Protein AF-0000000087407561 (afdb_homodimer)

pLDDT: mean 90.44, std 9.37, range [48.06, 98.69]

Sequence (404 aa):
MKLYRTGEVAKKLGVSKMTVLRWIKAGKLKAHRIGKEYRVPESEIKRILEGKIPNKVVIYARVSSRDQKEDLERQVEYLKNYSSSKGYQVAKILTDISSGLNENRKGLKQLFKLIESGEVTKVVITHRDRITRFGFKYLEQYFNSHGVEIEVIFDDEEKTPEKELVEDLLAIVTSFAGKLYGMRSHKKKRLVEAVKNALRDYMKLYRTGEVAKKLGVSKMTVLRWIKAGKLKAHRIGKEYRVPESEIKRILEGKIPNKVVIYARVSSRDQKEDLERQVEYLKNYSSSKGYQVAKILTDISSGLNENRKGLKQLFKLIESGEVTKVVITHRDRITRFGFKYLEQYFNSHGVEIEVIFDDEEKTPEKELVEDLLAIVTSFAGKLYGMRSHKKKRLVEAVKNALRDY

Radius of gyration: 28.18 Å; Cα contacts (8 Å, |Δi|>4): 623; chains: 2; bounding box: 68×79×50 Å

Structure (mmCIF, N/CA/C/O backbone):
data_AF-0000000087407561-model_v1
#
loop_
_entity.id
_entity.type
_entity.pdbx_description
1 polymer 'IS607 family transposase'
#
loop_
_atom_site.group_PDB
_atom_site.id
_atom_site.type_symbol
_atom_site.label_atom_id
_atom_site.label_alt_id
_atom_site.label_comp_id
_atom_site.label_asym_id
_atom_site.label_entity_id
_atom_site.label_seq_id
_atom_site.pdbx_PDB_ins_code
_atom_site.Cartn_x
_atom_site.Cartn_y
_atom_site.Cartn_z
_atom_site.occupancy
_atom_site.B_iso_or_equiv
_atom_site.auth_seq_id
_atom_site.auth_comp_id
_atom_site.auth_asym_id
_atom_site.auth_atom_id
_atom_site.pdbx_PDB_model_num
ATOM 1 N N . MET A 1 1 ? -10.07 -39.562 -5.273 1 62.94 1 MET A N 1
ATOM 2 C CA . MET A 1 1 ? -11.219 -38.688 -5.082 1 62.94 1 MET A CA 1
ATOM 3 C C . MET A 1 1 ? -12.516 -39.375 -5.469 1 62.94 1 MET A C 1
ATOM 5 O O . MET A 1 1 ? -12.586 -40.031 -6.516 1 62.94 1 MET A O 1
ATOM 9 N N . LYS A 1 2 ? -13.422 -39.688 -4.469 1 80.12 2 LYS A N 1
ATOM 10 C CA . LYS A 1 2 ? -14.633 -40.469 -4.723 1 80.12 2 LYS A CA 1
ATOM 11 C C . LYS A 1 2 ? -15.625 -39.688 -5.562 1 80.12 2 LYS A C 1
ATOM 13 O O . LYS A 1 2 ? -15.867 -38.5 -5.305 1 80.12 2 LYS A O 1
ATOM 18 N N . LEU A 1 3 ? -16.062 -40.312 -6.695 1 89.38 3 LEU A N 1
ATOM 19 C CA . LEU A 1 3 ? -17.062 -39.75 -7.59 1 89.38 3 LEU A CA 1
ATOM 20 C C . LEU A 1 3 ? -18.422 -40.375 -7.355 1 89.38 3 LEU A C 1
ATOM 22 O O . LEU A 1 3 ? -18.531 -41.594 -7.23 1 89.38 3 LEU A O 1
ATOM 26 N N . TYR A 1 4 ? -19.375 -39.625 -7.145 1 92.38 4 TYR A N 1
ATOM 27 C CA . TYR A 1 4 ? -20.719 -40.094 -6.855 1 92.38 4 TYR A CA 1
ATOM 28 C C . TYR A 1 4 ? -21.641 -39.875 -8.062 1 92.38 4 TYR A C 1
ATOM 30 O O . TYR A 1 4 ? -21.516 -38.875 -8.773 1 92.38 4 TYR A O 1
ATOM 38 N N . ARG A 1 5 ? -22.5 -40.844 -8.312 1 92.56 5 ARG A N 1
ATOM 39 C CA . ARG A 1 5 ? -23.531 -40.688 -9.344 1 92.56 5 ARG A CA 1
ATOM 40 C C . ARG A 1 5 ? -24.594 -39.688 -8.906 1 92.56 5 ARG A C 1
ATOM 42 O O . ARG A 1 5 ? -24.734 -39.406 -7.715 1 92.56 5 ARG A O 1
ATOM 49 N N . THR A 1 6 ? -25.297 -39.219 -9.906 1 92.56 6 THR A N 1
ATOM 50 C CA . THR A 1 6 ? -26.297 -38.156 -9.656 1 92.56 6 THR A CA 1
ATOM 51 C C . THR A 1 6 ? -27.281 -38.594 -8.586 1 92.56 6 THR A C 1
ATOM 53 O O . THR A 1 6 ? -27.672 -37.812 -7.73 1 92.56 6 THR A O 1
ATOM 56 N N . GLY A 1 7 ? -27.703 -39.812 -8.609 1 92.06 7 GLY A N 1
ATOM 57 C CA . GLY A 1 7 ? -28.641 -40.344 -7.621 1 92.06 7 GLY A CA 1
ATOM 58 C C . GLY A 1 7 ? -28.062 -40.344 -6.215 1 92.06 7 GLY A C 1
ATOM 59 O O . GLY A 1 7 ? -28.766 -40.031 -5.258 1 92.06 7 GLY A O 1
ATOM 60 N N . GLU A 1 8 ? -26.844 -40.75 -6.09 1 93.56 8 GLU A N 1
ATOM 61 C CA . GLU A 1 8 ? -26.172 -40.75 -4.793 1 93.56 8 GLU A CA 1
ATOM 62 C C . GLU A 1 8 ? -26.016 -39.344 -4.234 1 93.56 8 GLU A C 1
ATOM 64 O O . GLU A 1 8 ? -26.188 -39.125 -3.033 1 93.56 8 GLU A O 1
ATOM 69 N N . VAL A 1 9 ? -25.672 -38.469 -5.148 1 93.12 9 VAL A N 1
ATOM 70 C CA . VAL A 1 9 ? -25.516 -37.062 -4.77 1 93.12 9 VAL A CA 1
ATOM 71 C C . VAL A 1 9 ? -26.844 -36.531 -4.254 1 93.12 9 VAL A C 1
ATOM 73 O O . VAL A 1 9 ? -26.875 -35.844 -3.225 1 93.12 9 VAL A O 1
ATOM 76 N N . ALA A 1 10 ? -27.875 -36.875 -4.898 1 92 10 ALA A N 1
ATOM 77 C CA . ALA A 1 10 ? -29.219 -36.438 -4.496 1 92 10 ALA A CA 1
ATOM 78 C C . ALA A 1 10 ? -29.531 -36.906 -3.076 1 92 10 ALA A C 1
ATOM 80 O O . ALA A 1 10 ? -30.031 -36.125 -2.26 1 92 10 ALA A O 1
ATOM 81 N N . LYS A 1 11 ? -29.188 -38.031 -2.793 1 91.19 11 LYS A N 1
ATOM 82 C CA . LYS A 1 11 ? -29.438 -38.594 -1.47 1 91.19 11 LYS A CA 1
ATOM 83 C C . LYS A 1 11 ? -28.609 -37.906 -0.405 1 91.19 11 LYS A C 1
ATOM 85 O O . LYS A 1 11 ? -29.109 -37.562 0.669 1 91.19 11 LYS A O 1
ATOM 90 N N . LYS A 1 12 ? -27.406 -37.656 -0.743 1 89.69 12 LYS A N 1
ATOM 91 C CA . LYS A 1 12 ? -26.5 -37.062 0.225 1 89.69 12 LYS A CA 1
ATOM 92 C C . LYS A 1 12 ? -26.875 -35.625 0.518 1 89.69 12 LYS A C 1
ATOM 94 O O . LYS A 1 12 ? -26.734 -35.156 1.65 1 89.69 12 LYS A O 1
ATOM 99 N N . LEU A 1 13 ? -27.344 -34.906 -0.517 1 86.56 13 LEU A N 1
ATOM 100 C CA . LEU A 1 13 ? -27.641 -33.5 -0.39 1 86.56 13 LEU A CA 1
ATOM 101 C C . LEU A 1 13 ? -29.109 -33.281 0.005 1 86.56 13 LEU A C 1
ATOM 103 O O . LEU A 1 13 ? -29.5 -32.188 0.339 1 86.56 13 LEU A O 1
ATOM 107 N N . GLY A 1 14 ? -29.844 -34.312 0.06 1 87.38 14 GLY A N 1
ATOM 108 C CA . GLY A 1 14 ? -31.25 -34.219 0.425 1 87.38 14 GLY A CA 1
ATOM 109 C C . GLY A 1 14 ? -32.094 -33.469 -0.604 1 87.38 14 GLY A C 1
ATOM 110 O O . GLY A 1 14 ? -33 -32.719 -0.249 1 87.38 14 GLY A O 1
ATOM 111 N N . VAL A 1 15 ? -31.688 -33.594 -1.854 1 89.12 15 VAL A N 1
ATOM 112 C CA . VAL A 1 15 ? -32.438 -32.969 -2.934 1 89.12 15 VAL A CA 1
ATOM 113 C C . VAL A 1 15 ? -32.812 -34 -3.996 1 89.12 15 VAL A C 1
ATOM 115 O O . VAL A 1 15 ? -32.406 -35.188 -3.889 1 89.12 15 VAL A O 1
ATOM 118 N N . SER A 1 16 ? -33.625 -33.594 -4.992 1 90.06 16 SER A N 1
ATOM 119 C CA . SER A 1 16 ? -34 -34.5 -6.086 1 90.06 16 SER A CA 1
ATOM 120 C C . SER A 1 16 ? -32.875 -34.625 -7.109 1 90.06 16 SER A C 1
ATOM 122 O O . SER A 1 16 ? -32 -33.75 -7.191 1 90.06 16 SER A O 1
ATOM 124 N N . LYS A 1 17 ? -32.875 -35.75 -7.824 1 91.88 17 LYS A N 1
ATOM 125 C CA . LYS A 1 17 ? -31.938 -35.938 -8.938 1 91.88 17 LYS A CA 1
ATOM 126 C C . LYS A 1 17 ? -32.031 -34.781 -9.922 1 91.88 17 LYS A C 1
ATOM 128 O O . LYS A 1 17 ? -31.031 -34.312 -10.445 1 91.88 17 LYS A O 1
ATOM 133 N N . MET A 1 18 ? -33.281 -34.25 -10.109 1 91.81 18 MET A N 1
ATOM 134 C CA . MET A 1 18 ? -33.5 -33.125 -11.023 1 91.81 18 MET A CA 1
ATOM 135 C C . MET A 1 18 ? -32.812 -31.875 -10.508 1 91.81 18 MET A C 1
ATOM 137 O O . MET A 1 18 ? -32.25 -31.094 -11.289 1 91.81 18 MET A O 1
ATOM 141 N N . THR A 1 19 ? -32.812 -31.734 -9.219 1 89.25 19 THR A N 1
ATOM 142 C CA . THR A 1 19 ? -32.156 -30.578 -8.602 1 89.25 19 THR A CA 1
ATOM 143 C C . THR A 1 19 ? -30.641 -30.672 -8.797 1 89.25 19 THR A C 1
ATOM 145 O O . THR A 1 19 ? -30 -29.656 -9.109 1 89.25 19 THR A O 1
ATOM 148 N N . VAL A 1 20 ? -30.078 -31.844 -8.641 1 91.69 20 VAL A N 1
ATOM 149 C CA . VAL A 1 20 ? -28.641 -32.062 -8.836 1 91.69 20 VAL A CA 1
ATOM 150 C C . VAL A 1 20 ? -28.25 -31.734 -10.273 1 91.69 20 VAL A C 1
ATOM 152 O O . VAL A 1 20 ? -27.297 -31.016 -10.508 1 91.69 20 VAL A O 1
ATOM 155 N N . LEU A 1 21 ? -29.125 -32.156 -11.18 1 90.75 21 LEU A N 1
ATOM 156 C CA . LEU A 1 21 ? -28.859 -31.891 -12.594 1 90.75 21 LEU A CA 1
ATOM 157 C C . LEU A 1 21 ? -28.969 -30.406 -12.898 1 90.75 21 LEU A C 1
ATOM 159 O O . LEU A 1 21 ? -28.156 -29.859 -13.641 1 90.75 21 LEU A O 1
ATOM 163 N N . ARG A 1 22 ? -29.891 -29.781 -12.273 1 87.38 22 ARG A N 1
ATOM 164 C CA . ARG A 1 22 ? -30.047 -28.344 -12.43 1 87.38 22 ARG A CA 1
ATOM 165 C C . ARG A 1 22 ? -28.812 -27.609 -11.898 1 87.38 22 ARG A C 1
ATOM 167 O O . ARG A 1 22 ? -28.344 -26.656 -12.531 1 87.38 22 ARG A O 1
ATOM 174 N N . TRP A 1 23 ? -28.359 -28.016 -10.766 1 83.81 23 TRP A N 1
ATOM 175 C CA . TRP A 1 23 ? -27.203 -27.391 -10.133 1 83.81 23 TRP A CA 1
ATOM 176 C C . TRP A 1 23 ? -25.953 -27.578 -10.992 1 83.81 23 TRP A C 1
ATOM 178 O O . TRP A 1 23 ? -25.125 -26.672 -11.102 1 83.81 23 TRP A O 1
ATOM 188 N N . ILE A 1 24 ? -25.875 -28.781 -11.648 1 86.5 24 ILE A N 1
ATOM 189 C CA . ILE A 1 24 ? -24.75 -29.062 -12.516 1 86.5 24 ILE A CA 1
ATOM 190 C C . ILE A 1 24 ? -24.812 -28.203 -13.766 1 86.5 24 ILE A C 1
ATOM 192 O O . ILE A 1 24 ? -23.828 -27.562 -14.148 1 86.5 24 ILE A O 1
ATOM 196 N N . LYS A 1 25 ? -25.984 -28.031 -14.281 1 85.38 25 LYS A N 1
ATOM 197 C CA . LYS A 1 25 ? -26.188 -27.234 -15.492 1 85.38 25 LYS A CA 1
ATOM 198 C C . LYS A 1 25 ? -25.969 -25.75 -15.203 1 85.38 25 LYS A C 1
ATOM 200 O O . LYS A 1 25 ? -25.438 -25.016 -16.031 1 85.38 25 LYS A O 1
ATOM 205 N N . ALA A 1 26 ? -26.344 -25.391 -14.055 1 80.06 26 ALA A N 1
ATOM 206 C CA . ALA A 1 26 ? -26.234 -23.984 -13.656 1 80.06 26 ALA A CA 1
ATOM 207 C C . ALA A 1 26 ? -24.828 -23.656 -13.195 1 80.06 26 ALA A C 1
ATOM 209 O O . ALA A 1 26 ? -24.516 -22.484 -12.922 1 80.06 26 ALA A O 1
ATOM 210 N N . GLY A 1 27 ? -24 -24.656 -13 1 77.75 27 GLY A N 1
ATOM 211 C CA . GLY A 1 27 ? -22.625 -24.453 -12.57 1 77.75 27 GLY A CA 1
ATOM 212 C C . GLY A 1 27 ? -22.484 -24.391 -11.062 1 77.75 27 GLY A C 1
ATOM 213 O O . GLY A 1 27 ? -21.406 -24.125 -10.547 1 77.75 27 GLY A O 1
ATOM 214 N N . LYS A 1 28 ? -23.469 -24.656 -10.367 1 75.88 28 LYS A N 1
ATOM 215 C CA . LYS A 1 28 ? -23.484 -24.625 -8.906 1 75.88 28 LYS A CA 1
ATOM 216 C C . LYS A 1 28 ? -22.781 -25.859 -8.328 1 75.88 28 LYS A C 1
ATOM 218 O O . LYS A 1 28 ? -22.219 -25.812 -7.238 1 75.88 28 LYS A O 1
ATOM 223 N N . LEU A 1 29 ? -22.891 -26.906 -9.062 1 79.25 29 LEU A N 1
ATOM 224 C CA . LEU A 1 29 ? -22.281 -28.172 -8.68 1 79.25 29 LEU A CA 1
ATOM 225 C C . LEU A 1 29 ? -21.375 -28.703 -9.781 1 79.25 29 LEU A C 1
ATOM 227 O O . LEU A 1 29 ? -21.828 -28.984 -10.891 1 79.25 29 LEU A O 1
ATOM 231 N N . LYS A 1 30 ? -20.094 -28.688 -9.516 1 81.38 30 LYS A N 1
ATOM 232 C CA . LYS A 1 30 ? -19.141 -29.156 -10.516 1 81.38 30 LYS A CA 1
ATOM 233 C C . LYS A 1 30 ? -19.172 -30.688 -10.617 1 81.38 30 LYS A C 1
ATOM 235 O O . LYS A 1 30 ? -19.156 -31.375 -9.602 1 81.38 30 LYS A O 1
ATOM 240 N N . ALA A 1 31 ? -19.312 -31.188 -11.914 1 85.38 31 ALA A N 1
ATOM 241 C CA . ALA A 1 31 ? -19.375 -32.625 -12.148 1 85.38 31 ALA A CA 1
ATOM 242 C C . ALA A 1 31 ? -18.625 -33 -13.422 1 85.38 31 ALA A C 1
ATOM 244 O O . ALA A 1 31 ? -18.328 -32.156 -14.258 1 85.38 31 ALA A O 1
ATOM 245 N N . HIS A 1 32 ? -18.109 -34.125 -13.461 1 85.88 32 HIS A N 1
ATOM 246 C CA . HIS A 1 32 ? -17.484 -34.719 -14.648 1 85.88 32 HIS A CA 1
ATOM 247 C C . HIS A 1 32 ? -18.469 -35.594 -15.398 1 85.88 32 HIS A C 1
ATOM 249 O O . HIS A 1 32 ? -19.188 -36.406 -14.789 1 85.88 32 HIS A O 1
ATOM 255 N N . ARG A 1 33 ? -18.531 -35.375 -16.703 1 83.69 33 ARG A N 1
ATOM 256 C CA . ARG A 1 33 ? -19.406 -36.219 -17.5 1 83.69 33 ARG A CA 1
ATOM 257 C C . ARG A 1 33 ? -18.656 -37.469 -18 1 83.69 33 ARG A C 1
ATOM 259 O O . ARG A 1 33 ? -17.625 -37.344 -18.672 1 83.69 33 ARG A O 1
ATOM 266 N N . ILE A 1 34 ? -18.953 -38.594 -17.578 1 81.88 34 ILE A N 1
ATOM 267 C CA . ILE A 1 34 ? -18.422 -39.875 -18.047 1 81.88 34 ILE A CA 1
ATOM 268 C C . ILE A 1 34 ? -19.516 -40.625 -18.781 1 81.88 34 ILE A C 1
ATOM 270 O O . ILE A 1 34 ? -20.453 -41.156 -18.156 1 81.88 34 ILE A O 1
ATOM 274 N N . GLY A 1 35 ? -19.375 -40.688 -20.078 1 83.25 35 GLY A N 1
ATOM 275 C CA . GLY A 1 35 ? -20.453 -41.281 -20.859 1 83.25 35 GLY A CA 1
ATOM 276 C C . GLY A 1 35 ? -21.719 -40.469 -20.828 1 83.25 35 GLY A C 1
ATOM 277 O O . GLY A 1 35 ? -21.703 -39.281 -21.141 1 83.25 35 GLY A O 1
ATOM 278 N N . LYS A 1 36 ? -22.891 -41.062 -20.484 1 83.88 36 LYS A N 1
ATOM 279 C CA . LYS A 1 36 ? -24.172 -40.375 -20.406 1 83.88 36 LYS A CA 1
ATOM 280 C C . LYS A 1 36 ? -24.484 -39.938 -18.984 1 83.88 36 LYS A C 1
ATOM 282 O O . LYS A 1 36 ? -25.594 -39.469 -18.703 1 83.88 36 LYS A O 1
ATOM 287 N N . GLU A 1 37 ? -23.547 -40.094 -18.094 1 87.5 37 GLU A N 1
ATOM 288 C CA . GLU A 1 37 ? -23.844 -39.812 -16.688 1 87.5 37 GLU A CA 1
ATOM 289 C C . GLU A 1 37 ? -22.859 -38.781 -16.125 1 87.5 37 GLU A C 1
ATOM 291 O O . GLU A 1 37 ? -21.703 -38.75 -16.531 1 87.5 37 GLU A O 1
ATOM 296 N N . TYR A 1 38 ? -23.391 -37.938 -15.188 1 90.88 38 TYR A N 1
ATOM 297 C CA . TYR A 1 38 ? -22.547 -37 -14.438 1 90.88 38 TYR A CA 1
ATOM 298 C C . TYR A 1 38 ? -21.984 -37.688 -13.195 1 90.88 38 TYR A C 1
ATOM 300 O O . TYR A 1 38 ? -22.656 -38.469 -12.531 1 90.88 38 TYR A O 1
ATOM 308 N N . ARG A 1 39 ? -20.703 -37.469 -12.953 1 92.19 39 ARG A N 1
ATOM 309 C CA . ARG A 1 39 ? -20.031 -37.875 -11.734 1 92.19 39 ARG A CA 1
ATOM 310 C C . ARG A 1 39 ? -19.562 -36.688 -10.922 1 92.19 39 ARG A C 1
ATOM 312 O O . ARG A 1 39 ? -18.906 -35.781 -11.453 1 92.19 39 ARG A O 1
ATOM 319 N N . VAL A 1 40 ? -20 -36.594 -9.633 1 89.94 40 VAL A N 1
ATOM 320 C CA . VAL A 1 40 ? -19.703 -35.469 -8.758 1 89.94 40 VAL A CA 1
ATOM 321 C C . VAL A 1 40 ? -18.641 -35.875 -7.738 1 89.94 40 VAL A C 1
ATOM 323 O O . VAL A 1 40 ? -18.797 -36.875 -7.027 1 89.94 40 VAL A O 1
ATOM 326 N N . PRO A 1 41 ? -17.594 -35.188 -7.684 1 86.81 41 PRO A N 1
ATOM 327 C CA . PRO A 1 41 ? -16.578 -35.5 -6.672 1 86.81 41 PRO A CA 1
ATOM 328 C C . PRO A 1 41 ? -17.078 -35.25 -5.246 1 86.81 41 PRO A C 1
ATOM 330 O O . PRO A 1 41 ? -17.906 -34.344 -5.02 1 86.81 41 PRO A O 1
ATOM 333 N N . GLU A 1 42 ? -16.594 -36.062 -4.312 1 85.38 42 GLU A N 1
ATOM 334 C CA . GLU A 1 42 ? -16.953 -35.938 -2.904 1 85.38 42 GLU A CA 1
ATOM 335 C C . GLU A 1 42 ? -16.719 -34.5 -2.404 1 85.38 42 GLU A C 1
ATOM 337 O O . GLU A 1 42 ? -17.5 -34 -1.597 1 85.38 42 GLU A O 1
ATOM 342 N N . SER A 1 43 ? -15.75 -33.844 -2.863 1 79.81 43 SER A N 1
ATOM 343 C CA . SER A 1 43 ? -15.406 -32.5 -2.432 1 79.81 43 SER A CA 1
ATOM 344 C C . SER A 1 43 ? -16.516 -31.516 -2.775 1 79.81 43 SER A C 1
ATOM 346 O O . SER A 1 43 ? -16.812 -30.609 -1.996 1 79.81 43 SER A O 1
ATOM 348 N N . GLU A 1 44 ? -17.188 -31.719 -3.908 1 79.88 44 GLU A N 1
ATOM 349 C CA . GLU A 1 44 ? -18.281 -30.859 -4.328 1 79.88 44 GLU A CA 1
ATOM 350 C C . GLU A 1 44 ? -19.516 -31.062 -3.447 1 79.88 44 GLU A C 1
ATOM 352 O O . GLU A 1 44 ? -20.219 -30.109 -3.135 1 79.88 44 GLU A O 1
ATOM 357 N N . ILE A 1 45 ? -19.688 -32.281 -3.057 1 79.44 45 ILE A N 1
ATOM 358 C CA . ILE A 1 45 ? -20.812 -32.594 -2.182 1 79.44 45 ILE A CA 1
ATOM 359 C C . ILE A 1 45 ? -20.625 -31.922 -0.826 1 79.44 45 ILE A C 1
ATOM 361 O O . ILE A 1 45 ? -21.547 -31.297 -0.3 1 79.44 45 ILE A O 1
ATOM 365 N N . LYS A 1 46 ? -19.469 -32.094 -0.327 1 76.19 46 LYS A N 1
ATOM 366 C CA . LYS A 1 46 ? -19.156 -31.438 0.947 1 76.19 46 LYS A CA 1
ATOM 367 C C . LYS A 1 46 ? -19.328 -29.922 0.864 1 76.19 46 LYS A C 1
ATOM 369 O O . LYS A 1 46 ? -19.828 -29.312 1.804 1 76.19 46 LYS A O 1
ATOM 374 N N . ARG A 1 47 ? -18.906 -29.406 -0.256 1 75 47 ARG A N 1
ATOM 375 C CA . ARG A 1 47 ? -19.047 -27.969 -0.479 1 75 47 ARG A CA 1
ATOM 376 C C . ARG A 1 47 ? -20.5 -27.531 -0.356 1 75 47 ARG A C 1
ATOM 378 O O . ARG A 1 47 ? -20.812 -26.547 0.339 1 75 47 ARG A O 1
ATOM 385 N N . ILE A 1 48 ? -21.375 -28.156 -1.038 1 70.94 48 ILE A N 1
ATOM 386 C CA . ILE A 1 48 ? -22.797 -27.812 -1.034 1 70.94 48 ILE A CA 1
ATOM 387 C C . ILE A 1 48 ? -23.359 -28.016 0.368 1 70.94 48 ILE A C 1
ATOM 389 O O . ILE A 1 48 ? -24.125 -27.172 0.855 1 70.94 48 ILE A O 1
ATOM 393 N N . LEU A 1 49 ? -23.094 -29.125 0.966 1 70.38 49 LEU A N 1
ATOM 394 C CA . LEU A 1 49 ? -23.625 -29.469 2.285 1 70.38 49 LEU A CA 1
ATOM 395 C C . LEU A 1 49 ? -23.141 -28.453 3.33 1 70.38 49 LEU A C 1
ATOM 397 O O . LEU A 1 49 ? -23.891 -28.109 4.242 1 70.38 49 LEU A O 1
ATOM 401 N N . GLU A 1 50 ? -21.891 -28.234 3.109 1 63.03 50 GLU A N 1
ATOM 402 C CA . GLU A 1 50 ? -21.344 -27.312 4.105 1 63.03 50 GLU A CA 1
ATOM 403 C C . GLU A 1 50 ? -21.688 -25.875 3.764 1 63.03 50 GLU A C 1
ATOM 405 O O . GLU A 1 50 ? -21.422 -24.969 4.551 1 63.03 50 GLU A O 1
ATOM 410 N N . GLY A 1 51 ? -22.453 -25.797 2.588 1 59.47 51 GLY A N 1
ATOM 411 C CA . GLY A 1 51 ? -22.906 -24.484 2.121 1 59.47 51 GLY A CA 1
ATOM 412 C C . GLY A 1 51 ? -21.781 -23.594 1.647 1 59.47 51 GLY A C 1
ATOM 413 O O . GLY A 1 51 ? -21.859 -22.375 1.735 1 59.47 51 GLY A O 1
ATOM 414 N N . LYS A 1 52 ? -20.625 -24.391 1.304 1 57.78 52 LYS A N 1
ATOM 415 C CA . LYS A 1 52 ? -19.453 -23.562 1.063 1 57.78 52 LYS A CA 1
ATOM 416 C C . LYS A 1 52 ? -19.359 -23.141 -0.4 1 57.78 52 LYS A C 1
ATOM 418 O O . LYS A 1 52 ? -19.5 -23.969 -1.301 1 57.78 52 LYS A O 1
ATOM 423 N N . ILE A 1 53 ? -19.906 -22.156 -0.878 1 58.5 53 ILE A N 1
ATOM 424 C CA . ILE A 1 53 ? -19.719 -21.562 -2.199 1 58.5 53 ILE A CA 1
ATOM 425 C C . ILE A 1 53 ? -18.234 -21.516 -2.537 1 58.5 53 ILE A C 1
ATOM 427 O O . ILE A 1 53 ? -17.406 -21.125 -1.703 1 58.5 53 ILE A O 1
ATOM 431 N N . PRO A 1 54 ? -17.953 -22.281 -3.646 1 66.81 54 PRO A N 1
ATOM 432 C CA . PRO A 1 54 ? -16.531 -22.266 -4.004 1 66.81 54 PRO A CA 1
ATOM 433 C C . PRO A 1 54 ? -15.93 -20.859 -3.945 1 66.81 54 PRO A C 1
ATOM 435 O O . PRO A 1 54 ? -16.641 -19.875 -4.164 1 66.81 54 PRO A O 1
ATOM 438 N N . ASN A 1 55 ? -14.672 -20.922 -3.506 1 82.75 55 ASN A N 1
ATOM 439 C CA . ASN A 1 55 ? -13.969 -19.641 -3.551 1 82.75 55 ASN A CA 1
ATOM 440 C C . ASN A 1 55 ? -13.82 -19.125 -4.984 1 82.75 55 ASN A C 1
ATOM 442 O O . ASN A 1 55 ? -13.312 -19.844 -5.848 1 82.75 55 ASN A O 1
ATOM 446 N N . LYS A 1 56 ? -14.461 -18.125 -5.242 1 91.06 56 LYS A N 1
ATOM 447 C CA . LYS A 1 56 ? -14.172 -17.422 -6.488 1 91.06 56 LYS A CA 1
ATOM 448 C C . LYS A 1 56 ? -12.867 -16.641 -6.387 1 91.06 56 LYS A C 1
ATOM 450 O O . LYS A 1 56 ? -12.719 -15.789 -5.504 1 91.06 56 LYS A O 1
ATOM 455 N N . VAL A 1 57 ? -11.891 -16.969 -7.293 1 96.94 57 VAL A N 1
ATOM 456 C CA . VAL A 1 57 ? -10.57 -16.406 -7.094 1 96.94 57 VAL A CA 1
ATOM 457 C C . VAL A 1 57 ? -10.148 -15.625 -8.336 1 96.94 57 VAL A C 1
ATOM 459 O O . VAL A 1 57 ? -10.672 -15.859 -9.43 1 96.94 57 VAL A O 1
ATOM 462 N N . VAL A 1 58 ? -9.289 -14.68 -8.172 1 98.19 58 VAL A N 1
ATOM 463 C CA . VAL A 1 58 ? -8.594 -13.992 -9.258 1 98.19 58 VAL A CA 1
ATOM 464 C C . VAL A 1 58 ? -7.121 -14.398 -9.258 1 98.19 58 VAL A C 1
ATOM 466 O O . VAL A 1 58 ? -6.48 -14.453 -8.203 1 98.19 58 VAL A O 1
ATOM 469 N N . ILE A 1 59 ? -6.719 -14.75 -10.391 1 98.38 59 ILE A N 1
ATOM 470 C CA . ILE A 1 59 ? -5.305 -15.055 -10.586 1 98.38 59 ILE A CA 1
ATOM 471 C C . ILE A 1 59 ? -4.57 -13.812 -11.078 1 98.38 59 ILE A C 1
ATOM 473 O O . ILE A 1 59 ? -5.043 -13.117 -11.984 1 98.38 59 ILE A O 1
ATOM 477 N N . TYR A 1 60 ? -3.449 -13.539 -10.461 1 98.69 60 TYR A N 1
ATOM 478 C CA . TYR A 1 60 ? -2.629 -12.414 -10.891 1 98.69 60 TYR A CA 1
ATOM 479 C C . TYR A 1 60 ? -1.188 -12.844 -11.133 1 98.69 60 TYR A C 1
ATOM 481 O O . TYR A 1 60 ? -0.576 -13.484 -10.273 1 98.69 60 TYR A O 1
ATOM 489 N N . ALA A 1 61 ? -0.672 -12.531 -12.305 1 98.12 61 ALA A N 1
ATOM 490 C CA . ALA A 1 61 ? 0.698 -12.859 -12.695 1 98.12 61 ALA A CA 1
ATOM 491 C C . ALA A 1 61 ? 1.411 -11.641 -13.273 1 98.12 61 ALA A C 1
ATOM 493 O O . ALA A 1 61 ? 0.782 -10.789 -13.898 1 98.12 61 ALA A O 1
ATOM 494 N N . ARG A 1 62 ? 2.701 -11.602 -13 1 97.38 62 ARG A N 1
ATOM 495 C CA . ARG A 1 62 ? 3.475 -10.461 -13.461 1 97.38 62 ARG A CA 1
ATOM 496 C C . ARG A 1 62 ? 4.898 -10.867 -13.82 1 97.38 62 ARG A C 1
ATOM 498 O O . ARG A 1 62 ? 5.5 -11.695 -13.141 1 97.38 62 ARG A O 1
ATOM 505 N N . VAL A 1 63 ? 5.387 -10.273 -14.883 1 95.88 63 VAL A N 1
ATOM 506 C CA . VAL A 1 63 ? 6.816 -10.305 -15.18 1 95.88 63 VAL A CA 1
ATOM 507 C C . VAL A 1 63 ? 7.328 -8.883 -15.406 1 95.88 63 VAL A C 1
ATOM 509 O O . VAL A 1 63 ? 6.539 -7.957 -15.602 1 95.88 63 VAL A O 1
ATOM 512 N N . SER A 1 64 ? 8.562 -8.695 -15.375 1 94.31 64 SER A N 1
ATOM 513 C CA . SER A 1 64 ? 9.141 -7.348 -15.414 1 94.31 64 SER A CA 1
ATOM 514 C C . SER A 1 64 ? 9.336 -6.871 -16.844 1 94.31 64 SER A C 1
ATOM 516 O O . SER A 1 64 ? 9.383 -5.664 -17.109 1 94.31 64 SER A O 1
ATOM 518 N N . SER A 1 65 ? 9.5 -7.781 -17.781 1 92.56 65 SER A N 1
ATOM 519 C CA . SER A 1 65 ? 9.82 -7.363 -19.156 1 92.56 65 SER A CA 1
ATOM 520 C C . SER A 1 65 ? 9.094 -8.234 -20.172 1 92.56 65 SER A C 1
ATOM 522 O O . SER A 1 65 ? 8.672 -9.352 -19.859 1 92.56 65 SER A O 1
ATOM 524 N N . ARG A 1 66 ? 8.992 -7.75 -21.391 1 89.19 66 ARG A N 1
ATOM 525 C CA . ARG A 1 66 ? 8.297 -8.43 -22.484 1 89.19 66 ARG A CA 1
ATOM 526 C C . ARG A 1 66 ? 9.047 -9.68 -22.922 1 89.19 66 ARG A C 1
ATOM 528 O O . ARG A 1 66 ? 8.461 -10.602 -23.484 1 89.19 66 ARG A O 1
ATOM 535 N N . ASP A 1 67 ? 10.352 -9.688 -22.672 1 89.31 67 ASP A N 1
ATOM 536 C CA . ASP A 1 67 ? 11.164 -10.836 -23.078 1 89.31 67 ASP A CA 1
ATOM 537 C C . ASP A 1 67 ? 10.859 -12.055 -22.219 1 89.31 67 ASP A C 1
ATOM 539 O O . ASP A 1 67 ? 11.328 -13.164 -22.5 1 89.31 67 ASP A O 1
ATOM 543 N N . GLN A 1 68 ? 9.992 -11.852 -21.25 1 91.12 68 GLN A N 1
ATOM 544 C CA . GLN A 1 68 ? 9.664 -12.922 -20.312 1 91.12 68 GLN A CA 1
ATOM 545 C C . GLN A 1 68 ? 8.242 -13.43 -20.547 1 91.12 68 GLN A C 1
ATOM 547 O O . GLN A 1 68 ? 7.594 -13.898 -19.609 1 91.12 68 GLN A O 1
ATOM 552 N N . LYS A 1 69 ? 7.754 -13.328 -21.688 1 91.06 69 LYS A N 1
ATOM 553 C CA . LYS A 1 69 ? 6.383 -13.711 -22.016 1 91.06 69 LYS A CA 1
ATOM 554 C C . LYS A 1 69 ? 6.141 -15.188 -21.734 1 91.06 69 LYS A C 1
ATOM 556 O O . LYS A 1 69 ? 5.074 -15.562 -21.25 1 91.06 69 LYS A O 1
ATOM 561 N N . GLU A 1 70 ? 7.082 -15.977 -22.078 1 93.94 70 GLU A N 1
ATOM 562 C CA . GLU A 1 70 ? 6.945 -17.406 -21.812 1 93.94 70 GLU A CA 1
ATOM 563 C C . GLU A 1 70 ? 6.824 -17.688 -20.328 1 93.94 70 GLU A C 1
ATOM 565 O O . GLU A 1 70 ? 6.047 -18.547 -19.906 1 93.94 70 GLU A O 1
ATOM 570 N N . ASP A 1 71 ? 7.621 -17 -19.578 1 93.75 71 ASP A N 1
ATOM 571 C CA . ASP A 1 71 ? 7.559 -17.125 -18.141 1 93.75 71 ASP A CA 1
ATOM 572 C C . ASP A 1 71 ? 6.188 -16.719 -17.594 1 93.75 71 ASP A C 1
ATOM 574 O O . ASP A 1 71 ? 5.652 -17.344 -16.688 1 93.75 71 ASP A O 1
ATOM 578 N N . LEU A 1 72 ? 5.688 -15.672 -18.172 1 96.44 72 LEU A N 1
ATOM 579 C CA . LEU A 1 72 ? 4.363 -15.203 -17.781 1 96.44 72 LEU A CA 1
ATOM 580 C C . LEU A 1 72 ? 3.309 -16.266 -18.047 1 96.44 72 LEU A C 1
ATOM 582 O O . LEU A 1 72 ? 2.467 -16.547 -17.188 1 96.44 72 LEU A O 1
ATOM 586 N N . GLU A 1 73 ? 3.369 -16.891 -19.172 1 96.81 73 GLU A N 1
ATOM 587 C CA . GLU A 1 73 ? 2.428 -17.938 -19.531 1 96.81 73 GLU A CA 1
ATOM 588 C C . GLU A 1 73 ? 2.547 -19.141 -18.594 1 96.81 73 GLU A C 1
ATOM 590 O O . GLU A 1 73 ? 1.539 -19.703 -18.172 1 96.81 73 GLU A O 1
ATOM 595 N N . ARG A 1 74 ? 3.752 -19.469 -18.328 1 96.56 74 ARG A N 1
ATOM 596 C CA . ARG A 1 74 ? 3.982 -20.578 -17.406 1 96.56 74 ARG A CA 1
ATOM 597 C C . ARG A 1 74 ? 3.41 -20.266 -16.031 1 96.56 74 ARG A C 1
ATOM 599 O O . ARG A 1 74 ? 2.828 -21.141 -15.383 1 96.56 74 ARG A O 1
ATOM 606 N N . GLN A 1 75 ? 3.607 -19.078 -15.586 1 96.44 75 GLN A N 1
ATOM 607 C CA . GLN A 1 75 ? 3.068 -18.656 -14.305 1 96.44 75 GLN A CA 1
ATOM 608 C C . GLN A 1 75 ? 1.546 -18.766 -14.281 1 96.44 75 GLN A C 1
ATOM 610 O O . GLN A 1 75 ? 0.968 -19.281 -13.328 1 96.44 75 GLN A O 1
ATOM 615 N N . VAL A 1 76 ? 0.934 -18.312 -15.305 1 98.06 76 VAL A N 1
ATOM 616 C CA . VAL A 1 76 ? -0.521 -18.344 -15.406 1 98.06 76 VAL A CA 1
ATOM 617 C C . VAL A 1 76 ? -1.008 -19.797 -15.391 1 98.06 76 VAL A C 1
ATOM 619 O O . VAL A 1 76 ? -1.954 -20.125 -14.672 1 98.06 76 VAL A O 1
ATOM 622 N N . GLU A 1 77 ? -0.35 -20.609 -16.141 1 98 77 GLU A N 1
ATOM 623 C CA . GLU A 1 77 ? -0.741 -22.016 -16.203 1 98 77 GLU A CA 1
ATOM 624 C C . GLU A 1 77 ? -0.602 -22.688 -14.836 1 98 77 GLU A C 1
ATOM 626 O O . GLU A 1 77 ? -1.481 -23.438 -14.422 1 98 77 GLU A O 1
ATOM 631 N N . TYR A 1 78 ? 0.473 -22.391 -14.227 1 97.31 78 TYR A N 1
ATOM 632 C CA . TYR A 1 78 ? 0.69 -22.938 -12.891 1 97.31 78 TYR A CA 1
ATOM 633 C C . TYR A 1 78 ? -0.415 -22.5 -11.938 1 97.31 78 TYR A C 1
ATOM 635 O O . TYR A 1 78 ? -0.952 -23.312 -11.18 1 97.31 78 TYR A O 1
ATOM 643 N N . LEU A 1 79 ? -0.754 -21.281 -11.977 1 98.06 79 LEU A N 1
ATOM 644 C CA . LEU A 1 79 ? -1.767 -20.719 -11.086 1 98.06 79 LEU A CA 1
ATOM 645 C C . LEU A 1 79 ? -3.139 -21.328 -11.383 1 98.06 79 LEU A C 1
ATOM 647 O O . LEU A 1 79 ? -3.91 -21.594 -10.461 1 98.06 79 LEU A O 1
ATOM 651 N N . LYS A 1 80 ? -3.422 -21.516 -12.594 1 97.25 80 LYS A N 1
ATOM 652 C CA . LYS A 1 80 ? -4.672 -22.156 -12.992 1 97.25 80 LYS A CA 1
ATOM 653 C C . LYS A 1 80 ? -4.766 -23.578 -12.422 1 97.25 80 LYS A C 1
ATOM 655 O O . LYS A 1 80 ? -5.781 -23.953 -11.836 1 97.25 80 LYS A O 1
ATOM 660 N N . ASN A 1 81 ? -3.725 -24.312 -12.695 1 97.56 81 ASN A N 1
ATOM 661 C CA . ASN A 1 81 ? -3.689 -25.688 -12.219 1 97.56 81 ASN A CA 1
ATOM 662 C C . ASN A 1 81 ? -3.799 -25.766 -10.703 1 97.56 81 ASN A C 1
ATOM 664 O O . ASN A 1 81 ? -4.52 -26.594 -10.164 1 97.56 81 ASN A O 1
ATOM 668 N N . TYR A 1 82 ? -3.051 -24.891 -10.039 1 97.06 82 TYR A N 1
ATOM 669 C CA . TYR A 1 82 ? -3.109 -24.812 -8.586 1 97.06 82 TYR A CA 1
ATOM 670 C C . TYR A 1 82 ? -4.531 -24.531 -8.109 1 97.06 82 TYR A C 1
ATOM 672 O O . TYR A 1 82 ? -5.043 -25.219 -7.223 1 97.06 82 TYR A O 1
ATOM 680 N N . SER A 1 83 ? -5.16 -23.5 -8.703 1 95.31 83 SER A N 1
ATOM 681 C CA . SER A 1 83 ? -6.516 -23.109 -8.32 1 95.31 83 SER A CA 1
ATOM 682 C C . SER A 1 83 ? -7.5 -24.25 -8.547 1 95.31 83 SER A C 1
ATOM 684 O O . SER A 1 83 ? -8.359 -24.516 -7.703 1 95.31 83 SER A O 1
ATOM 686 N N . SER A 1 84 ? -7.344 -24.938 -9.617 1 92.12 84 SER A N 1
ATOM 687 C CA . SER A 1 84 ? -8.188 -26.094 -9.938 1 92.12 84 SER A CA 1
ATOM 688 C C . SER A 1 84 ? -8.023 -27.203 -8.906 1 92.12 84 SER A C 1
ATOM 690 O O . SER A 1 84 ? -9.008 -27.781 -8.445 1 92.12 84 SER A O 1
ATOM 692 N N . SER A 1 85 ? -6.789 -27.453 -8.602 1 93.56 85 SER A N 1
ATOM 693 C CA . SER A 1 85 ? -6.492 -28.516 -7.645 1 93.56 85 SER A CA 1
ATOM 694 C C . SER A 1 85 ? -7.086 -28.219 -6.273 1 93.56 85 SER A C 1
ATOM 696 O O . SER A 1 85 ? -7.387 -29.125 -5.508 1 93.56 85 SER A O 1
ATOM 698 N N . LYS A 1 86 ? -7.285 -26.938 -5.965 1 92.06 86 LYS A N 1
ATOM 699 C CA . LYS A 1 86 ? -7.836 -26.516 -4.68 1 92.06 86 LYS A CA 1
ATOM 700 C C . LYS A 1 86 ? -9.359 -26.391 -4.754 1 92.06 86 LYS A C 1
ATOM 702 O O . LYS A 1 86 ? -10.008 -26.062 -3.758 1 92.06 86 LYS A O 1
ATOM 707 N N . GLY A 1 87 ? -9.859 -26.562 -5.98 1 88.38 87 GLY A N 1
ATOM 708 C CA . GLY A 1 87 ? -11.297 -26.469 -6.164 1 88.38 87 GLY A CA 1
ATOM 709 C C . GLY A 1 87 ? -11.781 -25.031 -6.273 1 88.38 87 GLY A C 1
ATOM 710 O O . GLY A 1 87 ? -12.961 -24.75 -6.043 1 88.38 87 GLY A O 1
ATOM 711 N N . TYR A 1 88 ? -10.875 -24.109 -6.543 1 91.94 88 TYR A N 1
ATOM 712 C CA . TYR A 1 88 ? -11.258 -22.703 -6.715 1 91.94 88 TYR A CA 1
ATOM 713 C C . TYR A 1 88 ? -11.883 -22.484 -8.086 1 91.94 88 TYR A C 1
ATOM 715 O O . TYR A 1 88 ? -11.531 -23.156 -9.055 1 91.94 88 TYR A O 1
ATOM 723 N N . GLN A 1 89 ? -12.812 -21.594 -8.148 1 91.31 89 GLN A N 1
ATOM 724 C CA . GLN A 1 89 ? -13.32 -21.094 -9.422 1 91.31 89 GLN A CA 1
ATOM 725 C C . GLN A 1 89 ? -12.578 -19.828 -9.844 1 91.31 89 GLN A C 1
ATOM 727 O O . GLN A 1 89 ? -12.672 -18.797 -9.18 1 91.31 89 GLN A O 1
ATOM 732 N N . VAL A 1 90 ? -11.961 -19.938 -10.938 1 95.5 90 VAL A N 1
ATOM 733 C CA . VAL A 1 90 ? -11.195 -18.781 -11.414 1 95.5 90 VAL A CA 1
ATOM 734 C C . VAL A 1 90 ? -12.133 -17.797 -12.102 1 95.5 90 VAL A C 1
ATOM 736 O O . VAL A 1 90 ? -12.672 -18.078 -13.172 1 95.5 90 VAL A O 1
ATOM 739 N N . ALA A 1 91 ? -12.242 -16.656 -11.492 1 92.88 91 ALA A N 1
ATOM 740 C CA . ALA A 1 91 ? -13.148 -15.625 -12.023 1 92.88 91 ALA A CA 1
ATOM 741 C C . ALA A 1 91 ? -12.461 -14.797 -13.102 1 92.88 91 ALA A C 1
ATOM 743 O O . ALA A 1 91 ? -13.094 -14.391 -14.078 1 92.88 91 ALA A O 1
ATOM 744 N N . LYS A 1 92 ? -11.242 -14.484 -12.93 1 97.38 92 LYS A N 1
ATOM 745 C CA . LYS A 1 92 ? -10.5 -13.617 -13.844 1 97.38 92 LYS A CA 1
ATOM 746 C C . LYS A 1 92 ? -9 -13.891 -13.758 1 97.38 92 LYS A C 1
ATOM 748 O O . LYS A 1 92 ? -8.484 -14.219 -12.688 1 97.38 92 LYS A O 1
ATOM 753 N N . ILE A 1 93 ? -8.367 -13.836 -14.898 1 98.5 93 ILE A N 1
ATOM 754 C CA . ILE A 1 93 ? -6.914 -13.906 -14.992 1 98.5 93 ILE A CA 1
ATOM 755 C C . ILE A 1 93 ? -6.352 -12.531 -15.352 1 98.5 93 ILE A C 1
ATOM 757 O O . ILE A 1 93 ? -6.688 -11.977 -16.406 1 98.5 93 ILE A O 1
ATOM 761 N N . LEU A 1 94 ? -5.582 -12.016 -14.477 1 98.69 94 LEU A N 1
ATOM 762 C CA . LEU A 1 94 ? -4.98 -10.703 -14.703 1 98.69 94 LEU A CA 1
ATOM 763 C C . LEU A 1 94 ? -3.461 -10.812 -14.797 1 98.69 94 LEU A C 1
ATOM 765 O O . LEU A 1 94 ? -2.84 -11.547 -14.023 1 98.69 94 LEU A O 1
ATOM 769 N N . THR A 1 95 ? -2.877 -10.156 -15.766 1 98.5 95 THR A N 1
ATOM 770 C CA . THR A 1 95 ? -1.432 -10.188 -15.961 1 98.5 95 THR A CA 1
ATOM 771 C C . THR A 1 95 ? -0.884 -8.773 -16.172 1 98.5 95 THR A C 1
ATOM 773 O O . THR A 1 95 ? -1.618 -7.871 -16.578 1 98.5 95 THR A O 1
ATOM 776 N N . ASP A 1 96 ? 0.338 -8.57 -15.836 1 98.25 96 ASP A N 1
ATOM 777 C CA . ASP A 1 96 ? 1.06 -7.332 -16.109 1 98.25 96 ASP A CA 1
ATOM 778 C C . ASP A 1 96 ? 2.502 -7.617 -16.531 1 98.25 96 ASP A C 1
ATOM 780 O O . ASP A 1 96 ? 3.119 -8.562 -16.031 1 98.25 96 ASP A O 1
ATOM 784 N N . ILE A 1 97 ? 2.984 -6.883 -17.453 1 97.5 97 ILE A N 1
ATOM 785 C CA . ILE A 1 97 ? 4.406 -6.793 -17.766 1 97.5 97 ILE A CA 1
ATOM 786 C C . ILE A 1 97 ? 4.953 -5.445 -17.297 1 97.5 97 ILE A C 1
ATOM 788 O O . ILE A 1 97 ? 4.812 -4.434 -17.984 1 97.5 97 ILE A O 1
ATOM 792 N N . SER A 1 98 ? 5.492 -5.449 -16.156 1 97 98 SER A N 1
ATOM 793 C CA . SER A 1 98 ? 5.934 -4.215 -15.516 1 97 98 SER A CA 1
ATOM 794 C C . SER A 1 98 ? 6.738 -4.504 -14.25 1 97 98 SER A C 1
ATOM 796 O O . SER A 1 98 ? 6.594 -5.57 -13.648 1 97 98 SER A O 1
ATOM 798 N N . SER A 1 99 ? 7.516 -3.543 -13.844 1 96.06 99 SER A N 1
ATOM 799 C CA . SER A 1 99 ? 8.242 -3.643 -12.578 1 96.06 99 SER A CA 1
ATOM 800 C C . SER A 1 99 ? 7.281 -3.729 -11.398 1 96.06 99 SER A C 1
ATOM 802 O O . SER A 1 99 ? 6.195 -3.143 -11.43 1 96.06 99 SER A O 1
ATOM 804 N N . GLY A 1 100 ? 7.688 -4.434 -10.375 1 94.38 100 GLY A N 1
ATOM 805 C CA . GLY A 1 100 ? 6.93 -4.48 -9.133 1 94.38 100 GLY A CA 1
ATOM 806 C C . GLY A 1 100 ? 6.895 -3.148 -8.406 1 94.38 100 GLY A C 1
ATOM 807 O O . GLY A 1 100 ? 6.125 -2.973 -7.457 1 94.38 100 GLY A O 1
ATOM 808 N N . LEU A 1 101 ? 7.727 -2.242 -8.844 1 96.56 101 LEU A N 1
ATOM 809 C CA . LEU A 1 101 ? 7.773 -0.904 -8.266 1 96.56 101 LEU A CA 1
ATOM 810 C C . LEU A 1 101 ? 6.672 -0.023 -8.852 1 96.56 101 LEU A C 1
ATOM 812 O O . LEU A 1 101 ? 6.328 1.012 -8.273 1 96.56 101 LEU A O 1
ATOM 816 N N . ASN A 1 102 ? 6.211 -0.445 -10 1 97 102 ASN A N 1
ATOM 817 C CA . ASN A 1 102 ? 5.199 0.35 -10.688 1 97 102 ASN A CA 1
ATOM 818 C C . ASN A 1 102 ? 3.818 0.153 -10.07 1 97 102 ASN A C 1
ATOM 820 O O . ASN A 1 102 ? 3.246 -0.936 -10.148 1 97 102 ASN A O 1
ATOM 824 N N . GLU A 1 103 ? 3.205 1.182 -9.594 1 96.38 103 GLU A N 1
ATOM 825 C CA . GLU A 1 103 ? 1.921 1.1 -8.906 1 96.38 103 GLU A CA 1
ATOM 826 C C . GLU A 1 103 ? 0.763 1.359 -9.867 1 96.38 103 GLU A C 1
ATOM 828 O O . GLU A 1 103 ? -0.404 1.254 -9.477 1 96.38 103 GLU A O 1
ATOM 833 N N . ASN A 1 104 ? 1.14 1.726 -11.055 1 96.12 104 ASN A N 1
ATOM 834 C CA . ASN A 1 104 ? 0.132 2.051 -12.055 1 96.12 104 ASN A CA 1
ATOM 835 C C . ASN A 1 104 ? 0.064 0.986 -13.148 1 96.12 104 ASN A C 1
ATOM 837 O O . ASN A 1 104 ? 0.198 1.297 -14.336 1 96.12 104 ASN A O 1
ATOM 841 N N . ARG A 1 105 ? -0.163 -0.141 -12.82 1 97.56 105 ARG A N 1
ATOM 842 C CA . ARG A 1 105 ? -0.283 -1.254 -13.758 1 97.56 105 ARG A CA 1
ATOM 843 C C . ARG A 1 105 ? -1.744 -1.52 -14.109 1 97.56 105 ARG A C 1
ATOM 845 O O . ARG A 1 105 ? -2.615 -1.478 -13.234 1 97.56 105 ARG A O 1
ATOM 852 N N . LYS A 1 106 ? -1.963 -1.796 -15.32 1 97.69 106 LYS A N 1
ATOM 853 C CA . LYS A 1 106 ? -3.322 -1.997 -15.812 1 97.69 106 LYS A CA 1
ATOM 854 C C . LYS A 1 106 ? -3.982 -3.193 -15.133 1 97.69 106 LYS A C 1
ATOM 856 O O . LYS A 1 106 ? -5.102 -3.088 -14.625 1 97.69 106 LYS A O 1
ATOM 861 N N . GLY A 1 107 ? -3.32 -4.336 -15.156 1 98.38 107 GLY A N 1
ATOM 862 C CA . GLY A 1 107 ? -3.854 -5.527 -14.508 1 98.38 107 GLY A CA 1
ATOM 863 C C . GLY A 1 107 ? -4.109 -5.34 -13.023 1 98.38 107 GLY A C 1
ATOM 864 O O . GLY A 1 107 ? -5.109 -5.824 -12.5 1 98.38 107 GLY A O 1
ATOM 865 N N . LEU A 1 108 ? -3.252 -4.664 -12.391 1 98.25 108 LEU A N 1
ATOM 866 C CA . LEU A 1 108 ? -3.387 -4.395 -10.961 1 98.25 108 LEU A CA 1
ATOM 867 C C . LEU A 1 108 ? -4.613 -3.531 -10.688 1 98.25 108 LEU A C 1
ATOM 869 O O . LEU A 1 108 ? -5.352 -3.781 -9.727 1 98.25 108 LEU A O 1
ATOM 873 N N . LYS A 1 109 ? -4.816 -2.525 -11.516 1 97.69 109 LYS A N 1
ATOM 874 C CA . LYS A 1 109 ? -5.992 -1.673 -11.375 1 97.69 109 LYS A CA 1
ATOM 875 C C . LYS A 1 109 ? -7.277 -2.484 -11.508 1 97.69 109 LYS A C 1
ATOM 877 O O . LYS A 1 109 ? -8.227 -2.281 -10.742 1 97.69 109 LYS A O 1
ATOM 882 N N . GLN A 1 110 ? -7.293 -3.34 -12.453 1 97.88 110 GLN A N 1
ATOM 883 C CA . GLN A 1 110 ? -8.445 -4.219 -12.617 1 97.88 110 GLN A CA 1
ATOM 884 C C . GLN A 1 110 ? -8.641 -5.109 -11.398 1 97.88 110 GLN A C 1
ATOM 886 O O . GLN A 1 110 ? -9.773 -5.387 -10.992 1 97.88 110 GLN A O 1
ATOM 891 N N . LEU A 1 111 ? -7.555 -5.535 -10.867 1 98.25 111 LEU A N 1
ATOM 892 C CA . LEU A 1 111 ? -7.605 -6.352 -9.664 1 98.25 111 LEU A CA 1
ATOM 893 C C . LEU A 1 111 ? -8.289 -5.598 -8.523 1 98.25 111 LEU A C 1
ATOM 895 O O . LEU A 1 111 ? -9.164 -6.148 -7.852 1 98.25 111 LEU A O 1
ATOM 899 N N . PHE A 1 112 ? -7.902 -4.336 -8.359 1 97.81 112 PHE A N 1
ATOM 900 C CA . PHE A 1 112 ? -8.492 -3.521 -7.305 1 97.81 112 PHE A CA 1
ATOM 901 C C . PHE A 1 112 ? -10 -3.395 -7.5 1 97.81 112 PHE A C 1
ATOM 903 O O . PHE A 1 112 ? -10.766 -3.486 -6.539 1 97.81 112 PHE A O 1
ATOM 910 N N . LYS A 1 113 ? -10.414 -3.215 -8.695 1 95.44 113 LYS A N 1
ATOM 911 C CA . LYS A 1 113 ? -11.836 -3.111 -8.984 1 95.44 113 LYS A CA 1
ATOM 912 C C . LYS A 1 113 ? -12.578 -4.391 -8.602 1 95.44 113 LYS A C 1
ATOM 914 O O . LYS A 1 113 ? -13.664 -4.34 -8.039 1 95.44 113 LYS A O 1
ATOM 919 N N . LEU A 1 114 ? -11.969 -5.48 -8.898 1 94.38 114 LEU A N 1
ATOM 920 C CA . LEU A 1 114 ? -12.578 -6.77 -8.586 1 94.38 114 LEU A CA 1
ATOM 921 C C . LEU A 1 114 ? -12.68 -6.973 -7.082 1 94.38 114 LEU A C 1
ATOM 923 O O . LEU A 1 114 ? -13.688 -7.477 -6.586 1 94.38 114 LEU A O 1
ATOM 927 N N . ILE A 1 115 ? -11.656 -6.566 -6.379 1 94.94 115 ILE A N 1
ATOM 928 C CA . ILE A 1 115 ? -11.617 -6.684 -4.926 1 94.94 115 ILE A CA 1
ATOM 929 C C . ILE A 1 115 ? -12.773 -5.883 -4.316 1 94.94 115 ILE A C 1
ATOM 931 O O . ILE A 1 115 ? -13.453 -6.359 -3.408 1 94.94 115 ILE A O 1
ATOM 935 N N . GLU A 1 116 ? -12.961 -4.75 -4.887 1 91.5 116 GLU A N 1
ATOM 936 C CA . GLU A 1 116 ? -13.961 -3.84 -4.34 1 91.5 116 GLU A CA 1
ATOM 937 C C . GLU A 1 116 ? -15.375 -4.273 -4.727 1 91.5 116 GLU A C 1
ATOM 939 O O . GLU A 1 116 ? -16.344 -3.877 -4.082 1 91.5 116 GLU A O 1
ATOM 944 N N . SER A 1 117 ? -15.531 -5.09 -5.742 1 89.31 117 SER A N 1
ATOM 945 C CA . SER A 1 117 ? -16.828 -5.52 -6.23 1 89.31 117 SER A CA 1
ATOM 946 C C . SER A 1 117 ? -17.484 -6.516 -5.277 1 89.31 117 SER A C 1
ATOM 948 O O . SER A 1 117 ? -18.703 -6.715 -5.305 1 89.31 117 SER A O 1
ATOM 950 N N . GLY A 1 118 ? -16.656 -7.203 -4.488 1 86.94 118 GLY A N 1
ATOM 951 C CA . GLY A 1 118 ? -17.172 -8.211 -3.574 1 86.94 118 GLY A CA 1
ATOM 952 C C . GLY A 1 118 ? -17.406 -9.555 -4.234 1 86.94 118 GLY A C 1
ATOM 953 O O . GLY A 1 118 ? -17.938 -10.477 -3.609 1 86.94 118 GLY A O 1
ATOM 954 N N . GLU A 1 119 ? -16.953 -9.742 -5.449 1 84.94 119 GLU A N 1
ATOM 955 C CA . GLU A 1 119 ? -17.25 -10.938 -6.227 1 84.94 119 GLU A CA 1
ATOM 956 C C . GLU A 1 119 ? -16.219 -12.039 -5.977 1 84.94 119 GLU A C 1
ATOM 958 O O . GLU A 1 119 ? -16.469 -13.211 -6.27 1 84.94 119 GLU A O 1
ATOM 963 N N . VAL A 1 120 ? -15.117 -11.641 -5.48 1 93.81 120 VAL A N 1
ATOM 964 C CA . VAL A 1 120 ? -14.047 -12.617 -5.32 1 93.81 120 VAL A CA 1
ATOM 965 C C . VAL A 1 120 ? -13.672 -12.734 -3.844 1 93.81 120 VAL A C 1
ATOM 967 O O . VAL A 1 120 ? -13.828 -11.773 -3.082 1 93.81 120 VAL A O 1
ATOM 970 N N . THR A 1 121 ? -13.117 -13.891 -3.539 1 94.12 121 THR A N 1
ATOM 971 C CA . THR A 1 121 ? -12.781 -14.117 -2.139 1 94.12 121 THR A CA 1
ATOM 972 C C . THR A 1 121 ? -11.266 -14.242 -1.957 1 94.12 121 THR A C 1
ATOM 974 O O . THR A 1 121 ? -10.766 -14.141 -0.837 1 94.12 121 THR A O 1
ATOM 977 N N . LYS A 1 122 ? -10.539 -14.469 -3.102 1 97.25 122 LYS A N 1
ATOM 978 C CA . LYS A 1 122 ? -9.094 -14.648 -2.994 1 97.25 122 LYS A CA 1
ATOM 979 C C . LYS A 1 122 ? -8.383 -14.141 -4.242 1 97.25 122 LYS A C 1
ATOM 981 O O . LYS A 1 122 ? -8.953 -14.133 -5.336 1 97.25 122 LYS A O 1
ATOM 986 N N . VAL A 1 123 ? -7.25 -13.711 -4.031 1 98.38 123 VAL A N 1
ATOM 987 C CA . VAL A 1 123 ? -6.281 -13.469 -5.094 1 98.38 123 VAL A CA 1
ATOM 988 C C . VAL A 1 123 ? -5.125 -14.461 -4.98 1 98.38 123 VAL A C 1
ATOM 990 O O . VAL A 1 123 ? -4.492 -14.562 -3.93 1 98.38 123 VAL A O 1
ATOM 993 N N . VAL A 1 124 ? -4.871 -15.172 -6.02 1 98.19 124 VAL A N 1
ATOM 994 C CA . VAL A 1 124 ? -3.822 -16.188 -5.988 1 98.19 124 VAL A CA 1
ATOM 995 C C . VAL A 1 124 ? -2.617 -15.711 -6.797 1 98.19 124 VAL A C 1
ATOM 997 O O . VAL A 1 124 ? -2.754 -15.344 -7.969 1 98.19 124 VAL A O 1
ATOM 1000 N N . ILE A 1 125 ? -1.496 -15.703 -6.16 1 97.69 125 ILE A N 1
ATOM 1001 C CA . ILE A 1 125 ? -0.24 -15.32 -6.801 1 97.69 125 ILE A CA 1
ATOM 1002 C C . ILE A 1 125 ? 0.841 -16.344 -6.461 1 97.69 125 ILE A C 1
ATOM 1004 O O . ILE A 1 125 ? 0.704 -17.109 -5.5 1 97.69 125 ILE A O 1
ATOM 1008 N N . THR A 1 126 ? 1.903 -16.391 -7.27 1 95.75 126 THR A N 1
ATOM 1009 C CA . THR A 1 126 ? 2.973 -17.359 -7.008 1 95.75 126 THR A CA 1
ATOM 1010 C C . THR A 1 126 ? 3.848 -16.891 -5.848 1 95.75 126 THR A C 1
ATOM 1012 O O . THR A 1 126 ? 4.082 -17.641 -4.898 1 95.75 126 THR A O 1
ATOM 1015 N N . HIS A 1 127 ? 4.367 -15.641 -5.922 1 94.69 127 HIS A N 1
ATOM 1016 C CA . HIS A 1 127 ? 5.223 -15.023 -4.91 1 94.69 127 HIS A CA 1
ATOM 1017 C C . HIS A 1 127 ? 4.73 -13.625 -4.547 1 94.69 127 HIS A C 1
ATOM 1019 O O . HIS A 1 127 ? 4.098 -12.953 -5.367 1 94.69 127 HIS A O 1
ATOM 1025 N N . ARG A 1 128 ? 5.047 -13.156 -3.395 1 94.06 128 ARG A N 1
ATOM 1026 C CA . ARG A 1 128 ? 4.609 -11.859 -2.896 1 94.06 128 ARG A CA 1
ATOM 1027 C C . ARG A 1 128 ? 5.043 -10.742 -3.836 1 94.06 128 ARG A C 1
ATOM 1029 O O . ARG A 1 128 ? 4.301 -9.781 -4.051 1 94.06 128 ARG A O 1
ATOM 1036 N N . ASP A 1 129 ? 6.223 -10.875 -4.395 1 93.12 129 ASP A N 1
ATOM 1037 C CA . ASP A 1 129 ? 6.781 -9.797 -5.215 1 93.12 129 ASP A CA 1
ATOM 1038 C C . ASP A 1 129 ? 6.059 -9.703 -6.555 1 93.12 129 ASP A C 1
ATOM 1040 O O . ASP A 1 129 ? 6.293 -8.773 -7.328 1 93.12 129 ASP A O 1
ATOM 1044 N N . ARG A 1 130 ? 5.191 -10.703 -6.82 1 94.81 130 ARG A N 1
ATOM 1045 C CA . ARG A 1 130 ? 4.43 -10.617 -8.062 1 94.81 130 ARG A CA 1
ATOM 1046 C C . ARG A 1 130 ? 3.389 -9.5 -7.992 1 94.81 130 ARG A C 1
ATOM 1048 O O . ARG A 1 130 ? 3.023 -8.922 -9.016 1 94.81 130 ARG A O 1
ATOM 1055 N N . ILE A 1 131 ? 2.967 -9.234 -6.832 1 96.44 131 ILE A N 1
ATOM 1056 C CA . ILE A 1 131 ? 1.95 -8.195 -6.715 1 96.44 131 ILE A CA 1
ATOM 1057 C C . ILE A 1 131 ? 2.617 -6.844 -6.457 1 96.44 131 ILE A C 1
ATOM 1059 O O . ILE A 1 131 ? 2.186 -5.816 -6.992 1 96.44 131 ILE A O 1
ATOM 1063 N N . THR A 1 132 ? 3.668 -6.816 -5.613 1 96.38 132 THR A N 1
ATOM 1064 C CA . THR A 1 132 ? 4.34 -5.547 -5.352 1 96.38 132 THR A CA 1
ATOM 1065 C C . THR A 1 132 ? 5.719 -5.781 -4.742 1 96.38 132 THR A C 1
ATOM 1067 O O . THR A 1 132 ? 5.926 -6.762 -4.02 1 96.38 132 THR A O 1
ATOM 1070 N N . ARG A 1 133 ? 6.598 -4.902 -5.035 1 94.88 133 ARG A N 1
ATOM 1071 C CA . ARG A 1 133 ? 7.922 -4.934 -4.43 1 94.88 133 ARG A CA 1
ATOM 1072 C C . ARG A 1 133 ? 7.883 -4.406 -2.998 1 94.88 133 ARG A C 1
ATOM 1074 O O . ARG A 1 133 ? 8.562 -4.938 -2.117 1 94.88 133 ARG A O 1
ATOM 1081 N N . PHE A 1 134 ? 7.133 -3.367 -2.762 1 95.75 134 PHE A N 1
ATOM 1082 C CA . PHE A 1 134 ? 6.953 -2.746 -1.456 1 95.75 134 PHE A CA 1
ATOM 1083 C C . PHE A 1 134 ? 5.473 -2.564 -1.143 1 95.75 134 PHE A C 1
ATOM 1085 O O . PHE A 1 134 ? 4.664 -2.34 -2.045 1 95.75 134 PHE A O 1
ATOM 1092 N N . GLY A 1 135 ? 5.172 -2.615 0.153 1 96 135 GLY A N 1
ATOM 1093 C CA . GLY A 1 135 ? 3.812 -2.303 0.568 1 96 135 GLY A CA 1
ATOM 1094 C C . GLY A 1 135 ? 2.875 -3.492 0.49 1 96 135 GLY A C 1
ATOM 1095 O O . GLY A 1 135 ? 1.667 -3.326 0.309 1 96 135 GLY A O 1
ATOM 1096 N N . PHE A 1 136 ? 3.424 -4.672 0.546 1 96.5 136 PHE A N 1
ATOM 1097 C CA . PHE A 1 136 ? 2.588 -5.867 0.502 1 96.5 136 PHE A CA 1
ATOM 1098 C C . PHE A 1 136 ? 1.578 -5.863 1.644 1 96.5 136 PHE A C 1
ATOM 1100 O O . PHE A 1 136 ? 0.413 -6.215 1.451 1 96.5 136 PHE A O 1
ATOM 1107 N N . LYS A 1 137 ? 1.968 -5.473 2.768 1 96.56 137 LYS A N 1
ATOM 1108 C CA . LYS A 1 137 ? 1.084 -5.461 3.93 1 96.56 137 LYS A CA 1
ATOM 1109 C C . LYS A 1 137 ? -0.066 -4.477 3.736 1 96.56 137 LYS A C 1
ATOM 1111 O O . LYS A 1 137 ? -1.178 -4.711 4.215 1 96.56 137 LYS A O 1
ATOM 1116 N N . TYR A 1 138 ? 0.219 -3.371 3.01 1 97.5 138 TYR A N 1
ATOM 1117 C CA . TYR A 1 138 ? -0.85 -2.434 2.686 1 97.5 138 TYR A CA 1
ATOM 1118 C C . TYR A 1 138 ? -1.928 -3.107 1.843 1 97.5 138 TYR A C 1
ATOM 1120 O O . TYR A 1 138 ? -3.121 -2.969 2.123 1 97.5 138 TYR A O 1
ATOM 1128 N N . LEU A 1 139 ? -1.451 -3.832 0.859 1 97.94 139 LEU A N 1
ATOM 1129 C CA . LEU A 1 139 ? -2.383 -4.516 -0.031 1 97.94 139 LEU A CA 1
ATOM 1130 C C . LEU A 1 139 ? -3.145 -5.605 0.714 1 97.94 139 LEU A C 1
ATOM 1132 O O . LEU A 1 139 ? -4.344 -5.785 0.502 1 97.94 139 LEU A O 1
ATOM 1136 N N . GLU A 1 140 ? -2.412 -6.316 1.55 1 97.56 140 GLU A N 1
ATOM 1137 C CA . GLU A 1 140 ? -3.062 -7.34 2.363 1 97.56 140 GLU A CA 1
ATOM 1138 C C . GLU A 1 140 ? -4.195 -6.746 3.195 1 97.56 140 GLU A C 1
ATOM 1140 O O . GLU A 1 140 ? -5.301 -7.289 3.227 1 97.56 140 GLU A O 1
ATOM 1145 N N . GLN A 1 141 ? -3.916 -5.668 3.844 1 97 141 GLN A N 1
ATOM 1146 C CA . GLN A 1 141 ? -4.922 -5.004 4.668 1 97 141 GLN A CA 1
ATOM 1147 C C . GLN A 1 141 ? -6.086 -4.5 3.816 1 97 141 GLN A C 1
ATOM 1149 O O . GLN A 1 141 ? -7.25 -4.672 4.184 1 97 141 GLN A O 1
ATOM 1154 N N . TYR A 1 142 ? -5.762 -3.891 2.74 1 98 142 TYR A N 1
ATOM 1155 C CA . TYR A 1 142 ? -6.738 -3.379 1.785 1 98 142 TYR A CA 1
ATOM 1156 C C . TYR A 1 142 ? -7.672 -4.488 1.315 1 98 142 TYR A C 1
ATOM 1158 O O . TYR A 1 142 ? -8.891 -4.375 1.443 1 98 142 TYR A O 1
ATOM 1166 N N . PHE A 1 143 ? -7.059 -5.598 0.869 1 98 143 PHE A N 1
ATOM 1167 C CA . PHE A 1 143 ? -7.836 -6.723 0.367 1 98 143 PHE A CA 1
ATOM 1168 C C . PHE A 1 143 ? -8.688 -7.332 1.478 1 98 143 PHE A C 1
ATOM 1170 O O . PHE A 1 143 ? -9.875 -7.598 1.285 1 98 143 PHE A O 1
ATOM 1177 N N . ASN A 1 144 ? -8.125 -7.48 2.646 1 96.06 144 ASN A N 1
ATOM 1178 C CA . ASN A 1 144 ? -8.828 -8.055 3.787 1 96.06 144 ASN A CA 1
ATOM 1179 C C . ASN A 1 144 ? -10.039 -7.211 4.18 1 96.06 144 ASN A C 1
ATOM 1181 O O . ASN A 1 144 ? -11.07 -7.746 4.586 1 96.06 144 ASN A O 1
ATOM 1185 N N . SER A 1 145 ? -9.875 -5.961 4.059 1 93.81 145 SER A N 1
ATOM 1186 C CA . SER A 1 145 ? -10.969 -5.066 4.43 1 93.81 145 SER A CA 1
ATOM 1187 C C . SER A 1 145 ? -12.172 -5.258 3.516 1 93.81 145 SER A C 1
ATOM 1189 O O . SER A 1 145 ? -13.289 -4.859 3.861 1 93.81 145 SER A O 1
ATOM 1191 N N . HIS A 1 146 ? -12.016 -5.848 2.389 1 92.88 146 HIS A N 1
ATOM 1192 C CA . HIS A 1 146 ? -13.102 -6.16 1.464 1 92.88 146 HIS A CA 1
ATOM 1193 C C . HIS A 1 146 ? -13.422 -7.652 1.48 1 92.88 146 HIS A C 1
ATOM 1195 O O . HIS A 1 146 ? -14.133 -8.148 0.602 1 92.88 146 HIS A O 1
ATOM 1201 N N . GLY A 1 147 ? -12.766 -8.375 2.436 1 92.69 147 GLY A N 1
ATOM 1202 C CA . GLY A 1 147 ? -13.047 -9.789 2.605 1 92.69 147 GLY A CA 1
ATOM 1203 C C . GLY A 1 147 ? -12.289 -10.672 1.636 1 92.69 147 GLY A C 1
ATOM 1204 O O . GLY A 1 147 ? -12.703 -11.805 1.361 1 92.69 147 GLY A O 1
ATOM 1205 N N . VAL A 1 148 ? -11.258 -10.18 1.035 1 96.06 148 VAL A N 1
ATOM 1206 C CA . VAL A 1 148 ? -10.492 -10.93 0.044 1 96.06 148 VAL A CA 1
ATOM 1207 C C . VAL A 1 148 ? -9.125 -11.297 0.62 1 96.06 148 VAL A C 1
ATOM 1209 O O . VAL A 1 148 ? -8.438 -10.453 1.191 1 96.06 148 VAL A O 1
ATOM 1212 N N . GLU A 1 149 ? -8.742 -12.5 0.49 1 97.75 149 GLU A N 1
ATOM 1213 C CA . GLU A 1 149 ? -7.457 -12.984 0.978 1 97.75 149 GLU A CA 1
ATOM 1214 C C . GLU A 1 149 ? -6.445 -13.102 -0.159 1 97.75 149 GLU A C 1
ATOM 1216 O O . GLU A 1 149 ? -6.793 -13.508 -1.269 1 97.75 149 GLU A O 1
ATOM 1221 N N . ILE A 1 150 ? -5.234 -12.719 0.114 1 97.94 150 ILE A N 1
ATOM 1222 C CA . ILE A 1 150 ? -4.16 -12.984 -0.836 1 97.94 150 ILE A CA 1
ATOM 1223 C C . ILE A 1 150 ? -3.52 -14.336 -0.52 1 97.94 150 ILE A C 1
ATOM 1225 O O . ILE A 1 150 ? -2.977 -14.531 0.57 1 97.94 150 ILE A O 1
ATOM 1229 N N . GLU A 1 151 ? -3.613 -15.203 -1.394 1 97.25 151 GLU A N 1
ATOM 1230 C CA . GLU A 1 151 ? -2.975 -16.516 -1.253 1 97.25 151 GLU A CA 1
ATOM 1231 C C . GLU A 1 151 ? -1.687 -16.578 -2.068 1 97.25 151 GLU A C 1
ATOM 1233 O O . GLU A 1 151 ? -1.723 -16.547 -3.299 1 97.25 151 GLU A O 1
ATOM 1238 N N . VAL A 1 152 ? -0.625 -16.703 -1.388 1 96.88 152 VAL A N 1
ATOM 1239 C CA . VAL A 1 152 ? 0.7 -16.828 -1.986 1 96.88 152 VAL A CA 1
ATOM 1240 C C . VAL A 1 152 ? 1.13 -18.281 -2 1 96.88 152 VAL A C 1
ATOM 1242 O O . VAL A 1 152 ? 1.253 -18.922 -0.946 1 96.88 152 VAL A O 1
ATOM 1245 N N . ILE A 1 153 ? 1.412 -18.766 -3.121 1 95.5 153 ILE A N 1
ATOM 1246 C CA . ILE A 1 153 ? 1.688 -20.188 -3.26 1 95.5 153 ILE A CA 1
ATOM 1247 C C . ILE A 1 153 ? 3.061 -20.516 -2.672 1 95.5 153 ILE A C 1
ATOM 1249 O O . ILE A 1 153 ? 3.207 -21.453 -1.899 1 95.5 153 ILE A O 1
ATOM 1253 N N . PHE A 1 154 ? 4.09 -19.719 -3.1 1 92.06 154 PHE A N 1
ATOM 1254 C CA . PHE A 1 154 ? 5.445 -19.938 -2.613 1 92.06 154 PHE A CA 1
ATOM 1255 C C . PHE A 1 154 ? 5.84 -18.875 -1.593 1 92.06 154 PHE A C 1
ATOM 1257 O O . PHE A 1 154 ? 5.875 -17.688 -1.91 1 92.06 154 PHE A O 1
ATOM 1264 N N . ASP A 1 155 ? 6.027 -19.188 -0.411 1 79.81 155 ASP A N 1
ATOM 1265 C CA . ASP A 1 155 ? 6.324 -18.234 0.651 1 79.81 155 ASP A CA 1
ATOM 1266 C C . ASP A 1 155 ? 7.797 -17.828 0.624 1 79.81 155 ASP A C 1
ATOM 1268 O O . ASP A 1 155 ? 8.203 -16.906 1.344 1 79.81 155 ASP A O 1
ATOM 1272 N N . ASP A 1 156 ? 8.594 -18.547 -0.229 1 65.62 156 ASP A N 1
ATOM 1273 C CA . ASP A 1 156 ? 10.023 -18.25 -0.2 1 65.62 156 ASP A CA 1
ATOM 1274 C C . ASP A 1 156 ? 10.352 -17.031 -1.063 1 65.62 156 ASP A C 1
ATOM 1276 O O . ASP A 1 156 ? 9.695 -16.781 -2.072 1 65.62 156 ASP A O 1
ATOM 1280 N N . GLU A 1 157 ? 10.812 -15.883 -0.472 1 58.72 157 GLU A N 1
ATOM 1281 C CA . GLU A 1 157 ? 11.227 -14.648 -1.146 1 58.72 157 GLU A CA 1
ATOM 1282 C C . GLU A 1 157 ? 12.211 -14.945 -2.271 1 58.72 157 GLU A C 1
ATOM 1284 O O . GLU A 1 157 ? 12.422 -14.109 -3.152 1 58.72 157 GLU A O 1
ATOM 1289 N N . GLU A 1 158 ? 12.844 -16.094 -2.414 1 59.94 158 GLU A N 1
ATOM 1290 C CA . GLU A 1 158 ? 14.109 -16.312 -3.107 1 59.94 158 GLU A CA 1
ATOM 1291 C C . GLU A 1 158 ? 13.898 -16.453 -4.613 1 59.94 158 GLU A C 1
ATOM 1293 O O . GLU A 1 158 ? 14.859 -16.453 -5.379 1 59.94 158 GLU A O 1
ATOM 1298 N N . LYS A 1 159 ? 12.648 -16.125 -5.133 1 71.88 159 LYS A N 1
ATOM 1299 C CA . LYS A 1 159 ? 12.656 -16.578 -6.52 1 71.88 159 LYS A CA 1
ATOM 1300 C C . LYS A 1 159 ? 12.469 -15.398 -7.477 1 71.88 159 LYS A C 1
ATOM 1302 O O . LYS A 1 159 ? 12.266 -15.602 -8.68 1 71.88 159 LYS A O 1
ATOM 1307 N N . THR A 1 160 ? 12.836 -14.102 -7.027 1 81.75 160 THR A N 1
ATOM 1308 C CA . THR A 1 160 ? 12.797 -13.016 -8 1 81.75 160 THR A CA 1
ATOM 1309 C C . THR A 1 160 ? 14.008 -13.07 -8.922 1 81.75 160 THR A C 1
ATOM 1311 O O . THR A 1 160 ? 15.148 -13.18 -8.453 1 81.75 160 THR A O 1
ATOM 1314 N N . PRO A 1 161 ? 13.742 -13.031 -10.211 1 87 161 PRO A N 1
ATOM 1315 C CA . PRO A 1 161 ? 14.883 -13.031 -11.125 1 87 161 PRO A CA 1
ATOM 1316 C C . PRO A 1 161 ? 15.898 -11.93 -10.797 1 87 161 PRO A C 1
ATOM 1318 O O . PRO A 1 161 ? 15.508 -10.805 -10.469 1 87 161 PRO A O 1
ATOM 1321 N N . GLU A 1 162 ? 17.141 -12.289 -10.898 1 90.69 162 GLU A N 1
ATOM 1322 C CA . GLU A 1 162 ? 18.219 -11.375 -10.578 1 90.69 162 GLU A CA 1
ATOM 1323 C C . GLU A 1 162 ? 18.125 -10.094 -11.398 1 90.69 162 GLU A C 1
ATOM 1325 O O . GLU A 1 162 ? 18.312 -8.992 -10.867 1 90.69 162 GLU A O 1
ATOM 1330 N N . LYS A 1 163 ? 17.859 -10.273 -12.625 1 91.69 163 LYS A N 1
ATOM 1331 C CA . LYS A 1 163 ? 17.75 -9.125 -13.516 1 91.69 163 LYS A CA 1
ATOM 1332 C C . LYS A 1 163 ? 16.719 -8.133 -13.023 1 91.69 163 LYS A C 1
ATOM 1334 O O . LYS A 1 163 ? 16.938 -6.918 -13.055 1 91.69 163 LYS A O 1
ATOM 1339 N N . GLU A 1 164 ? 15.641 -8.617 -12.602 1 93.12 164 GLU A N 1
ATOM 1340 C CA . GLU A 1 164 ? 14.57 -7.773 -12.086 1 93.12 164 GLU A CA 1
ATOM 1341 C C . GLU A 1 164 ? 15.008 -7.039 -10.82 1 93.12 164 GLU A C 1
ATOM 1343 O O . GLU A 1 164 ? 14.742 -5.844 -10.672 1 93.12 164 GLU A O 1
ATOM 1348 N N . LEU A 1 165 ? 15.664 -7.719 -9.938 1 94.25 165 LEU A N 1
ATOM 1349 C CA . LEU A 1 165 ? 16.141 -7.121 -8.695 1 94.25 165 LEU A CA 1
ATOM 1350 C C . LEU A 1 165 ? 17.141 -6.008 -8.977 1 94.25 165 LEU A C 1
ATOM 1352 O O . LEU A 1 165 ? 17.094 -4.945 -8.352 1 94.25 165 LEU A O 1
ATOM 1356 N N . VAL A 1 166 ? 17.984 -6.285 -9.914 1 95 166 VAL A N 1
ATOM 1357 C CA . VAL A 1 166 ? 19 -5.309 -10.281 1 95 166 VAL A CA 1
ATOM 1358 C C . VAL A 1 166 ? 18.328 -4.055 -10.844 1 95 166 VAL A C 1
ATOM 1360 O O . VAL A 1 166 ? 18.656 -2.936 -10.445 1 95 166 VAL A O 1
ATOM 1363 N N . GLU A 1 167 ? 17.438 -4.285 -11.727 1 95.69 167 GLU A N 1
ATOM 1364 C CA . GLU A 1 167 ? 16.75 -3.158 -12.344 1 95.69 167 GLU A CA 1
ATOM 1365 C C . GLU A 1 167 ? 15.969 -2.357 -11.297 1 95.69 167 GLU A C 1
ATOM 1367 O O . GLU A 1 167 ? 16 -1.125 -11.305 1 95.69 167 GLU A O 1
ATOM 1372 N N . ASP A 1 168 ? 15.312 -3.012 -10.414 1 96.31 168 ASP A N 1
ATOM 1373 C CA . ASP A 1 168 ? 14.562 -2.346 -9.359 1 96.31 168 ASP A CA 1
ATOM 1374 C C . ASP A 1 168 ? 15.492 -1.552 -8.438 1 96.31 168 ASP A C 1
ATOM 1376 O O . ASP A 1 168 ? 15.203 -0.405 -8.094 1 96.31 168 ASP A O 1
ATOM 1380 N N . LEU A 1 169 ? 16.562 -2.168 -8.078 1 97.12 169 LEU A N 1
ATOM 1381 C CA . LEU A 1 169 ? 17.516 -1.496 -7.195 1 97.12 169 LEU A CA 1
ATOM 1382 C C . LEU A 1 169 ? 18.062 -0.233 -7.852 1 97.12 169 LEU A C 1
ATOM 1384 O O . LEU A 1 169 ? 18.125 0.824 -7.219 1 97.12 169 LEU A O 1
ATOM 1388 N N . LEU A 1 170 ? 18.438 -0.344 -9.078 1 97.12 170 LEU A N 1
ATOM 1389 C CA . LEU A 1 170 ? 18.969 0.809 -9.789 1 97.12 170 LEU A CA 1
ATOM 1390 C C . LEU A 1 170 ? 17.938 1.927 -9.875 1 97.12 170 LEU A C 1
ATOM 1392 O O . LEU A 1 170 ? 18.281 3.104 -9.719 1 97.12 170 LEU A O 1
ATOM 1396 N N . ALA A 1 171 ? 16.75 1.586 -10.109 1 97.25 171 ALA A N 1
ATOM 1397 C CA . ALA A 1 171 ? 15.672 2.572 -10.172 1 97.25 171 ALA A CA 1
ATOM 1398 C C . ALA A 1 171 ? 15.5 3.279 -8.828 1 97.25 171 ALA A C 1
ATOM 1400 O O . ALA A 1 171 ? 15.336 4.5 -8.781 1 97.25 171 ALA A O 1
ATOM 1401 N N . ILE A 1 172 ? 15.547 2.564 -7.785 1 97.62 172 ILE A N 1
ATOM 1402 C CA . ILE A 1 172 ? 15.383 3.107 -6.441 1 97.62 172 ILE A CA 1
ATOM 1403 C C . ILE A 1 172 ? 16.531 4.047 -6.113 1 97.62 172 ILE A C 1
ATOM 1405 O O . ILE A 1 172 ? 16.328 5.176 -5.668 1 97.62 172 ILE A O 1
ATOM 1409 N N . VAL A 1 173 ? 17.734 3.576 -6.375 1 97.56 173 VAL A N 1
ATOM 1410 C CA . VAL A 1 173 ? 18.922 4.375 -6.094 1 97.56 173 VAL A CA 1
ATOM 1411 C C . VAL A 1 173 ? 18.875 5.676 -6.891 1 97.56 173 VAL A C 1
ATOM 1413 O O . VAL A 1 173 ? 19.156 6.75 -6.359 1 97.56 173 VAL A O 1
ATOM 1416 N N . THR A 1 174 ? 18.5 5.547 -8.117 1 96.75 174 THR A N 1
ATOM 1417 C CA . THR A 1 174 ? 18.406 6.727 -8.969 1 96.75 174 THR A CA 1
ATOM 1418 C C . THR A 1 174 ? 17.406 7.727 -8.398 1 96.75 174 THR A C 1
ATOM 1420 O O . THR A 1 174 ? 17.688 8.922 -8.32 1 96.75 174 THR A O 1
ATOM 1423 N N . SER A 1 175 ? 16.312 7.242 -7.988 1 95.12 175 SER A N 1
ATOM 1424 C CA . SER A 1 175 ? 15.266 8.094 -7.422 1 95.12 175 SER A CA 1
ATOM 1425 C C . SER A 1 175 ? 15.734 8.75 -6.125 1 95.12 175 SER A C 1
ATOM 1427 O O . SER A 1 175 ? 15.578 9.961 -5.949 1 95.12 175 SER A O 1
ATOM 1429 N N . PHE A 1 176 ? 16.312 8.008 -5.219 1 95.62 176 PHE A N 1
ATOM 1430 C CA . PHE A 1 176 ? 16.781 8.531 -3.943 1 95.62 176 PHE A CA 1
ATOM 1431 C C . PHE A 1 176 ? 17.906 9.539 -4.152 1 95.62 176 PHE A C 1
ATOM 1433 O O . PHE A 1 176 ? 17.938 10.586 -3.498 1 95.62 176 PHE A O 1
ATOM 1440 N N . ALA A 1 177 ? 18.781 9.18 -5.082 1 94.88 177 ALA A N 1
ATOM 1441 C CA . ALA A 1 177 ? 19.875 10.109 -5.387 1 94.88 177 ALA A CA 1
ATOM 1442 C C . ALA A 1 177 ? 19.328 11.438 -5.906 1 94.88 177 ALA A C 1
ATOM 1444 O O . ALA A 1 177 ? 19.828 12.508 -5.555 1 94.88 177 ALA A O 1
ATOM 1445 N N . GLY A 1 178 ? 18.328 11.359 -6.699 1 93.94 178 GLY A N 1
ATOM 1446 C CA . GLY A 1 178 ? 17.672 12.562 -7.18 1 93.94 178 GLY A CA 1
ATOM 1447 C C . GLY A 1 178 ? 17.078 13.406 -6.066 1 93.94 178 GLY A C 1
ATOM 1448 O O . GLY A 1 178 ? 17.188 14.633 -6.086 1 93.94 178 GLY A O 1
ATOM 1449 N N . LYS A 1 179 ? 16.547 12.781 -5.145 1 91.12 179 LYS A N 1
ATOM 1450 C CA . LYS A 1 179 ? 15.945 13.477 -4.008 1 91.12 179 LYS A CA 1
ATOM 1451 C C . LYS A 1 179 ? 17.016 14.086 -3.109 1 91.12 179 LYS A C 1
ATOM 1453 O O . LYS A 1 179 ? 16.828 15.172 -2.553 1 91.12 179 LYS A O 1
ATOM 1458 N N . LEU A 1 180 ? 18.078 13.359 -3.02 1 91.69 180 LEU A N 1
ATOM 1459 C CA . LEU A 1 180 ? 19.156 13.781 -2.131 1 91.69 180 LEU A CA 1
ATOM 1460 C C . LEU A 1 180 ? 19.938 14.938 -2.738 1 91.69 180 LEU A C 1
ATOM 1462 O O . LEU A 1 180 ? 20.266 15.906 -2.045 1 91.69 180 LEU A O 1
ATOM 1466 N N . TYR A 1 181 ? 20.188 14.867 -4.027 1 92.06 181 TYR A N 1
ATOM 1467 C CA . TYR A 1 181 ? 21.188 15.758 -4.605 1 92.06 181 TYR A CA 1
ATOM 1468 C C . TYR A 1 181 ? 20.594 16.562 -5.758 1 92.06 181 TYR A C 1
ATOM 1470 O O . TYR A 1 181 ? 21.219 17.5 -6.246 1 92.06 181 TYR A O 1
ATOM 1478 N N . GLY A 1 182 ? 19.422 16.188 -6.191 1 89.62 182 GLY A N 1
ATOM 1479 C CA . GLY A 1 182 ? 18.875 16.781 -7.402 1 89.62 182 GLY A CA 1
ATOM 1480 C C . GLY A 1 182 ? 19.078 15.906 -8.625 1 89.62 182 GLY A C 1
ATOM 1481 O O . GLY A 1 182 ? 20.094 15.219 -8.75 1 89.62 182 GLY A O 1
ATOM 1482 N N . MET A 1 183 ? 18.266 15.977 -9.562 1 84.5 183 MET A N 1
ATOM 1483 C CA . MET A 1 183 ? 18.219 15.07 -10.711 1 84.5 183 MET A CA 1
ATOM 1484 C C . MET A 1 183 ? 19.375 15.336 -11.664 1 84.5 183 MET A C 1
ATOM 1486 O O . MET A 1 183 ? 19.797 14.438 -12.391 1 84.5 183 MET A O 1
ATOM 1490 N N . ARG A 1 184 ? 19.984 16.516 -11.5 1 86.38 184 ARG A N 1
ATOM 1491 C CA . ARG A 1 184 ? 21.047 16.844 -12.445 1 86.38 184 ARG A CA 1
ATOM 1492 C C . ARG A 1 184 ? 22.391 16.969 -11.742 1 86.38 184 ARG A C 1
ATOM 1494 O O . ARG A 1 184 ? 23.375 17.406 -12.352 1 86.38 184 ARG A O 1
ATOM 1501 N N . SER A 1 185 ? 22.484 16.469 -10.68 1 89.06 185 SER A N 1
ATOM 1502 C CA . SER A 1 185 ? 23.719 16.656 -9.906 1 89.06 185 SER A CA 1
ATOM 1503 C C . SER A 1 185 ? 24.766 15.609 -10.289 1 89.06 185 SER A C 1
ATOM 1505 O O . SER A 1 185 ? 24.422 14.477 -10.625 1 89.06 185 SER A O 1
ATOM 1507 N N . HIS A 1 186 ? 25.938 15.977 -10.219 1 91.38 186 HIS A N 1
ATOM 1508 C CA . HIS A 1 186 ? 27.047 15.062 -10.43 1 91.38 186 HIS A CA 1
ATOM 1509 C C . HIS A 1 186 ? 27.094 13.992 -9.336 1 91.38 186 HIS A C 1
ATOM 1511 O O . HIS A 1 186 ? 27.469 12.852 -9.594 1 91.38 186 HIS A O 1
ATOM 1517 N N . LYS A 1 187 ? 26.703 14.375 -8.211 1 91.81 187 LYS A N 1
ATOM 1518 C CA . LYS A 1 187 ? 26.688 13.445 -7.09 1 91.81 187 LYS A CA 1
ATOM 1519 C C . LYS A 1 187 ? 25.688 12.305 -7.328 1 91.81 187 LYS A C 1
ATOM 1521 O O . LYS A 1 187 ? 25.969 11.156 -6.988 1 91.81 187 LYS A O 1
ATOM 1526 N N . LYS A 1 188 ? 24.562 12.641 -7.852 1 93.62 188 LYS A N 1
ATOM 1527 C CA . LYS A 1 188 ? 23.594 11.609 -8.219 1 93.62 188 LYS A CA 1
ATOM 1528 C C . LYS A 1 188 ? 24.203 10.586 -9.164 1 93.62 188 LYS A C 1
ATOM 1530 O O . LYS A 1 188 ? 24.109 9.383 -8.938 1 93.62 188 LYS A O 1
ATOM 1535 N N . LYS A 1 189 ? 24.828 11.078 -10.18 1 94.25 189 LYS A N 1
ATOM 1536 C CA . LYS A 1 189 ? 25.438 10.211 -11.188 1 94.25 189 LYS A CA 1
ATOM 1537 C C . LYS A 1 189 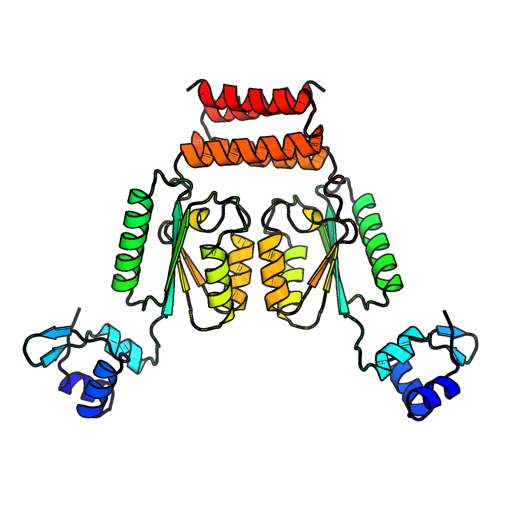? 26.5 9.312 -10.555 1 94.25 189 LYS A C 1
ATOM 1539 O O . LYS A 1 189 ? 26.594 8.125 -10.883 1 94.25 189 LYS A O 1
ATOM 1544 N N . ARG A 1 190 ? 27.203 9.875 -9.711 1 93.19 190 ARG A N 1
ATOM 1545 C CA . ARG A 1 190 ? 28.281 9.133 -9.047 1 93.19 190 ARG A CA 1
ATOM 1546 C C . ARG A 1 190 ? 27.703 7.992 -8.211 1 93.19 190 ARG A C 1
ATOM 1548 O O . ARG A 1 190 ? 28.234 6.875 -8.234 1 93.19 190 ARG A O 1
ATOM 1555 N N . LEU A 1 191 ? 26.766 8.305 -7.488 1 94.38 191 LEU A N 1
ATOM 1556 C CA . LEU A 1 191 ? 26.141 7.285 -6.648 1 94.38 191 LEU A CA 1
ATOM 1557 C C . LEU A 1 191 ? 25.562 6.156 -7.496 1 94.38 191 LEU A C 1
ATOM 1559 O O . LEU A 1 191 ? 25.781 4.98 -7.203 1 94.38 191 LEU A O 1
ATOM 1563 N N . VAL A 1 192 ? 24.875 6.477 -8.523 1 96.12 192 VAL A N 1
ATOM 1564 C CA . VAL A 1 192 ? 24.266 5.484 -9.406 1 96.12 192 VAL A CA 1
ATOM 1565 C C . VAL A 1 192 ? 25.359 4.637 -10.055 1 96.12 192 VAL A C 1
ATOM 1567 O O . VAL A 1 192 ? 25.25 3.408 -10.117 1 96.12 192 VAL A O 1
ATOM 1570 N N . GLU A 1 193 ? 26.375 5.281 -10.406 1 94.62 193 GLU A N 1
ATOM 1571 C CA . GLU A 1 193 ? 27.484 4.578 -11.023 1 94.62 193 GLU A CA 1
ATOM 1572 C C . GLU A 1 193 ? 28.188 3.658 -10.023 1 94.62 193 GLU A C 1
ATOM 1574 O O . GLU A 1 193 ? 28.609 2.557 -10.375 1 94.62 193 GLU A O 1
ATOM 1579 N N . ALA A 1 194 ? 28.312 4.129 -8.883 1 93.25 194 ALA A N 1
ATOM 1580 C CA . ALA A 1 194 ? 28.922 3.307 -7.848 1 93.25 194 ALA A CA 1
ATOM 1581 C C . ALA A 1 194 ? 28.141 2.004 -7.656 1 93.25 194 ALA A C 1
ATOM 1583 O O . ALA A 1 194 ? 28.75 0.933 -7.527 1 93.25 194 ALA A O 1
ATOM 1584 N N . VAL A 1 195 ? 26.891 2.117 -7.688 1 95.5 195 VAL A N 1
ATOM 1585 C CA . VAL A 1 195 ? 26.047 0.936 -7.508 1 95.5 195 VAL A CA 1
ATOM 1586 C C . VAL A 1 195 ? 26.141 0.042 -8.742 1 95.5 195 VAL A C 1
ATOM 1588 O O . VAL A 1 195 ? 26.281 -1.177 -8.625 1 95.5 195 VAL A O 1
ATOM 1591 N N . LYS A 1 196 ? 26.094 0.593 -9.883 1 95 196 LYS A N 1
ATOM 1592 C CA . LYS A 1 196 ? 26.219 -0.167 -11.117 1 95 196 LYS A CA 1
ATOM 1593 C C . LYS A 1 196 ? 27.516 -0.953 -11.164 1 95 196 LYS A C 1
ATOM 1595 O O . LYS A 1 196 ? 27.531 -2.129 -11.531 1 95 196 LYS A O 1
ATOM 1600 N N . ASN A 1 197 ? 28.531 -0.268 -10.773 1 92.81 197 ASN A N 1
ATOM 1601 C CA . ASN A 1 197 ? 29.844 -0.905 -10.789 1 92.81 197 ASN A CA 1
ATOM 1602 C C . ASN A 1 197 ? 29.906 -2.053 -9.781 1 92.81 197 ASN A C 1
ATOM 1604 O O . ASN A 1 197 ? 30.5 -3.096 -10.07 1 92.81 197 ASN A O 1
ATOM 1608 N N . ALA A 1 198 ? 29.344 -1.794 -8.711 1 91.19 198 ALA A N 1
ATOM 1609 C CA . ALA A 1 198 ? 29.359 -2.826 -7.676 1 91.19 198 ALA A CA 1
ATOM 1610 C C . ALA A 1 198 ? 28.547 -4.047 -8.117 1 91.19 198 ALA A C 1
ATOM 1612 O O . ALA A 1 198 ? 28.875 -5.18 -7.742 1 91.19 198 ALA A O 1
ATOM 1613 N N . LEU A 1 199 ? 27.547 -3.809 -8.922 1 91.5 199 LEU A N 1
ATOM 1614 C CA . LEU A 1 199 ? 26.688 -4.891 -9.383 1 91.5 199 LEU A CA 1
ATOM 1615 C C . LEU A 1 199 ? 27.344 -5.652 -10.531 1 91.5 199 LEU A C 1
ATOM 1617 O O . LEU A 1 199 ? 27.031 -6.828 -10.75 1 91.5 199 LEU A O 1
ATOM 1621 N N . ARG A 1 200 ? 28.109 -5 -11.438 1 83.62 200 ARG A N 1
ATOM 1622 C CA . ARG A 1 200 ? 28.781 -5.617 -12.578 1 83.62 200 ARG A CA 1
ATOM 1623 C C . ARG A 1 200 ? 29.906 -6.539 -12.117 1 83.62 200 ARG A C 1
ATOM 1625 O O . ARG A 1 200 ? 30.203 -7.531 -12.781 1 83.62 200 ARG A O 1
ATOM 1632 N N . ASP A 1 201 ? 30.766 -5.938 -11.297 1 64.25 201 ASP A N 1
ATOM 1633 C CA . ASP A 1 201 ? 31.969 -6.707 -10.945 1 64.25 201 ASP A CA 1
ATOM 1634 C C . ASP A 1 201 ? 31.594 -8.148 -10.609 1 64.25 201 ASP A C 1
ATOM 1636 O O . ASP A 1 201 ? 32.438 -8.898 -10.086 1 64.25 201 ASP A O 1
ATOM 1640 N N . TYR A 1 202 ? 30.328 -8.727 -11.102 1 48.19 202 TYR A N 1
ATOM 1641 C CA . TYR A 1 202 ? 30.359 -10.18 -11.172 1 48.19 202 TYR A CA 1
ATOM 1642 C C . TYR A 1 202 ? 30.734 -10.656 -12.57 1 48.19 202 TYR A C 1
ATOM 1644 O O . TYR A 1 202 ? 30.375 -10.023 -13.562 1 48.19 202 TYR A O 1
ATOM 1652 N N . MET B 1 1 ? -14.602 36.969 8.023 1 62.34 1 MET B N 1
ATOM 1653 C CA . MET B 1 1 ? -15.562 35.875 8.242 1 62.34 1 MET B CA 1
ATOM 1654 C C . MET B 1 1 ? -16.766 36.375 9.039 1 62.34 1 MET B C 1
ATOM 1656 O O . MET B 1 1 ? -16.594 37.062 10.055 1 62.34 1 MET B O 1
ATOM 1660 N N . LYS B 1 2 ? -17.984 36.469 8.406 1 79.94 2 LYS B N 1
ATOM 1661 C CA . LYS B 1 2 ? -19.156 37.062 9.055 1 79.94 2 LYS B CA 1
ATOM 1662 C C . LYS B 1 2 ? -19.672 36.156 10.164 1 79.94 2 LYS B C 1
ATOM 1664 O O . LYS B 1 2 ? -19.781 34.938 9.984 1 79.94 2 LYS B O 1
ATOM 1669 N N . LEU B 1 3 ? -19.828 36.75 11.383 1 89.25 3 LEU B N 1
ATOM 1670 C CA . LEU B 1 3 ? -20.375 36.062 12.547 1 89.25 3 LEU B CA 1
ATOM 1671 C C . LEU B 1 3 ? -21.828 36.438 12.781 1 89.25 3 LEU B C 1
ATOM 1673 O O . LEU B 1 3 ? -22.172 37.625 12.711 1 89.25 3 LEU B O 1
ATOM 1677 N N . TYR B 1 4 ? -22.641 35.562 12.883 1 92.31 4 TYR B N 1
ATOM 1678 C CA . TYR B 1 4 ? -24.078 35.781 13.062 1 92.31 4 TYR B CA 1
ATOM 1679 C C . TYR B 1 4 ? -24.5 35.469 14.492 1 92.31 4 TYR B C 1
ATOM 1681 O O . TYR B 1 4 ? -23.969 34.562 15.117 1 92.31 4 TYR B O 1
ATOM 1689 N N . ARG B 1 5 ? -25.391 36.281 15.023 1 92.31 5 ARG B N 1
ATOM 1690 C CA . ARG B 1 5 ? -25.984 36 16.328 1 92.31 5 ARG B CA 1
ATOM 1691 C C . ARG B 1 5 ? -26.938 34.812 16.266 1 92.31 5 ARG B C 1
ATOM 1693 O O . ARG B 1 5 ? -27.406 34.469 15.18 1 92.31 5 ARG B O 1
ATOM 1700 N N . THR B 1 6 ? -27.188 34.281 17.438 1 92.5 6 THR B N 1
ATOM 1701 C CA . THR B 1 6 ? -28.016 33.062 17.516 1 92.5 6 THR B CA 1
ATOM 1702 C C . THR B 1 6 ? -29.359 33.281 16.828 1 92.5 6 THR B C 1
ATOM 1704 O O . THR B 1 6 ? -29.859 32.406 16.156 1 92.5 6 THR B O 1
ATOM 1707 N N . GLY B 1 7 ? -29.953 34.406 17 1 91.94 7 GLY B N 1
ATOM 1708 C CA . GLY B 1 7 ? -31.234 34.719 16.375 1 91.94 7 GLY B CA 1
ATOM 1709 C C . GLY B 1 7 ? -31.172 34.781 14.867 1 91.94 7 GLY B C 1
ATOM 1710 O O . GLY B 1 7 ? -32.062 34.281 14.188 1 91.94 7 GLY B O 1
ATOM 1711 N N . GLU B 1 8 ? -30.141 35.344 14.336 1 93.5 8 GLU B N 1
ATOM 1712 C CA . GLU B 1 8 ? -29.938 35.406 12.898 1 93.5 8 GLU B CA 1
ATOM 1713 C C . GLU B 1 8 ? -29.734 34 12.305 1 93.5 8 GLU B C 1
ATOM 1715 O O . GLU B 1 8 ? -30.25 33.688 11.227 1 93.5 8 GLU B O 1
ATOM 1720 N N . VAL B 1 9 ? -28.953 33.25 13.055 1 92.94 9 VAL B N 1
ATOM 1721 C CA . VAL B 1 9 ? -28.688 31.891 12.633 1 92.94 9 VAL B CA 1
ATOM 1722 C C . VAL B 1 9 ? -29.984 31.109 12.578 1 92.94 9 VAL B C 1
ATOM 1724 O O . VAL B 1 9 ? -30.25 30.375 11.617 1 92.94 9 VAL B O 1
ATOM 1727 N N . ALA B 1 10 ? -30.812 31.281 13.523 1 91.81 10 ALA B N 1
ATOM 1728 C CA . ALA B 1 10 ? -32.125 30.609 13.586 1 91.81 10 ALA B CA 1
ATOM 1729 C C . ALA B 1 10 ? -32.938 30.938 12.352 1 91.81 10 ALA B C 1
ATOM 1731 O O . ALA B 1 10 ? -33.531 30.047 11.742 1 91.81 10 ALA B O 1
ATOM 1732 N N . LYS B 1 11 ? -32.938 32.125 11.992 1 90.88 11 LYS B N 1
ATOM 1733 C CA . LYS B 1 11 ? -33.688 32.562 10.828 1 90.88 11 LYS B CA 1
ATOM 1734 C C . LYS B 1 11 ? -33.125 31.953 9.547 1 90.88 11 LYS B C 1
ATOM 1736 O O . LYS B 1 11 ? -33.906 31.5 8.695 1 90.88 11 LYS B O 1
ATOM 1741 N N . LYS B 1 12 ? -31.875 31.938 9.469 1 89.38 12 LYS B N 1
ATOM 1742 C CA . LYS B 1 12 ? -31.234 31.453 8.25 1 89.38 12 LYS B CA 1
ATOM 1743 C C . LYS B 1 12 ? -31.422 29.953 8.094 1 89.38 12 LYS B C 1
ATOM 1745 O O . LYS B 1 12 ? -31.578 29.453 6.977 1 89.38 12 LYS B O 1
ATOM 1750 N N . LEU B 1 13 ? -31.406 29.234 9.211 1 86.44 13 LEU B N 1
ATOM 1751 C CA . LEU B 1 13 ? -31.484 27.781 9.188 1 86.44 13 LEU B CA 1
ATOM 1752 C C . LEU B 1 13 ? -32.938 27.312 9.289 1 86.44 13 LEU B C 1
ATOM 1754 O O . LEU B 1 13 ? -33.219 26.125 9.094 1 86.44 13 LEU B O 1
ATOM 1758 N N . GLY B 1 14 ? -33.812 28.188 9.492 1 87.06 14 GLY B N 1
ATOM 1759 C CA . GLY B 1 14 ? -35.219 27.844 9.609 1 87.06 14 GLY B CA 1
ATOM 1760 C C . GLY B 1 14 ? -35.531 27.031 10.852 1 87.06 14 GLY B C 1
ATOM 1761 O O . GLY B 1 14 ? -36.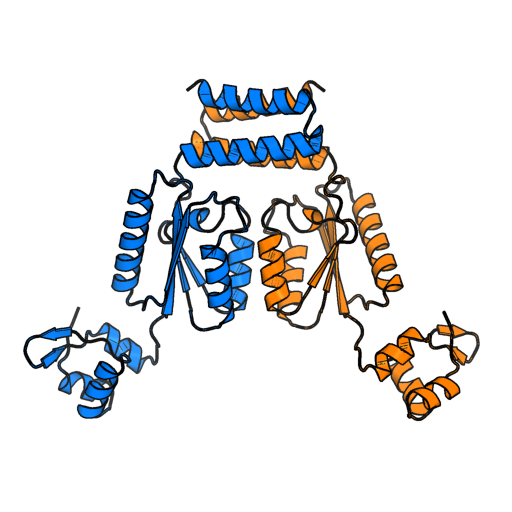344 26.109 10.805 1 87.06 14 GLY B O 1
ATOM 1762 N N . VAL B 1 15 ? -34.781 27.281 11.891 1 88.88 15 VAL B N 1
ATOM 1763 C CA . VAL B 1 15 ? -35.031 26.578 13.156 1 88.88 15 VAL B CA 1
ATOM 1764 C C . VAL B 1 15 ? -35.188 27.609 14.281 1 88.88 15 VAL B C 1
ATOM 1766 O O . VAL B 1 15 ? -35.062 28.812 14.055 1 88.88 15 VAL B O 1
ATOM 1769 N N . SER B 1 16 ? -35.562 27.109 15.484 1 89.31 16 SER B N 1
ATOM 1770 C CA . SER B 1 16 ? -35.688 27.984 16.641 1 89.31 16 SER B CA 1
ATOM 1771 C C . SER B 1 16 ? -34.344 28.359 17.234 1 89.31 16 SER B C 1
ATOM 1773 O O . SER B 1 16 ? -33.344 27.641 17.031 1 89.31 16 SER B O 1
ATOM 1775 N N . LYS B 1 17 ? -34.312 29.516 17.938 1 91.5 17 LYS B N 1
ATOM 1776 C CA . LYS B 1 17 ? -33.094 29.891 18.672 1 91.5 17 LYS B CA 1
ATOM 1777 C C . LYS B 1 17 ? -32.688 28.781 19.625 1 91.5 17 LYS B C 1
ATOM 1779 O O . LYS B 1 17 ? -31.484 28.516 19.797 1 91.5 17 LYS B O 1
ATOM 1784 N N . MET B 1 18 ? -33.656 28.078 20.203 1 91.25 18 MET B N 1
ATOM 1785 C CA . MET B 1 18 ? -33.375 26.984 21.125 1 91.25 18 MET B CA 1
ATOM 1786 C C . MET B 1 18 ? -32.688 25.828 20.406 1 91.25 18 MET B C 1
ATOM 1788 O O . MET B 1 18 ? -31.781 25.203 20.953 1 91.25 18 MET B O 1
ATOM 1792 N N . THR B 1 19 ? -33.094 25.609 19.203 1 88.75 19 THR B N 1
ATOM 1793 C CA . THR B 1 19 ? -32.5 24.562 18.391 1 88.75 19 THR B CA 1
ATOM 1794 C C . THR B 1 19 ? -31.031 24.906 18.078 1 88.75 19 THR B C 1
ATOM 1796 O O . THR B 1 19 ? -30.156 24.047 18.156 1 88.75 19 THR B O 1
ATOM 1799 N N . VAL B 1 20 ? -30.75 26.172 17.75 1 91.38 20 VAL B N 1
ATOM 1800 C CA . VAL B 1 20 ? -29.406 26.641 17.453 1 91.38 20 VAL B CA 1
ATOM 1801 C C . VAL B 1 20 ? -28.516 26.453 18.688 1 91.38 20 VAL B C 1
ATOM 1803 O O . VAL B 1 20 ? -27.406 25.906 18.578 1 91.38 20 VAL B O 1
ATOM 1806 N N . LEU B 1 21 ? -29.094 26.766 19.844 1 90.31 21 LEU B N 1
ATOM 1807 C CA . LEU B 1 21 ? -28.344 26.625 21.078 1 90.31 21 LEU B CA 1
ATOM 1808 C C . LEU B 1 21 ? -28.078 25.156 21.406 1 90.31 21 LEU B C 1
ATOM 1810 O O . LEU B 1 21 ? -26.984 24.797 21.828 1 90.31 21 LEU B O 1
ATOM 1814 N N . ARG B 1 22 ? -29.047 24.344 21.109 1 87.19 22 ARG B N 1
ATOM 1815 C CA . ARG B 1 22 ? -28.875 22.906 21.297 1 87.19 22 ARG B CA 1
ATOM 1816 C C . ARG B 1 22 ? -27.781 22.359 20.391 1 87.19 22 ARG B C 1
ATOM 1818 O O . ARG B 1 22 ? -26.969 21.547 20.812 1 87.19 22 ARG B O 1
ATOM 1825 N N . TRP B 1 23 ? -27.797 22.797 19.156 1 83.5 23 TRP B N 1
ATOM 1826 C CA . TRP B 1 23 ? -26.812 22.344 18.188 1 83.5 23 TRP B CA 1
ATOM 1827 C C . TRP B 1 23 ? -25.406 22.781 18.578 1 83.5 23 TRP B C 1
ATOM 1829 O O . TRP B 1 23 ? -24.438 22.031 18.406 1 83.5 23 TRP B O 1
ATOM 1839 N N . ILE B 1 24 ? -25.328 24 19.172 1 86.38 24 ILE B N 1
ATOM 1840 C CA . ILE B 1 24 ? -24.047 24.516 19.625 1 86.38 24 ILE B CA 1
ATOM 1841 C C . ILE B 1 24 ? -23.562 23.719 20.828 1 86.38 24 ILE B C 1
ATOM 1843 O O . ILE B 1 24 ? -22.406 23.266 20.859 1 86.38 24 ILE B O 1
ATOM 1847 N N . LYS B 1 25 ? -24.453 23.375 21.703 1 85.38 25 LYS B N 1
ATOM 1848 C CA . LYS B 1 25 ? -24.094 22.625 22.906 1 85.38 25 LYS B CA 1
ATOM 1849 C C . LYS B 1 25 ? -23.75 21.172 22.562 1 85.38 25 LYS B C 1
ATOM 1851 O O . LYS B 1 25 ? -22.844 20.594 23.156 1 85.38 25 LYS B O 1
ATOM 1856 N N . ALA B 1 26 ? -24.391 20.719 21.594 1 79.81 26 ALA B N 1
ATOM 1857 C CA . ALA B 1 26 ? -24.188 19.328 21.172 1 79.81 26 ALA B CA 1
ATOM 1858 C C . ALA B 1 26 ? -22.953 19.203 20.281 1 79.81 26 ALA B C 1
ATOM 1860 O O . ALA B 1 26 ? -22.547 18.109 19.906 1 79.81 26 ALA B O 1
ATOM 1861 N N . GLY B 1 27 ? -22.453 20.344 19.844 1 77.88 27 GLY B N 1
ATOM 1862 C CA . GLY B 1 27 ? -21.281 20.344 18.984 1 77.88 27 GLY B CA 1
ATOM 1863 C C . GLY B 1 27 ? -21.625 20.234 17.5 1 77.88 27 GLY B C 1
ATOM 1864 O O . GLY B 1 27 ? -20.734 20.125 16.656 1 77.88 27 GLY B O 1
ATOM 1865 N N . LYS B 1 28 ? -22.812 20.297 17.172 1 75.69 28 LYS B N 1
ATOM 1866 C CA . LYS B 1 28 ? -23.281 20.188 15.789 1 75.69 28 LYS B CA 1
ATOM 1867 C C . LYS B 1 28 ? -23.047 21.484 15.023 1 75.69 28 LYS B C 1
ATOM 1869 O O . LYS B 1 28 ? -22.859 21.469 13.805 1 75.69 28 LYS B O 1
ATOM 1874 N N . LEU B 1 29 ? -23.078 22.547 15.766 1 79 29 LEU B N 1
ATOM 1875 C CA . LEU B 1 29 ? -22.859 23.875 15.211 1 79 29 LEU B CA 1
ATOM 1876 C C . LEU B 1 29 ? -21.75 24.594 15.953 1 79 29 LEU B C 1
ATOM 1878 O O . LEU B 1 29 ? -21.859 24.859 17.156 1 79 29 LEU B O 1
ATOM 1882 N N . LYS B 1 30 ? -20.641 24.797 15.289 1 81.25 30 LYS B N 1
ATOM 1883 C CA . LYS B 1 30 ? -19.516 25.469 15.914 1 81.25 30 LYS B CA 1
ATOM 1884 C C . LYS B 1 30 ? -19.781 26.969 16.031 1 81.25 30 LYS B C 1
ATOM 1886 O O . LYS B 1 30 ? -20.234 27.609 15.07 1 81.25 30 LYS B O 1
ATOM 1891 N N . ALA B 1 31 ? -19.547 27.5 17.312 1 85 31 ALA B N 1
ATOM 1892 C CA . ALA B 1 31 ? -19.781 28.922 17.562 1 85 31 ALA B CA 1
ATOM 1893 C C . ALA B 1 31 ? -18.734 29.484 18.516 1 85 31 ALA B C 1
ATOM 1895 O O . ALA B 1 31 ? -18.047 28.75 19.203 1 85 31 ALA B O 1
ATOM 1896 N N . HIS B 1 32 ? -18.438 30.672 18.375 1 85.44 32 HIS B N 1
ATOM 1897 C CA . HIS B 1 32 ? -17.578 31.406 19.297 1 85.44 32 HIS B CA 1
ATOM 1898 C C . HIS B 1 32 ? -18.406 32.156 20.344 1 85.44 32 HIS B C 1
ATOM 1900 O O . HIS B 1 32 ? -19.391 32.812 20 1 85.44 32 HIS B O 1
ATOM 1906 N N . ARG B 1 33 ? -17.969 31.984 21.594 1 83.19 33 ARG B N 1
ATOM 1907 C CA . ARG B 1 33 ? -18.672 32.719 22.641 1 83.19 33 ARG B CA 1
ATOM 1908 C C . ARG B 1 33 ? -18.047 34.094 22.875 1 83.19 33 ARG B C 1
ATOM 1910 O O . ARG B 1 33 ? -16.859 34.188 23.172 1 83.19 33 ARG B O 1
ATOM 1917 N N . ILE B 1 34 ? -18.641 35.125 22.562 1 81.75 34 ILE B N 1
ATOM 1918 C CA . ILE B 1 34 ? -18.234 36.469 22.844 1 81.75 34 ILE B CA 1
ATOM 1919 C C . ILE B 1 34 ? -19.141 37.094 23.906 1 81.75 34 ILE B C 1
ATOM 1921 O O . ILE B 1 34 ? -20.297 37.406 23.625 1 81.75 34 ILE B O 1
ATOM 1925 N N . GLY B 1 35 ? -18.609 37.25 25.109 1 83.12 35 GLY B N 1
ATOM 1926 C CA . GLY B 1 35 ? -19.469 37.688 26.188 1 83.12 35 GLY B CA 1
ATOM 1927 C C . GLY B 1 35 ? -20.516 36.656 26.578 1 83.12 35 GLY B C 1
ATOM 1928 O O . GLY B 1 35 ? -20.188 35.5 26.859 1 83.12 35 GLY B O 1
ATOM 1929 N N . LYS B 1 36 ? -21.812 37.031 26.641 1 83.56 36 LYS B N 1
ATOM 1930 C CA . LYS B 1 36 ? -22.906 36.125 26.984 1 83.56 36 LYS B CA 1
ATOM 1931 C C . LYS B 1 36 ? -23.594 35.594 25.734 1 83.56 36 LYS B C 1
ATOM 1933 O O . LYS B 1 36 ? -24.641 34.938 25.828 1 83.56 36 LYS B O 1
ATOM 1938 N N . GLU B 1 37 ? -23.047 35.844 24.609 1 87.44 37 GLU B N 1
ATOM 1939 C CA . GLU B 1 37 ? -23.719 35.469 23.375 1 87.44 37 GLU B CA 1
ATOM 1940 C C . GLU B 1 37 ? -22.812 34.562 22.5 1 87.44 37 GLU B C 1
ATOM 1942 O O . GLU B 1 37 ? -21.594 34.75 22.5 1 87.44 37 GLU B O 1
ATOM 1947 N N . TYR B 1 38 ? -23.469 33.594 21.781 1 90.81 38 TYR B N 1
ATOM 1948 C CA . TYR B 1 38 ? -22.766 32.781 20.781 1 90.81 38 TYR B CA 1
ATOM 1949 C C . TYR B 1 38 ? -22.75 33.5 19.438 1 90.81 38 TYR B C 1
ATOM 1951 O O . TYR B 1 38 ? -23.734 34.125 19.031 1 90.81 38 TYR B O 1
ATOM 1959 N N . ARG B 1 39 ? -21.609 33.5 18.781 1 92.12 39 ARG B N 1
ATOM 1960 C CA . ARG B 1 39 ? -21.453 33.969 17.406 1 92.12 39 ARG B CA 1
ATOM 1961 C C . ARG B 1 39 ? -21.078 32.844 16.484 1 92.12 39 ARG B C 1
ATOM 1963 O O . ARG B 1 39 ? -20.125 32.094 16.75 1 92.12 39 ARG B O 1
ATOM 1970 N N . VAL B 1 40 ? -21.891 32.594 15.414 1 89.88 40 VAL B N 1
ATOM 1971 C CA . VAL B 1 40 ? -21.703 31.484 14.477 1 89.88 40 VAL B CA 1
ATOM 1972 C C . VAL B 1 40 ? -21.125 32 13.164 1 89.88 40 VAL B C 1
ATOM 1974 O O . VAL B 1 40 ? -21.672 32.938 12.555 1 89.88 40 VAL B O 1
ATOM 1977 N N . PRO B 1 41 ? -20.047 31.5 12.781 1 86.94 41 PRO B N 1
ATOM 1978 C CA . PRO B 1 41 ? -19.484 31.922 11.5 1 86.94 41 PRO B CA 1
ATOM 1979 C C . PRO B 1 41 ? -20.375 31.531 10.312 1 86.94 41 PRO B C 1
ATOM 1981 O O . PRO B 1 41 ? -21.062 30.5 10.367 1 86.94 41 PRO B O 1
ATOM 1984 N N . GLU B 1 42 ? -20.375 32.375 9.273 1 85.31 42 GLU B N 1
ATOM 1985 C CA . GLU B 1 42 ? -21.141 32.125 8.055 1 85.31 42 GLU B CA 1
ATOM 1986 C C . GLU B 1 42 ? -20.844 30.719 7.496 1 85.31 42 GLU B C 1
ATOM 1988 O O . GLU B 1 42 ? -21.734 30.047 6.984 1 85.31 42 GLU B O 1
ATOM 1993 N N . SER B 1 43 ? -19.672 30.266 7.602 1 79.88 43 SER B N 1
ATOM 1994 C CA . SER B 1 43 ? -19.266 28.969 7.07 1 79.88 43 SER B CA 1
ATOM 1995 C C . SER B 1 43 ? -20.016 27.828 7.754 1 79.88 43 SER B C 1
ATOM 1997 O O . SER B 1 43 ? -20.391 26.859 7.105 1 79.88 43 SER B O 1
ATOM 1999 N N . GLU B 1 44 ? -20.297 27.969 9.047 1 79.75 44 GLU B N 1
ATOM 2000 C CA . GLU B 1 44 ? -21.031 26.953 9.805 1 79.75 44 GLU B CA 1
ATOM 2001 C C . GLU B 1 44 ? -22.484 26.906 9.375 1 79.75 44 GLU B C 1
ATOM 2003 O O . GLU B 1 44 ? -23.078 25.828 9.305 1 79.75 44 GLU B O 1
ATOM 2008 N N . ILE B 1 45 ? -23 28.062 9.078 1 79.25 45 ILE B N 1
ATOM 2009 C CA . ILE B 1 45 ? -24.391 28.141 8.625 1 79.25 45 ILE B CA 1
ATOM 2010 C C . ILE B 1 45 ? -24.531 27.438 7.277 1 79.25 45 ILE B C 1
ATOM 2012 O O . ILE B 1 45 ? -25.453 26.641 7.078 1 79.25 45 ILE B O 1
ATOM 2016 N N . LYS B 1 46 ? -23.656 27.766 6.434 1 76.12 46 LYS B N 1
ATOM 2017 C CA . LYS B 1 46 ? -23.672 27.125 5.121 1 76.12 46 LYS B CA 1
ATOM 2018 C C . LYS B 1 46 ? -23.547 25.609 5.246 1 76.12 46 LYS B C 1
ATOM 2020 O O . LYS B 1 46 ? -24.203 24.859 4.516 1 76.12 46 LYS B O 1
ATOM 2025 N N . ARG B 1 47 ? -22.672 25.219 6.145 1 74.94 47 ARG B N 1
ATOM 2026 C CA . ARG B 1 47 ? -22.469 23.797 6.391 1 74.94 47 ARG B CA 1
ATOM 2027 C C . ARG B 1 47 ? -23.781 23.109 6.754 1 74.94 47 ARG B C 1
ATOM 2029 O O . ARG B 1 47 ? -24.125 22.078 6.191 1 74.94 47 ARG B O 1
ATOM 2036 N N . ILE B 1 48 ? -24.484 23.609 7.695 1 70.81 48 ILE B N 1
ATOM 2037 C CA . ILE B 1 48 ? -25.75 23.031 8.156 1 70.81 48 ILE B CA 1
ATOM 2038 C C . ILE B 1 48 ? -26.766 23.062 7.02 1 70.81 48 ILE B C 1
ATOM 2040 O O . ILE B 1 48 ? -27.5 22.094 6.809 1 70.81 48 ILE B O 1
ATOM 2044 N N . LEU B 1 49 ? -26.906 24.203 6.363 1 69.94 49 LEU B N 1
ATOM 2045 C CA . LEU B 1 49 ? -27.875 24.375 5.293 1 69.94 49 LEU B CA 1
ATOM 2046 C C . LEU B 1 49 ? -27.594 23.422 4.141 1 69.94 49 LEU B C 1
ATOM 2048 O O . LEU B 1 49 ? -28.531 22.906 3.518 1 69.94 49 LEU B O 1
ATOM 2052 N N . GLU B 1 50 ? -26.312 23.422 3.945 1 62.69 50 GLU B N 1
ATOM 2053 C CA . GLU B 1 50 ? -25.969 22.562 2.814 1 62.69 50 GLU B CA 1
ATOM 2054 C C . GLU B 1 50 ? -25.922 21.094 3.232 1 62.69 50 GLU B C 1
ATOM 2056 O O . GLU B 1 50 ? -25.75 20.203 2.391 1 62.69 50 GLU B O 1
ATOM 2061 N N . GLY B 1 51 ? -26.234 20.938 4.582 1 59.22 51 GLY B N 1
ATOM 2062 C CA . GLY B 1 51 ? -26.266 19.594 5.156 1 59.22 51 GLY B CA 1
ATOM 2063 C C . GLY B 1 51 ? -24.906 18.938 5.227 1 59.22 51 GLY B C 1
ATOM 2064 O O . GLY B 1 51 ? -24.797 17.719 5.152 1 59.22 51 GLY B O 1
ATOM 2065 N N . LYS B 1 52 ? -23.875 19.953 5.203 1 57.44 52 LYS B N 1
ATOM 2066 C CA . LYS B 1 52 ? -22.547 19.359 5.043 1 57.44 52 LYS B CA 1
ATOM 2067 C C . LYS B 1 52 ? -21.938 19 6.398 1 57.44 52 LYS B C 1
ATOM 2069 O O . LYS B 1 52 ? -21.938 19.812 7.316 1 57.44 52 LYS B O 1
ATOM 2074 N N . ILE B 1 53 ? -22.109 17.938 6.992 1 58.56 53 ILE B N 1
ATOM 2075 C CA . ILE B 1 53 ? -21.422 17.422 8.172 1 58.56 53 ILE B CA 1
ATOM 2076 C C . ILE B 1 53 ? -19.922 17.625 8.031 1 58.56 53 ILE B C 1
ATOM 2078 O O . ILE B 1 53 ? -19.344 17.359 6.977 1 58.56 53 ILE B O 1
ATOM 2082 N N . PRO B 1 54 ? -19.438 18.469 9.031 1 67.06 54 PRO B N 1
ATOM 2083 C CA . PRO B 1 54 ? -18 18.688 8.93 1 67.06 54 PRO B CA 1
ATOM 2084 C C . PRO B 1 54 ? -17.219 17.406 8.656 1 67.06 54 PRO B C 1
ATOM 2086 O O . PRO B 1 54 ? -17.656 16.328 9.047 1 67.06 54 PRO B O 1
ATOM 2089 N N . ASN B 1 55 ? -16.156 17.688 7.855 1 82.69 55 ASN B N 1
ATOM 2090 C CA . ASN B 1 55 ? -15.281 16.531 7.652 1 82.69 55 ASN B CA 1
ATOM 2091 C C . ASN B 1 55 ? -14.617 16.109 8.953 1 82.69 55 ASN B C 1
ATOM 2093 O O . ASN B 1 55 ? -13.984 16.922 9.633 1 82.69 55 ASN B O 1
ATOM 2097 N N . LYS B 1 56 ? -14.977 15.016 9.367 1 91 56 LYS B N 1
ATOM 2098 C CA . LYS B 1 56 ? -14.211 14.406 10.453 1 91 56 LYS B CA 1
ATOM 2099 C C . LYS B 1 56 ? -12.891 13.844 9.938 1 91 56 LYS B C 1
ATOM 2101 O O . LYS B 1 56 ? -12.875 13.016 9.023 1 91 56 LYS B O 1
ATOM 2106 N N . VAL B 1 57 ? -11.742 14.359 10.508 1 96.94 57 VAL B N 1
ATOM 2107 C CA . VAL B 1 57 ? -10.469 14 9.891 1 96.94 57 VAL B CA 1
ATOM 2108 C C . VAL B 1 57 ? -9.562 13.344 10.93 1 96.94 57 VAL B C 1
ATOM 2110 O O . VAL B 1 57 ? -9.758 13.516 12.141 1 96.94 57 VAL B O 1
ATOM 2113 N N . VAL B 1 58 ? -8.656 12.547 10.492 1 98.19 58 VAL B N 1
ATOM 2114 C CA . VAL B 1 58 ? -7.551 12.016 11.281 1 98.19 58 VAL B CA 1
ATOM 2115 C C . VAL B 1 58 ? -6.238 12.664 10.844 1 98.19 58 VAL B C 1
ATOM 2117 O O . VAL B 1 58 ? -5.977 12.797 9.648 1 98.19 58 VAL B O 1
ATOM 2120 N N . ILE B 1 59 ? -5.57 13.102 11.805 1 98.38 59 ILE B N 1
ATOM 2121 C CA . ILE B 1 59 ? -4.238 13.648 11.562 1 98.38 59 ILE B CA 1
ATOM 2122 C C . ILE B 1 59 ? -3.193 12.555 11.773 1 98.38 59 ILE B C 1
ATOM 2124 O O . ILE B 1 59 ? -3.246 11.812 12.758 1 98.38 59 ILE B O 1
ATOM 2128 N N . TYR B 1 60 ? -2.285 12.445 10.836 1 98.69 60 TYR B N 1
ATOM 2129 C CA . TYR B 1 60 ? -1.199 11.477 10.961 1 98.69 60 TYR B CA 1
ATOM 2130 C C . TYR B 1 60 ? 0.153 12.148 10.758 1 98.69 60 TYR B C 1
ATOM 2132 O O . TYR B 1 60 ? 0.357 12.867 9.773 1 98.69 60 TYR B O 1
ATOM 2140 N N . ALA B 1 61 ? 1.057 11.953 11.711 1 98.12 61 ALA B N 1
ATOM 2141 C CA . ALA B 1 61 ? 2.406 12.508 11.664 1 98.12 61 ALA B CA 1
ATOM 2142 C C . ALA B 1 61 ? 3.451 11.445 11.961 1 98.12 61 ALA B C 1
ATOM 2144 O O . ALA B 1 61 ? 3.193 10.508 12.734 1 98.12 61 ALA B O 1
ATOM 2145 N N . ARG B 1 62 ? 4.586 11.609 11.312 1 97.44 62 ARG B N 1
ATOM 2146 C CA . ARG B 1 62 ? 5.641 10.617 11.484 1 97.44 62 ARG B CA 1
ATOM 2147 C C . ARG B 1 62 ? 7.02 11.258 11.398 1 97.44 62 ARG B C 1
ATOM 2149 O O . ARG B 1 62 ? 7.238 12.156 10.586 1 97.44 62 ARG B O 1
ATOM 2156 N N . VAL B 1 63 ? 7.902 10.781 12.242 1 95.94 63 VAL B N 1
ATOM 2157 C CA . VAL B 1 63 ? 9.328 11.062 12.086 1 95.94 63 VAL B CA 1
ATOM 2158 C C . VAL B 1 63 ? 10.109 9.75 12.109 1 95.94 63 VAL B C 1
ATOM 2160 O O . VAL B 1 63 ? 9.586 8.711 12.516 1 95.94 63 VAL B O 1
ATOM 2163 N N . SER B 1 64 ? 11.289 9.766 11.695 1 94.38 64 SER B N 1
ATOM 2164 C CA . SER B 1 64 ? 12.062 8.539 11.523 1 94.38 64 SER B CA 1
ATOM 2165 C C . SER B 1 64 ? 12.766 8.141 12.812 1 94.38 64 SER B C 1
ATOM 2167 O O . SER B 1 64 ? 13.094 6.965 13.016 1 94.38 64 SER B O 1
ATOM 2169 N N . SER B 1 65 ? 13.055 9.086 13.68 1 92.69 65 SER B N 1
ATOM 2170 C CA . SER B 1 65 ? 13.836 8.773 14.867 1 92.69 65 SER B CA 1
ATOM 2171 C C . SER B 1 65 ? 13.336 9.539 16.094 1 92.69 65 SER B C 1
ATOM 2173 O O . SER B 1 65 ? 12.664 10.562 15.945 1 92.69 65 SER B O 1
ATOM 2175 N N . ARG B 1 66 ? 13.688 9.07 17.266 1 89.38 66 ARG B N 1
ATOM 2176 C CA . ARG B 1 66 ? 13.25 9.656 18.531 1 89.38 66 ARG B CA 1
ATOM 2177 C C . ARG B 1 66 ? 13.891 11.023 18.75 1 89.38 66 ARG B C 1
ATOM 2179 O O . ARG B 1 66 ? 13.359 11.852 19.484 1 89.38 66 ARG B O 1
ATOM 2186 N N . ASP B 1 67 ? 15.039 11.234 18.109 1 89.69 67 ASP B N 1
ATOM 2187 C CA . ASP B 1 67 ? 15.727 12.508 18.266 1 89.69 67 ASP B CA 1
ATOM 2188 C C . ASP B 1 67 ? 14.977 13.633 17.562 1 89.69 67 ASP B C 1
ATOM 2190 O O . ASP B 1 67 ? 15.32 14.812 17.719 1 89.69 67 ASP B O 1
ATOM 2194 N N . GLN B 1 68 ? 13.906 13.266 16.922 1 91.31 68 GLN B N 1
ATOM 2195 C CA . GLN B 1 68 ? 13.133 14.242 16.156 1 91.31 68 GLN B CA 1
ATOM 2196 C C . GLN B 1 68 ? 11.789 14.516 16.828 1 91.31 68 GLN B C 1
ATOM 2198 O O . GLN B 1 68 ? 10.812 14.844 16.141 1 91.31 68 GLN B O 1
ATOM 2203 N N . LYS B 1 69 ? 11.695 14.375 18.078 1 91.31 69 LYS B N 1
ATOM 2204 C CA . LYS B 1 69 ? 10.453 14.539 18.812 1 91.31 69 LYS B CA 1
ATOM 2205 C C . LYS B 1 69 ? 9.891 15.945 18.656 1 91.31 69 LYS B C 1
ATOM 2207 O O . LYS B 1 69 ? 8.68 16.125 18.531 1 91.31 69 LYS B O 1
ATOM 2212 N N . GLU B 1 70 ? 10.758 16.891 18.703 1 94.06 70 GLU B N 1
ATOM 2213 C CA . GLU B 1 70 ? 10.312 18.266 18.531 1 94.06 70 GLU B CA 1
ATOM 2214 C C . GLU B 1 70 ? 9.695 18.484 17.156 1 94.06 70 GLU B C 1
ATOM 2216 O O . GLU B 1 70 ? 8.695 19.203 17.031 1 94.06 70 GLU B O 1
ATOM 2221 N N . ASP B 1 71 ? 10.32 17.906 16.188 1 93.88 71 ASP B N 1
ATOM 2222 C CA . ASP B 1 71 ? 9.797 17.984 14.828 1 93.88 71 ASP B CA 1
ATOM 2223 C C . ASP B 1 71 ? 8.414 17.344 14.734 1 93.88 71 ASP B C 1
ATOM 2225 O O . ASP B 1 71 ? 7.531 17.844 14.039 1 93.88 71 ASP B O 1
ATOM 2229 N N . LEU B 1 72 ? 8.297 16.25 15.414 1 96.56 72 LEU B N 1
ATOM 2230 C CA . LEU B 1 72 ? 7.008 15.555 15.438 1 96.56 72 LEU B CA 1
ATOM 2231 C C . LEU B 1 72 ? 5.926 16.438 16.031 1 96.56 72 LEU B C 1
ATOM 2233 O O . LEU B 1 72 ? 4.824 16.547 15.484 1 96.56 72 LEU B O 1
ATOM 2237 N N . GLU B 1 73 ? 6.23 17.094 17.109 1 96.88 73 GLU B N 1
ATOM 2238 C CA . GLU B 1 73 ? 5.289 17.984 17.781 1 96.88 73 GLU B CA 1
ATOM 2239 C C . GLU B 1 73 ? 4.914 19.156 16.875 1 96.88 73 GLU B C 1
ATOM 2241 O O . GLU B 1 73 ? 3.744 19.547 16.797 1 96.88 73 GLU B O 1
ATOM 2246 N N . ARG B 1 74 ? 5.906 19.672 16.25 1 96.69 74 ARG B N 1
ATOM 2247 C CA . ARG B 1 74 ? 5.652 20.781 15.336 1 96.69 74 ARG B CA 1
ATOM 2248 C C . ARG B 1 74 ? 4.742 20.344 14.188 1 96.69 74 ARG B C 1
ATOM 2250 O O . ARG B 1 74 ? 3.854 21.094 13.781 1 96.69 74 ARG B O 1
ATOM 2257 N N . GLN B 1 75 ? 4.992 19.188 13.68 1 96.56 75 GLN B N 1
ATOM 2258 C CA . GLN B 1 75 ? 4.164 18.641 12.609 1 96.56 75 GLN B CA 1
ATOM 2259 C C . GLN B 1 75 ? 2.713 18.5 13.062 1 96.56 75 GLN B C 1
ATOM 2261 O O . GLN B 1 75 ? 1.79 18.891 12.352 1 96.56 75 GLN B O 1
ATOM 2266 N N . VAL B 1 76 ? 2.521 18 14.219 1 98.06 76 VAL B N 1
ATOM 2267 C CA . VAL B 1 76 ? 1.187 17.797 14.766 1 98.06 76 VAL B CA 1
ATOM 2268 C C . VAL B 1 76 ? 0.483 19.141 14.938 1 98.06 76 VAL B C 1
ATOM 2270 O O . VAL B 1 76 ? -0.68 19.297 14.555 1 98.06 76 VAL B O 1
ATOM 2273 N N . GLU B 1 77 ? 1.188 20.078 15.469 1 98 77 GLU B N 1
ATOM 2274 C CA . GLU B 1 77 ? 0.606 21.406 15.68 1 98 77 GLU B CA 1
ATOM 2275 C C . GLU B 1 77 ? 0.208 22.047 14.359 1 98 77 GLU B C 1
ATOM 2277 O O . GLU 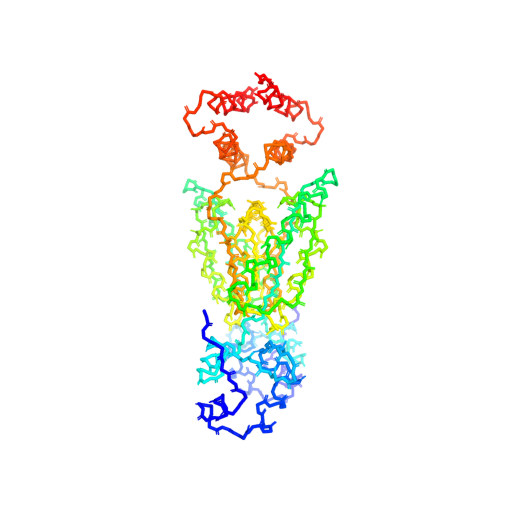B 1 77 ? -0.869 22.641 14.25 1 98 77 GLU B O 1
ATOM 2282 N N . TYR B 1 78 ? 1.078 21.922 13.438 1 97.38 78 TYR B N 1
ATOM 2283 C CA . TYR B 1 78 ? 0.782 22.453 12.117 1 97.38 78 TYR B CA 1
ATOM 2284 C C . TYR B 1 78 ? -0.476 21.812 11.531 1 97.38 78 TYR B C 1
ATOM 2286 O O . TYR B 1 78 ? -1.344 22.516 11 1 97.38 78 TYR B O 1
ATOM 2294 N N . LEU B 1 79 ? -0.573 20.562 11.648 1 98.06 79 LEU B N 1
ATOM 2295 C CA . LEU B 1 79 ? -1.702 19.812 11.102 1 98.06 79 LEU B CA 1
ATOM 2296 C C . LEU B 1 79 ? -2.996 20.188 11.812 1 98.06 79 LEU B C 1
ATOM 2298 O O . LEU B 1 79 ? -4.047 20.312 11.188 1 98.06 79 LEU B O 1
ATOM 2302 N N . LYS B 1 80 ? -2.93 20.375 13.07 1 97.25 80 LYS B N 1
ATOM 2303 C CA . LYS B 1 80 ? -4.086 20.812 13.844 1 97.25 80 LYS B CA 1
ATOM 2304 C C . LYS B 1 80 ? -4.582 22.172 13.375 1 97.25 80 LYS B C 1
ATOM 2306 O O . LYS B 1 80 ? -5.777 22.359 13.133 1 97.25 80 LYS B O 1
ATOM 2311 N N . ASN B 1 81 ? -3.637 23.062 13.32 1 97.56 81 ASN B N 1
ATOM 2312 C CA . ASN B 1 81 ? -3.979 24.422 12.898 1 97.56 81 ASN B CA 1
ATOM 2313 C C . ASN B 1 81 ? -4.562 24.438 11.484 1 97.56 81 ASN B C 1
ATOM 2315 O O . ASN B 1 81 ? -5.543 25.125 11.219 1 97.56 81 ASN B O 1
ATOM 2319 N N . TYR B 1 82 ? -3.918 23.688 10.609 1 97 82 TYR B N 1
ATOM 2320 C CA . TYR B 1 82 ? -4.406 23.562 9.234 1 97 82 TYR B CA 1
ATOM 2321 C C . TYR B 1 82 ? -5.84 23.047 9.219 1 97 82 TYR B C 1
ATOM 2323 O O . TYR B 1 82 ? -6.703 23.609 8.547 1 97 82 TYR B O 1
ATOM 2331 N N . SER B 1 83 ? -6.082 21.938 9.945 1 95.31 83 SER B N 1
ATOM 2332 C CA . SER B 1 83 ? -7.402 21.328 9.992 1 95.31 83 SER B CA 1
ATOM 2333 C C . SER B 1 83 ? -8.445 22.297 10.539 1 95.31 83 SER B C 1
ATOM 2335 O O . SER B 1 83 ? -9.555 22.391 10.008 1 95.31 83 SER B O 1
ATOM 2337 N N . SER B 1 84 ? -8.078 23.016 11.531 1 92.06 84 SER B N 1
ATOM 2338 C CA . SER B 1 84 ? -8.961 24.016 12.125 1 92.06 84 SER B CA 1
ATOM 2339 C C . SER B 1 84 ? -9.305 25.109 11.125 1 92.06 84 SER B C 1
ATOM 2341 O O . SER B 1 84 ? -10.469 25.516 11.008 1 92.06 84 SER B O 1
ATOM 2343 N N . SER B 1 85 ? -8.289 25.562 10.461 1 93.56 85 SER B N 1
ATOM 2344 C CA . SER B 1 85 ? -8.477 26.641 9.492 1 93.56 85 SER B CA 1
ATOM 2345 C C . SER B 1 85 ? -9.406 26.203 8.359 1 93.56 85 SER B C 1
ATOM 2347 O O . SER B 1 85 ? -10.078 27.031 7.746 1 93.56 85 SER B O 1
ATOM 2349 N N . LYS B 1 86 ? -9.477 24.906 8.086 1 92 86 LYS B N 1
ATOM 2350 C CA . LYS B 1 86 ? -10.312 24.359 7.023 1 92 86 LYS B CA 1
ATOM 2351 C C . LYS B 1 86 ? -11.695 23.984 7.551 1 92 86 LYS B C 1
ATOM 2353 O O . LYS B 1 86 ? -12.555 23.531 6.793 1 92 86 LYS B O 1
ATOM 2358 N N . GLY B 1 87 ? -11.812 24.125 8.867 1 88.5 87 GLY B N 1
ATOM 2359 C CA . GLY B 1 87 ? -13.094 23.781 9.484 1 88.5 87 GLY B CA 1
ATOM 2360 C C . GLY B 1 87 ? -13.273 22.297 9.695 1 88.5 87 GLY B C 1
ATOM 2361 O O . GLY B 1 87 ? -14.406 21.812 9.828 1 88.5 87 GLY B O 1
ATOM 2362 N N . TYR B 1 88 ? -12.188 21.531 9.664 1 91.88 88 TYR B N 1
ATOM 2363 C CA . TYR B 1 88 ? -12.266 20.094 9.906 1 91.88 88 TYR B CA 1
ATOM 2364 C C . TYR B 1 88 ? -12.391 19.797 11.398 1 91.88 88 TYR B C 1
ATOM 2366 O O . TYR B 1 88 ? -11.883 20.562 12.234 1 91.88 88 TYR B O 1
ATOM 2374 N N . GLN B 1 89 ? -13.109 18.781 11.719 1 91.25 89 GLN B N 1
ATOM 2375 C CA . GLN B 1 89 ? -13.109 18.234 13.07 1 91.25 89 GLN B CA 1
ATOM 2376 C C . GLN B 1 89 ? -12.078 17.109 13.211 1 91.25 89 GLN B C 1
ATOM 2378 O O . GLN B 1 89 ? -12.195 16.062 12.578 1 91.25 89 GLN B O 1
ATOM 2383 N N . VAL B 1 90 ? -11.18 17.344 14.07 1 95.38 90 VAL B N 1
ATOM 2384 C CA . VAL B 1 90 ? -10.133 16.344 14.258 1 95.38 90 VAL B CA 1
ATOM 2385 C C . VAL B 1 90 ? -10.633 15.242 15.172 1 95.38 90 VAL B C 1
ATOM 2387 O O . VAL B 1 90 ? -10.852 15.469 16.375 1 95.38 90 VAL B O 1
ATOM 2390 N N . ALA B 1 91 ? -10.734 14.086 14.602 1 92.81 91 ALA B N 1
ATOM 2391 C CA . ALA B 1 91 ? -11.25 12.945 15.359 1 92.81 91 ALA B CA 1
ATOM 2392 C C . ALA B 1 91 ? -10.133 12.266 16.156 1 92.81 91 ALA B C 1
ATOM 2394 O O . ALA B 1 91 ? -10.359 11.789 17.266 1 92.81 91 ALA B O 1
ATOM 2395 N N . LYS B 1 92 ? -8.992 12.156 15.602 1 97.38 92 LYS B N 1
ATOM 2396 C CA . LYS B 1 92 ? -7.871 11.453 16.219 1 97.38 92 LYS B CA 1
ATOM 2397 C C . LYS B 1 92 ? -6.539 11.961 15.688 1 97.38 92 LYS B C 1
ATOM 2399 O O . LYS B 1 92 ? -6.441 12.344 14.516 1 97.38 92 LYS B O 1
ATOM 2404 N N . ILE B 1 93 ? -5.594 12.039 16.578 1 98.5 93 ILE B N 1
ATOM 2405 C CA . ILE B 1 93 ? -4.215 12.352 16.219 1 98.5 93 ILE B CA 1
ATOM 2406 C C . ILE B 1 93 ? -3.348 11.102 16.359 1 98.5 93 ILE B C 1
ATOM 2408 O O . ILE B 1 93 ? -3.244 10.523 17.438 1 98.5 93 ILE B O 1
ATOM 2412 N N . LEU B 1 94 ? -2.803 10.688 15.281 1 98.69 94 LEU B N 1
ATOM 2413 C CA . LEU B 1 94 ? -1.954 9.508 15.273 1 98.69 94 LEU B CA 1
ATOM 2414 C C . LEU B 1 94 ? -0.521 9.859 14.898 1 98.69 94 LEU B C 1
ATOM 2416 O O . LEU B 1 94 ? -0.298 10.672 13.992 1 98.69 94 LEU B O 1
ATOM 2420 N N . THR B 1 95 ? 0.437 9.336 15.625 1 98.5 95 THR B N 1
ATOM 2421 C CA . THR B 1 95 ? 1.847 9.609 15.367 1 98.5 95 THR B CA 1
ATOM 2422 C C . THR B 1 95 ? 2.656 8.312 15.359 1 98.5 95 THR B C 1
ATOM 2424 O O . THR B 1 95 ? 2.24 7.312 15.945 1 98.5 95 THR B O 1
ATOM 2427 N N . ASP B 1 96 ? 3.732 8.305 14.664 1 98.31 96 ASP B N 1
ATOM 2428 C CA . ASP B 1 96 ? 4.699 7.211 14.672 1 98.31 96 ASP B CA 1
ATOM 2429 C C . ASP B 1 96 ? 6.129 7.738 14.633 1 98.31 96 ASP B C 1
ATOM 2431 O O . ASP B 1 96 ? 6.402 8.758 13.992 1 98.31 96 ASP B O 1
ATOM 2435 N N . ILE B 1 97 ? 6.988 7.121 15.352 1 97.56 97 ILE B N 1
ATOM 2436 C CA . ILE B 1 97 ? 8.43 7.273 15.203 1 97.56 97 ILE B CA 1
ATOM 2437 C C . ILE B 1 97 ? 9.016 6.02 14.555 1 97.56 97 ILE B C 1
ATOM 2439 O O . ILE B 1 97 ? 9.266 5.023 15.234 1 97.56 97 ILE B O 1
ATOM 2443 N N . SER B 1 98 ? 9.172 6.078 13.305 1 97 98 SER B N 1
ATOM 2444 C CA . SER B 1 98 ? 9.586 4.914 12.523 1 97 98 SER B CA 1
ATOM 2445 C C . SER B 1 98 ? 9.914 5.301 11.086 1 97 98 SER B C 1
ATOM 2447 O O . SER B 1 98 ? 9.422 6.316 10.586 1 97 98 SER B O 1
ATOM 2449 N N . SER B 1 99 ? 10.68 4.465 10.43 1 96.06 99 SER B N 1
ATOM 2450 C CA . SER B 1 99 ? 10.953 4.648 9.008 1 96.06 99 SER B CA 1
ATOM 2451 C C . SER B 1 99 ? 9.68 4.551 8.18 1 96.06 99 SER B C 1
ATOM 2453 O O . SER B 1 99 ? 8.766 3.803 8.531 1 96.06 99 SER B O 1
ATOM 2455 N N . GLY B 1 100 ? 9.633 5.281 7.102 1 94.44 100 GLY B N 1
ATOM 2456 C CA . GLY B 1 100 ? 8.531 5.172 6.152 1 94.44 100 GLY B CA 1
ATOM 2457 C C . GLY B 1 100 ? 8.492 3.836 5.438 1 94.44 100 GLY B C 1
ATOM 2458 O O . GLY B 1 100 ? 7.512 3.514 4.766 1 94.44 100 GLY B O 1
ATOM 2459 N N . LEU B 1 101 ? 9.562 3.096 5.57 1 96.56 101 LEU B N 1
ATOM 2460 C CA . LEU B 1 101 ? 9.641 1.768 4.973 1 96.56 101 LEU B CA 1
ATOM 2461 C C . LEU B 1 101 ? 8.93 0.736 5.84 1 96.56 101 LEU B C 1
ATOM 2463 O O . LEU B 1 101 ? 8.602 -0.356 5.371 1 96.56 101 LEU B O 1
ATOM 2467 N N . ASN B 1 102 ? 8.789 1.103 7.098 1 97 102 ASN B N 1
ATOM 2468 C CA . ASN B 1 102 ? 8.18 0.172 8.039 1 97 102 ASN B CA 1
ATOM 2469 C C . ASN B 1 102 ? 6.66 0.121 7.883 1 97 102 ASN B C 1
ATOM 2471 O O . ASN B 1 102 ? 5.969 1.102 8.164 1 97 102 ASN B O 1
ATOM 2475 N N . GLU B 1 103 ? 6.117 -1.011 7.586 1 96.38 103 GLU B N 1
ATOM 2476 C CA . GLU B 1 103 ? 4.688 -1.163 7.328 1 96.38 103 GLU B CA 1
ATOM 2477 C C . GLU B 1 103 ? 3.941 -1.584 8.594 1 96.38 103 GLU B C 1
ATOM 2479 O O . GLU B 1 103 ? 2.713 -1.688 8.586 1 96.38 103 GLU B O 1
ATOM 2484 N N . ASN B 1 104 ? 4.719 -1.85 9.602 1 96.06 104 ASN B N 1
ATOM 2485 C CA . ASN B 1 104 ? 4.137 -2.309 10.859 1 96.06 104 ASN B CA 1
ATOM 2486 C C . ASN B 1 104 ? 4.234 -1.239 11.945 1 96.06 104 ASN B C 1
ATOM 2488 O O . ASN B 1 104 ? 4.789 -1.484 13.016 1 96.06 104 ASN B O 1
ATOM 2492 N N . ARG B 1 105 ? 3.727 -0.171 11.734 1 97.56 105 ARG B N 1
ATOM 2493 C CA . ARG B 1 105 ? 3.717 0.934 12.688 1 97.56 105 ARG B CA 1
ATOM 2494 C C . ARG B 1 105 ? 2.412 0.965 13.477 1 97.56 105 ARG B C 1
ATOM 2496 O O . ARG B 1 105 ? 1.335 0.755 12.914 1 97.56 105 ARG B O 1
ATOM 2503 N N . LYS B 1 106 ? 2.525 1.24 14.703 1 97.69 106 LYS B N 1
ATOM 2504 C CA . LYS B 1 106 ? 1.366 1.229 15.594 1 97.69 106 LYS B CA 1
ATOM 2505 C C . LYS B 1 106 ? 0.344 2.281 15.172 1 97.69 106 LYS B C 1
ATOM 2507 O O . LYS B 1 106 ? -0.844 1.98 15.039 1 97.69 106 LYS B O 1
ATOM 2512 N N . GLY B 1 107 ? 0.793 3.52 15.023 1 98.38 107 GLY B N 1
ATOM 2513 C CA . GLY B 1 107 ? -0.098 4.59 14.602 1 98.38 107 GLY B CA 1
ATOM 2514 C C . GLY B 1 107 ? -0.762 4.32 13.266 1 98.38 107 GLY B C 1
ATOM 2515 O O . GLY B 1 107 ? -1.944 4.617 13.078 1 98.38 107 GLY B O 1
ATOM 2516 N N . LEU B 1 108 ? -0.042 3.779 12.383 1 98.25 108 LEU B N 1
ATOM 2517 C CA . LEU B 1 108 ? -0.562 3.451 11.062 1 98.25 108 LEU B CA 1
ATOM 2518 C C . LEU B 1 108 ? -1.655 2.391 11.156 1 98.25 108 LEU B C 1
ATOM 2520 O O . LEU B 1 108 ? -2.682 2.49 10.477 1 98.25 108 LEU B O 1
ATOM 2524 N N . LYS B 1 109 ? -1.429 1.396 11.977 1 97.69 109 LYS B N 1
ATOM 2525 C CA . LYS B 1 109 ? -2.434 0.356 12.18 1 97.69 109 LYS B CA 1
ATOM 2526 C C . LYS B 1 109 ? -3.734 0.946 12.719 1 97.69 109 LYS B C 1
ATOM 2528 O O . LYS B 1 109 ? -4.82 0.567 12.281 1 97.69 109 LYS B O 1
ATOM 2533 N N . GLN B 1 110 ? -3.598 1.809 13.641 1 97.88 110 GLN B N 1
ATOM 2534 C CA . GLN B 1 110 ? -4.773 2.49 14.172 1 97.88 110 GLN B CA 1
ATOM 2535 C C . GLN B 1 110 ? -5.477 3.305 13.094 1 97.88 110 GLN B C 1
ATOM 2537 O O . GLN B 1 110 ? -6.707 3.379 13.062 1 97.88 110 GLN B O 1
ATOM 2542 N N . LEU B 1 111 ? -4.688 3.889 12.273 1 98.25 111 LEU B N 1
ATOM 2543 C CA . LEU B 1 111 ? -5.242 4.652 11.164 1 98.25 111 LEU B CA 1
ATOM 2544 C C . LEU B 1 111 ? -6.109 3.766 10.273 1 98.25 111 LEU B C 1
ATOM 2546 O O . LEU B 1 111 ? -7.223 4.145 9.914 1 98.25 111 LEU B O 1
ATOM 2550 N N . PHE B 1 112 ? -5.586 2.572 9.961 1 97.75 112 PHE B N 1
ATOM 2551 C CA . PHE B 1 112 ? -6.328 1.643 9.117 1 97.75 112 PHE B CA 1
ATOM 2552 C C . PHE B 1 112 ? -7.66 1.277 9.766 1 97.75 112 PHE B C 1
ATOM 2554 O O . PHE B 1 112 ? -8.688 1.219 9.086 1 97.75 112 PHE B O 1
ATOM 2561 N N . LYS B 1 113 ? -7.66 1.065 11.023 1 95.5 113 LYS B N 1
ATOM 2562 C CA . LY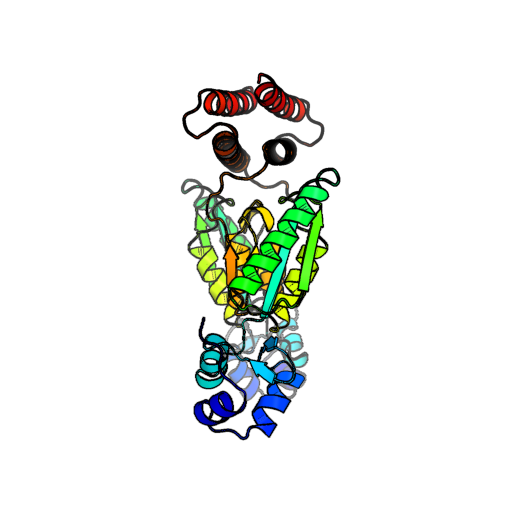S B 1 113 ? -8.891 0.736 11.734 1 95.5 113 LYS B CA 1
ATOM 2563 C C . LYS B 1 113 ? -9.906 1.869 11.633 1 95.5 113 LYS B C 1
ATOM 2565 O O . LYS B 1 113 ? -11.094 1.624 11.422 1 95.5 113 LYS B O 1
ATOM 2570 N N . LEU B 1 114 ? -9.43 3.053 11.766 1 94.25 114 LEU B N 1
ATOM 2571 C CA . LEU B 1 114 ? -10.312 4.215 11.688 1 94.25 114 LEU B CA 1
ATOM 2572 C C . LEU B 1 114 ? -10.898 4.363 10.289 1 94.25 114 LEU B C 1
ATOM 2574 O O . LEU B 1 114 ? -12.078 4.68 10.141 1 94.25 114 LEU B O 1
ATOM 2578 N N . ILE B 1 115 ? -10.086 4.109 9.289 1 94.94 115 ILE B N 1
ATOM 2579 C CA . ILE B 1 115 ? -10.523 4.188 7.898 1 94.94 115 ILE B CA 1
ATOM 2580 C C . ILE B 1 115 ? -11.656 3.193 7.652 1 94.94 115 ILE B C 1
ATOM 2582 O O . ILE B 1 115 ? -12.648 3.525 7.008 1 94.94 115 ILE B O 1
ATOM 2586 N N . GLU B 1 116 ? -11.477 2.062 8.219 1 91.44 116 GLU B N 1
ATOM 2587 C CA . GLU B 1 116 ? -12.43 0.984 7.98 1 91.44 116 GLU B CA 1
ATOM 2588 C C . GLU B 1 116 ? -13.703 1.188 8.797 1 91.44 116 GLU B C 1
ATOM 2590 O O . GLU B 1 116 ? -14.75 0.622 8.469 1 91.44 116 GLU B O 1
ATOM 2595 N N . SER B 1 117 ? -13.664 1.991 9.844 1 89.12 117 SER B N 1
ATOM 2596 C CA . SER B 1 117 ? -14.812 2.213 10.719 1 89.12 117 SER B CA 1
ATOM 2597 C C . SER B 1 117 ? -15.875 3.066 10.031 1 89.12 117 SER B C 1
ATOM 2599 O O . SER B 1 117 ? -17.047 3.062 10.438 1 89.12 117 SER B O 1
ATOM 2601 N N . GLY B 1 118 ? -15.453 3.863 9.055 1 86.88 118 GLY B N 1
ATOM 2602 C CA . GLY B 1 118 ? -16.375 4.746 8.359 1 86.88 118 GLY B CA 1
ATOM 2603 C C . GLY B 1 118 ? -16.625 6.051 9.102 1 86.88 118 GLY B C 1
ATOM 2604 O O . GLY B 1 118 ? -17.469 6.855 8.688 1 86.88 118 GLY B O 1
ATOM 2605 N N . GLU B 1 119 ? -15.852 6.348 10.109 1 84.81 119 GLU B N 1
ATOM 2606 C CA . GLU B 1 119 ? -16.094 7.496 10.977 1 84.81 119 GLU B CA 1
ATOM 2607 C C . GLU B 1 119 ? -15.391 8.742 10.445 1 84.81 119 GLU B C 1
ATOM 2609 O O . GLU B 1 119 ? -15.734 9.867 10.828 1 84.81 119 GLU B O 1
ATOM 2614 N N . VAL B 1 120 ? -14.438 8.523 9.633 1 93.81 120 VAL B N 1
ATOM 2615 C CA . VAL B 1 120 ? -13.648 9.664 9.18 1 93.81 120 VAL B CA 1
ATOM 2616 C C . VAL B 1 120 ? -13.766 9.797 7.66 1 93.81 120 VAL B C 1
ATOM 2618 O O . VAL B 1 120 ? -13.984 8.805 6.961 1 93.81 120 VAL B O 1
ATOM 2621 N N . THR B 1 121 ? -13.523 11.023 7.234 1 94.06 121 THR B N 1
ATOM 2622 C CA . THR B 1 121 ? -13.68 11.266 5.805 1 94.06 121 THR B CA 1
ATOM 2623 C C . THR B 1 121 ? -12.344 11.625 5.172 1 94.06 121 THR B C 1
ATOM 2625 O O . THR B 1 121 ? -12.195 11.586 3.949 1 94.06 121 THR B O 1
ATOM 2628 N N . LYS B 1 122 ? -11.344 12.008 6.043 1 97.19 122 LYS B N 1
ATOM 2629 C CA . LYS B 1 122 ? -10.055 12.422 5.5 1 97.19 122 LYS B CA 1
ATOM 2630 C C . LYS B 1 122 ? -8.914 12.07 6.453 1 97.19 122 LYS B C 1
ATOM 2632 O O . LYS B 1 122 ? -9.117 12 7.668 1 97.19 122 LYS B O 1
ATOM 2637 N N . VAL B 1 123 ? -7.852 11.828 5.891 1 98.38 123 VAL B N 1
ATOM 2638 C CA . VAL B 1 123 ? -6.578 11.773 6.594 1 98.38 123 VAL B CA 1
ATOM 2639 C C . VAL B 1 123 ? -5.691 12.938 6.156 1 98.38 123 VAL B C 1
ATOM 2641 O O . VAL B 1 123 ? -5.438 13.117 4.965 1 98.38 123 VAL B O 1
ATOM 2644 N N . VAL B 1 124 ? -5.254 13.703 7.094 1 98.19 124 VAL B N 1
ATOM 2645 C CA . VAL B 1 124 ? -4.445 14.875 6.77 1 98.19 124 VAL B CA 1
ATOM 2646 C C . VAL B 1 124 ? -2.99 14.625 7.16 1 98.19 124 VAL B C 1
ATOM 2648 O O . VAL B 1 124 ? -2.699 14.273 8.305 1 98.19 124 VAL B O 1
ATOM 2651 N N . ILE B 1 125 ? -2.137 14.789 6.203 1 97.75 125 ILE B N 1
ATOM 2652 C CA . ILE B 1 125 ? -0.701 14.641 6.414 1 97.75 125 ILE B CA 1
ATOM 2653 C C . ILE B 1 125 ? 0.041 15.812 5.785 1 97.75 125 ILE B C 1
ATOM 2655 O O . ILE B 1 125 ? -0.506 16.516 4.93 1 97.75 125 ILE B O 1
ATOM 2659 N N . THR B 1 126 ? 1.28 16.062 6.23 1 95.81 126 THR B N 1
ATOM 2660 C CA . THR B 1 126 ? 2.047 17.172 5.68 1 95.81 126 THR B CA 1
ATOM 2661 C C . THR B 1 126 ? 2.588 16.828 4.297 1 95.81 126 THR B C 1
ATOM 2663 O O . THR B 1 126 ? 2.391 17.578 3.34 1 95.81 126 THR B O 1
ATOM 2666 N N . HIS B 1 127 ? 3.297 15.68 4.168 1 94.69 127 HIS B N 1
ATOM 2667 C CA . HIS B 1 127 ? 3.889 15.188 2.928 1 94.69 127 HIS B CA 1
ATOM 2668 C C . HIS B 1 127 ? 3.545 13.719 2.695 1 94.69 127 HIS B C 1
ATOM 2670 O O . HIS B 1 127 ? 3.311 12.977 3.65 1 94.69 127 HIS B O 1
ATOM 2676 N N . ARG B 1 128 ? 3.576 13.281 1.493 1 94.06 128 ARG B N 1
ATOM 2677 C CA . ARG B 1 128 ? 3.23 11.906 1.12 1 94.06 128 ARG B CA 1
ATOM 2678 C C . ARG B 1 128 ? 4.109 10.906 1.853 1 94.06 128 ARG B C 1
ATOM 2680 O O . ARG B 1 128 ? 3.639 9.836 2.258 1 94.06 128 ARG B O 1
ATOM 2687 N N . ASP B 1 129 ? 5.359 11.242 2.031 1 93.12 129 ASP B N 1
ATOM 2688 C CA . ASP B 1 129 ? 6.309 10.305 2.615 1 93.12 129 ASP B CA 1
ATOM 2689 C C . ASP B 1 129 ? 6.055 10.125 4.109 1 93.12 129 ASP B C 1
ATOM 2691 O O . ASP B 1 129 ? 6.664 9.266 4.75 1 93.12 129 ASP B O 1
ATOM 2695 N N . ARG B 1 130 ? 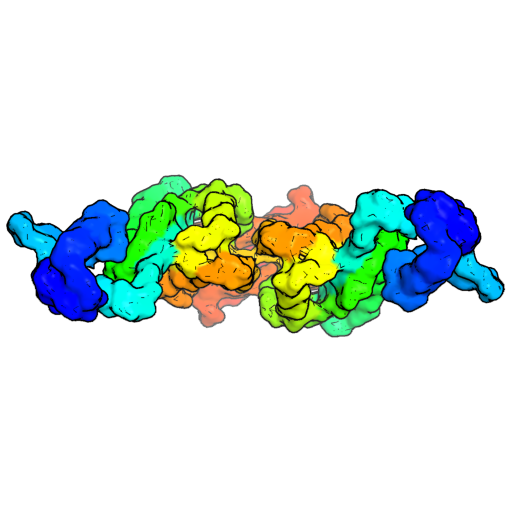5.16 10.977 4.648 1 94.75 130 ARG B N 1
ATOM 2696 C CA . ARG B 1 130 ? 4.844 10.797 6.062 1 94.75 130 ARG B CA 1
ATOM 2697 C C . ARG B 1 130 ? 4.023 9.531 6.285 1 94.75 130 ARG B C 1
ATOM 2699 O O . ARG B 1 130 ? 4.09 8.922 7.355 1 94.75 130 ARG B O 1
ATOM 2706 N N . ILE B 1 131 ? 3.322 9.156 5.301 1 96.44 131 ILE B N 1
ATOM 2707 C CA . ILE B 1 131 ? 2.506 7.957 5.477 1 96.44 131 ILE B CA 1
ATOM 2708 C C . ILE B 1 131 ? 3.277 6.73 4.992 1 96.44 131 ILE B C 1
ATOM 2710 O O . ILE B 1 131 ? 3.211 5.664 5.609 1 96.44 131 ILE B O 1
ATOM 2714 N N . THR B 1 132 ? 3.994 6.852 3.867 1 96.38 132 THR B N 1
ATOM 2715 C CA . THR B 1 132 ? 4.754 5.703 3.381 1 96.38 132 THR B CA 1
ATOM 2716 C C . THR B 1 132 ? 5.82 6.148 2.383 1 96.38 132 THR B C 1
ATOM 2718 O O . THR B 1 132 ? 5.633 7.125 1.657 1 96.38 132 THR B O 1
ATOM 2721 N N . ARG B 1 133 ? 6.887 5.441 2.369 1 94.94 133 ARG B N 1
ATOM 2722 C CA . ARG B 1 133 ? 7.941 5.672 1.386 1 94.94 133 ARG B CA 1
ATOM 2723 C C . ARG B 1 133 ? 7.551 5.109 0.024 1 94.94 133 ARG B C 1
ATOM 2725 O O . ARG B 1 133 ? 7.836 5.715 -1.011 1 94.94 133 ARG B O 1
ATOM 2732 N N . PHE B 1 134 ? 6.945 3.953 0.007 1 95.75 134 PHE B N 1
ATOM 2733 C CA . PHE B 1 134 ? 6.48 3.275 -1.196 1 95.75 134 PHE B CA 1
ATOM 2734 C C . PHE B 1 134 ? 5.023 2.846 -1.044 1 95.75 134 PHE B C 1
ATOM 2736 O O . PHE B 1 134 ? 4.578 2.523 0.059 1 95.75 134 PHE B O 1
ATOM 2743 N N . GLY B 1 135 ? 4.332 2.809 -2.18 1 96 135 GLY B N 1
ATOM 2744 C CA . GLY B 1 135 ? 2.982 2.268 -2.164 1 96 135 GLY B CA 1
ATOM 2745 C C . GLY B 1 135 ? 1.932 3.291 -1.775 1 96 135 GLY B C 1
ATOM 2746 O O . GLY B 1 135 ? 0.88 2.936 -1.24 1 96 135 GLY B O 1
ATOM 2747 N N . PHE B 1 136 ? 2.238 4.539 -1.971 1 96.5 136 PHE B N 1
ATOM 2748 C CA . PHE B 1 136 ? 1.271 5.578 -1.644 1 96.5 136 PHE B CA 1
ATOM 2749 C C . PHE B 1 136 ? -0.024 5.379 -2.422 1 96.5 136 PHE B C 1
ATOM 2751 O O . PHE B 1 136 ? -1.115 5.543 -1.872 1 96.5 136 PHE B O 1
ATOM 2758 N N . LYS B 1 137 ? 0.066 5.027 -3.619 1 96.56 137 LYS B N 1
ATOM 2759 C CA . LYS B 1 137 ? -1.116 4.84 -4.457 1 96.56 137 LYS B CA 1
ATOM 2760 C C . LYS B 1 137 ? -1.975 3.686 -3.943 1 96.56 137 LYS B C 1
ATOM 2762 O O . LYS B 1 137 ? -3.201 3.723 -4.051 1 96.56 137 LYS B O 1
ATOM 2767 N N . TYR B 1 138 ? -1.306 2.66 -3.367 1 97.5 138 TYR B N 1
ATOM 2768 C CA . TYR B 1 138 ? -2.055 1.571 -2.752 1 97.5 138 TYR B CA 1
ATOM 2769 C C . TYR B 1 138 ? -2.916 2.082 -1.604 1 97.5 138 TYR B C 1
ATOM 2771 O O . TYR B 1 138 ? -4.098 1.743 -1.509 1 97.5 138 TYR B O 1
ATOM 2779 N N . LEU B 1 139 ? -2.281 2.896 -0.793 1 97.94 139 LEU B N 1
ATOM 2780 C CA . LEU B 1 139 ? -2.992 3.441 0.359 1 97.94 139 LEU B CA 1
ATOM 2781 C C . LEU B 1 139 ? -4.113 4.375 -0.085 1 97.94 139 LEU B C 1
ATOM 2783 O O . LEU B 1 139 ? -5.203 4.363 0.492 1 97.94 139 LEU B O 1
ATOM 2787 N N . GLU B 1 140 ? -3.803 5.176 -1.091 1 97.56 140 GLU B N 1
ATOM 2788 C CA . GLU B 1 140 ? -4.828 6.059 -1.638 1 97.56 140 GLU B CA 1
ATOM 2789 C C . GLU B 1 140 ? -6.051 5.266 -2.098 1 97.56 140 GLU B C 1
ATOM 2791 O O . GLU B 1 140 ? -7.184 5.625 -1.774 1 97.56 140 GLU B O 1
ATOM 2796 N N . GLN B 1 141 ? -5.816 4.23 -2.824 1 97.06 141 GLN B N 1
ATOM 2797 C CA . GLN B 1 141 ? -6.902 3.391 -3.316 1 97.06 141 GLN B CA 1
ATOM 2798 C C . GLN B 1 141 ? -7.648 2.725 -2.164 1 97.06 141 GLN B C 1
ATOM 2800 O O . GLN B 1 141 ? -8.883 2.695 -2.15 1 97.06 141 GLN B O 1
ATOM 2805 N N . TYR B 1 142 ? -6.918 2.201 -1.261 1 98 142 TYR B N 1
ATOM 2806 C CA . TYR B 1 142 ? -7.457 1.562 -0.066 1 98 142 TYR B CA 1
ATOM 2807 C C . TYR B 1 142 ? -8.367 2.516 0.7 1 98 142 TYR B C 1
ATOM 2809 O O . TYR B 1 142 ? -9.531 2.201 0.951 1 98 142 TYR B O 1
ATOM 2817 N N . PHE B 1 143 ? -7.832 3.713 0.971 1 97.94 143 PHE B N 1
ATOM 2818 C CA . PHE B 1 143 ? -8.586 4.711 1.718 1 97.94 143 PHE B CA 1
ATOM 2819 C C . PHE B 1 143 ? -9.828 5.145 0.94 1 97.94 143 PHE B C 1
ATOM 2821 O O . PHE B 1 143 ? -10.922 5.215 1.497 1 97.94 143 PHE B O 1
ATOM 2828 N N . ASN B 1 144 ? -9.68 5.355 -0.346 1 96.12 144 ASN B N 1
ATOM 2829 C CA . ASN B 1 144 ? -10.789 5.777 -1.196 1 96.12 144 ASN B CA 1
ATOM 2830 C C . ASN B 1 144 ? -11.906 4.738 -1.224 1 96.12 144 ASN B C 1
ATOM 2832 O O . ASN B 1 144 ? -13.086 5.086 -1.276 1 96.12 144 ASN B O 1
ATOM 2836 N N . SER B 1 145 ? -11.508 3.533 -1.191 1 93.81 145 SER B N 1
ATOM 2837 C CA . SER B 1 145 ? -12.5 2.465 -1.236 1 93.81 145 SER B CA 1
ATOM 2838 C C . SER B 1 145 ? -13.383 2.477 0.007 1 93.81 145 SER B C 1
ATOM 2840 O O . SER B 1 145 ? -14.469 1.892 0.01 1 93.81 145 SER B O 1
ATOM 2842 N N . HIS B 1 146 ? -12.992 3.107 1.048 1 92.88 146 HIS B N 1
ATOM 2843 C CA . HIS B 1 146 ? -13.773 3.264 2.268 1 92.88 146 HIS B CA 1
ATOM 2844 C C . HIS B 1 146 ? -14.336 4.68 2.391 1 92.88 146 HIS B C 1
ATOM 2846 O O . HIS B 1 146 ? -14.805 5.074 3.457 1 92.88 146 HIS B O 1
ATOM 2852 N N . GLY B 1 147 ? -14.125 5.48 1.304 1 92.69 147 GLY B N 1
ATOM 2853 C CA . GLY B 1 147 ? -14.68 6.824 1.268 1 92.69 147 GLY B CA 1
ATOM 2854 C C . GLY B 1 147 ? -13.812 7.848 1.98 1 92.69 147 GLY B C 1
ATOM 2855 O O . GLY B 1 147 ? -14.305 8.898 2.395 1 92.69 147 GLY B O 1
ATOM 2856 N N . VAL B 1 148 ? -12.578 7.543 2.215 1 96.06 148 VAL B N 1
ATOM 2857 C CA . VAL B 1 148 ? -11.68 8.438 2.941 1 96.06 148 VAL B CA 1
ATOM 2858 C C . VAL B 1 148 ? -10.641 9.016 1.983 1 96.06 148 VAL B C 1
ATOM 2860 O O . VAL B 1 148 ? -10.031 8.273 1.202 1 96.06 148 VAL B O 1
ATOM 2863 N N . GLU B 1 149 ? -10.445 10.273 2.033 1 97.75 149 GLU B N 1
ATOM 2864 C CA . GLU B 1 149 ? -9.469 10.945 1.185 1 97.75 149 GLU B CA 1
ATOM 2865 C C . GLU B 1 149 ? -8.188 11.258 1.957 1 97.75 149 GLU B C 1
ATOM 2867 O O . GLU B 1 149 ? -8.242 11.633 3.129 1 97.75 149 GLU B O 1
ATOM 2872 N N . ILE B 1 150 ? -7.07 11.062 1.307 1 97.94 150 ILE B N 1
ATOM 2873 C CA . ILE B 1 150 ? -5.816 11.531 1.887 1 97.94 150 ILE B CA 1
ATOM 2874 C C . ILE B 1 150 ? -5.531 12.961 1.422 1 97.94 150 ILE B C 1
ATOM 2876 O O . ILE B 1 150 ? -5.387 13.211 0.223 1 97.94 150 ILE B O 1
ATOM 2880 N N . GLU B 1 151 ? -5.504 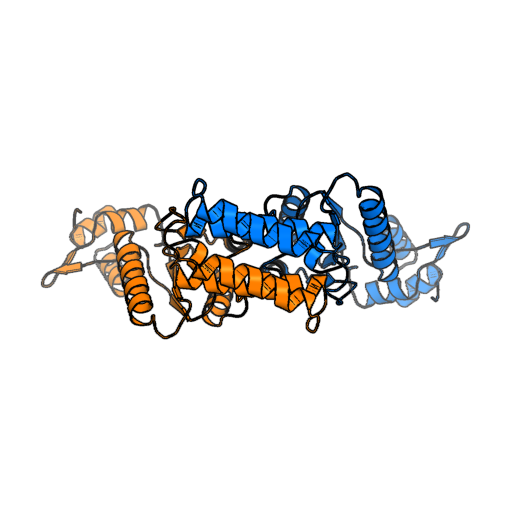13.828 2.305 1 97.25 151 GLU B N 1
ATOM 2881 C CA . GLU B 1 151 ? -5.164 15.219 2.006 1 97.25 151 GLU B CA 1
ATOM 2882 C C . GLU B 1 151 ? -3.717 15.523 2.387 1 97.25 151 GLU B C 1
ATOM 2884 O O . GLU B 1 151 ? -3.367 15.523 3.568 1 97.25 151 GLU B O 1
ATOM 2889 N N . VAL B 1 152 ? -2.945 15.789 1.413 1 96.88 152 VAL B N 1
ATOM 2890 C CA . VAL B 1 152 ? -1.538 16.141 1.577 1 96.88 152 VAL B CA 1
ATOM 2891 C C . VAL B 1 152 ? -1.37 17.656 1.496 1 96.88 152 VAL B C 1
ATOM 2893 O O . VAL B 1 152 ? -1.68 18.266 0.472 1 96.88 152 VAL B O 1
ATOM 2896 N N . ILE B 1 153 ? -0.839 18.219 2.492 1 95.5 153 ILE B N 1
ATOM 2897 C CA . ILE B 1 153 ? -0.771 19.672 2.574 1 95.5 153 ILE B CA 1
ATOM 2898 C C . ILE B 1 153 ? 0.285 20.188 1.603 1 95.5 153 ILE B C 1
ATOM 2900 O O . ILE B 1 153 ? 0.03 21.125 0.845 1 95.5 153 ILE B O 1
ATOM 2904 N N . PHE B 1 154 ? 1.513 19.578 1.676 1 92.06 154 PHE B N 1
ATOM 2905 C CA . PHE B 1 154 ? 2.598 20.016 0.805 1 92.06 154 PHE B CA 1
ATOM 2906 C C . PHE B 1 154 ? 2.826 19.016 -0.318 1 92.06 154 PHE B C 1
ATOM 2908 O O . PHE B 1 154 ? 3.152 17.844 -0.062 1 92.06 154 PHE B O 1
ATOM 2915 N N . ASP B 1 155 ? 2.584 19.312 -1.489 1 79.56 155 ASP B N 1
ATOM 2916 C CA . ASP B 1 155 ? 2.695 18.391 -2.617 1 79.56 155 ASP B CA 1
ATOM 2917 C C . ASP B 1 155 ? 4.148 18.234 -3.055 1 79.56 155 ASP B C 1
ATOM 2919 O O . ASP B 1 155 ? 4.465 17.375 -3.885 1 79.56 155 ASP B O 1
ATOM 2923 N N . ASP B 1 156 ? 5.043 19.094 -2.471 1 65.69 156 ASP B N 1
ATOM 2924 C CA . ASP B 1 156 ? 6.426 19.047 -2.941 1 65.69 156 ASP B CA 1
ATOM 2925 C C . ASP B 1 156 ? 7.203 17.938 -2.246 1 65.69 156 ASP B C 1
ATOM 2927 O O . ASP B 1 156 ? 6.941 17.609 -1.082 1 65.69 156 ASP B O 1
ATOM 2931 N N . GLU B 1 157 ? 7.637 16.844 -2.984 1 58.78 157 GLU B N 1
ATOM 2932 C CA . GLU B 1 157 ? 8.43 15.719 -2.494 1 58.78 157 GLU B CA 1
ATOM 2933 C C . GLU B 1 157 ? 9.664 16.203 -1.732 1 58.78 157 GLU B C 1
ATOM 2935 O O . GLU B 1 157 ? 10.281 15.438 -0.995 1 58.78 157 GLU B O 1
ATOM 2940 N N . GLU B 1 158 ? 10.086 17.453 -1.759 1 60.03 158 GLU B N 1
ATOM 2941 C CA . GLU B 1 158 ? 11.445 17.906 -1.482 1 60.03 158 GLU B CA 1
ATOM 2942 C C . GLU B 1 158 ? 11.695 18.031 0.018 1 60.03 158 GLU B C 1
ATOM 2944 O O . GLU B 1 158 ? 12.828 18.25 0.451 1 60.03 158 GLU B O 1
ATOM 2949 N N . LYS B 1 159 ? 10.734 17.531 0.887 1 72.06 159 LYS B N 1
ATOM 2950 C CA . LYS B 1 159 ? 11.094 18 2.221 1 72.06 159 LYS B CA 1
ATOM 2951 C C . LYS B 1 159 ? 11.406 16.828 3.152 1 72.06 159 LYS B C 1
ATOM 2953 O O . LYS B 1 159 ? 11.578 17.031 4.359 1 72.06 159 LYS B O 1
ATOM 2958 N N . THR B 1 160 ? 11.836 15.594 2.576 1 82.44 160 THR B N 1
ATOM 2959 C CA . THR B 1 160 ? 12.273 14.539 3.479 1 82.44 160 THR B CA 1
ATOM 2960 C C . THR B 1 160 ? 13.688 14.805 3.986 1 82.44 160 THR B C 1
ATOM 2962 O O . THR B 1 160 ? 14.586 15.109 3.199 1 82.44 160 THR B O 1
ATOM 2965 N N . PRO B 1 161 ? 13.828 14.773 5.281 1 87.06 161 PRO B N 1
ATOM 2966 C CA . PRO B 1 161 ? 15.18 14.984 5.805 1 87.06 161 PRO B CA 1
ATOM 2967 C C . PRO B 1 161 ? 16.219 14.062 5.156 1 87.06 161 PRO B C 1
ATOM 2969 O O . PRO B 1 161 ? 15.938 12.875 4.941 1 87.06 161 PRO B O 1
ATOM 2972 N N . GLU B 1 162 ? 17.344 14.617 4.887 1 90.75 162 GLU B N 1
ATOM 2973 C CA . GLU B 1 162 ? 18.422 13.883 4.223 1 90.75 162 GLU B CA 1
ATOM 2974 C C . GLU B 1 162 ? 18.797 12.625 5.004 1 90.75 162 GLU B C 1
ATOM 2976 O O . GLU B 1 162 ? 19 11.562 4.414 1 90.75 162 GLU B O 1
ATOM 2981 N N . LYS B 1 163 ? 18.891 12.797 6.262 1 91.75 163 LYS B N 1
ATOM 2982 C CA . LYS B 1 163 ? 19.266 11.672 7.113 1 91.75 163 LYS B CA 1
ATOM 2983 C C . LYS B 1 163 ? 18.297 10.5 6.934 1 91.75 163 LYS B C 1
ATOM 2985 O O . LYS B 1 163 ? 18.719 9.344 6.863 1 91.75 163 LYS B O 1
ATOM 2990 N N . GLU B 1 164 ? 17.078 10.797 6.883 1 93.12 164 GLU B N 1
ATOM 2991 C CA . GLU B 1 164 ? 16.062 9.773 6.699 1 93.12 164 GLU B CA 1
ATOM 2992 C C . GLU B 1 164 ? 16.203 9.086 5.344 1 93.12 164 GLU B C 1
ATOM 2994 O O . GLU B 1 164 ? 16.109 7.859 5.25 1 93.12 164 GLU B O 1
ATOM 2999 N N . LEU B 1 165 ? 16.438 9.836 4.305 1 94.31 165 LEU B N 1
ATOM 3000 C CA . LEU B 1 165 ? 16.609 9.297 2.961 1 94.31 165 LEU B CA 1
ATOM 3001 C C . LEU B 1 165 ? 17.812 8.375 2.895 1 94.31 165 LEU B C 1
ATOM 3003 O O . LEU B 1 165 ? 17.75 7.301 2.289 1 94.31 165 LEU B O 1
ATOM 3007 N N . VAL B 1 166 ? 18.844 8.812 3.541 1 95 166 VAL B N 1
ATOM 3008 C CA . VAL B 1 166 ? 20.062 8.023 3.557 1 95 166 VAL B CA 1
ATOM 3009 C C . VAL B 1 166 ? 19.828 6.695 4.266 1 95 166 VAL B C 1
ATOM 3011 O O . VAL B 1 166 ? 20.188 5.633 3.752 1 95 166 VAL B O 1
ATOM 3014 N N . GLU B 1 167 ? 19.219 6.797 5.379 1 95.69 167 GLU B N 1
ATOM 3015 C CA . GLU B 1 167 ? 18.938 5.586 6.145 1 95.69 167 GLU B CA 1
ATOM 3016 C C . GLU B 1 167 ? 18.031 4.641 5.371 1 95.69 167 GLU B C 1
ATOM 3018 O O . GLU B 1 167 ? 18.266 3.432 5.336 1 95.69 167 GLU B O 1
ATOM 3023 N N . ASP B 1 168 ? 17.031 5.148 4.758 1 96.31 168 ASP B N 1
ATOM 3024 C CA . ASP B 1 168 ? 16.109 4.34 3.961 1 96.31 168 ASP B CA 1
ATOM 3025 C C . ASP B 1 168 ? 16.844 3.688 2.785 1 96.31 168 ASP B C 1
ATOM 3027 O O . ASP B 1 168 ? 16.656 2.5 2.516 1 96.31 168 ASP B O 1
ATOM 3031 N N . LEU B 1 169 ? 17.625 4.465 2.133 1 97.19 169 LEU B N 1
ATOM 3032 C CA . LEU B 1 169 ? 18.359 3.934 0.985 1 97.19 169 LEU B CA 1
ATOM 3033 C C . LEU B 1 169 ? 19.281 2.799 1.406 1 97.19 169 LEU B C 1
ATOM 3035 O O . LEU B 1 169 ? 19.328 1.75 0.758 1 97.19 169 LEU B O 1
ATOM 3039 N N . LEU B 1 170 ? 19.984 3.004 2.455 1 97.12 170 LEU B N 1
ATOM 3040 C CA . LEU B 1 170 ? 20.906 1.976 2.934 1 97.12 170 LEU B CA 1
ATOM 3041 C C . LEU B 1 170 ? 20.141 0.706 3.311 1 97.12 170 LEU B C 1
ATOM 3043 O O . LEU B 1 170 ? 20.609 -0.402 3.027 1 97.12 170 LEU B O 1
ATOM 3047 N N . ALA B 1 171 ? 19.047 0.844 3.914 1 97.25 171 ALA B N 1
ATOM 3048 C CA . ALA B 1 171 ? 18.219 -0.305 4.27 1 97.25 171 ALA B CA 1
ATOM 3049 C C . ALA B 1 171 ? 17.766 -1.062 3.025 1 97.25 171 ALA B C 1
ATOM 3051 O O . ALA B 1 171 ? 17.797 -2.295 2.996 1 97.25 171 ALA B O 1
ATOM 3052 N N . ILE B 1 172 ? 17.359 -0.378 2.037 1 97.62 172 ILE B N 1
ATOM 3053 C CA . ILE B 1 172 ? 16.875 -0.975 0.797 1 97.62 172 ILE B CA 1
ATOM 3054 C C . ILE B 1 172 ? 18.016 -1.719 0.104 1 97.62 172 ILE B C 1
ATOM 3056 O O . ILE B 1 172 ? 17.859 -2.879 -0.285 1 97.62 172 ILE B O 1
ATOM 3060 N N . VAL B 1 173 ? 19.156 -1.044 -0.006 1 97.5 173 VAL B N 1
ATOM 3061 C CA . VAL B 1 173 ? 20.312 -1.646 -0.661 1 97.5 173 VAL B CA 1
ATOM 3062 C C . VAL B 1 173 ? 20.719 -2.918 0.079 1 97.5 173 VAL B C 1
ATOM 3064 O O . VAL B 1 173 ? 21 -3.943 -0.545 1 97.5 173 VAL B O 1
ATOM 3067 N N . THR B 1 174 ? 20.734 -2.824 1.36 1 96.75 174 THR B N 1
ATOM 3068 C CA . THR B 1 174 ? 21.094 -3.98 2.172 1 96.75 174 THR B CA 1
ATOM 3069 C C . THR B 1 174 ? 20.141 -5.145 1.909 1 96.75 174 THR B C 1
ATOM 3071 O O . THR B 1 174 ? 20.578 -6.281 1.712 1 96.75 174 THR B O 1
ATOM 3074 N N . SER B 1 175 ? 18.906 -4.863 1.873 1 95.06 175 SER B N 1
ATOM 3075 C CA . SER B 1 175 ? 17.891 -5.887 1.634 1 95.06 175 SER B CA 1
ATOM 3076 C C . SER B 1 175 ? 18.047 -6.492 0.241 1 95.06 175 SER B C 1
ATOM 3078 O O . SER B 1 175 ? 18.047 -7.715 0.086 1 95.06 175 SER B O 1
ATOM 3080 N N . PHE B 1 176 ? 18.188 -5.695 -0.778 1 95.56 176 PHE B N 1
ATOM 3081 C CA . PHE B 1 176 ? 18.312 -6.16 -2.152 1 95.56 176 PHE B CA 1
ATOM 3082 C C . PHE B 1 176 ? 19.594 -6.969 -2.328 1 95.56 176 PHE B C 1
ATOM 3084 O O . PHE B 1 176 ? 19.594 -8.008 -2.99 1 95.56 176 PHE B O 1
ATOM 3091 N N . ALA B 1 177 ? 20.656 -6.441 -1.714 1 94.81 177 ALA B N 1
ATOM 3092 C CA . ALA B 1 177 ? 21.922 -7.168 -1.785 1 94.81 177 ALA B CA 1
ATOM 3093 C C . ALA B 1 177 ? 21.797 -8.555 -1.158 1 94.81 177 ALA B C 1
ATOM 3095 O O . ALA B 1 177 ? 22.344 -9.531 -1.678 1 94.81 177 ALA B O 1
ATOM 3096 N N . GLY B 1 178 ? 21.094 -8.625 -0.089 1 93.94 178 GLY B N 1
ATOM 3097 C CA . GLY B 1 178 ? 20.828 -9.906 0.538 1 93.94 178 GLY B CA 1
ATOM 3098 C C . GLY B 1 178 ? 20.078 -10.867 -0.358 1 93.94 178 GLY B C 1
ATOM 3099 O O . GLY B 1 178 ? 20.375 -12.055 -0.404 1 93.94 178 GLY B O 1
ATOM 3100 N N . LYS B 1 179 ? 19.172 -10.352 -1.053 1 91 179 LYS B N 1
ATOM 3101 C CA . LYS B 1 179 ? 18.375 -11.172 -1.964 1 91 179 LYS B CA 1
ATOM 3102 C C . LYS B 1 179 ? 19.203 -11.617 -3.166 1 91 179 LYS B C 1
ATOM 3104 O O . LYS B 1 179 ? 19.031 -12.734 -3.662 1 91 179 LYS B O 1
ATOM 3109 N N . LEU B 1 180 ? 20.047 -10.734 -3.562 1 91.69 180 LEU B N 1
ATOM 3110 C CA . LEU B 1 180 ? 20.859 -10.992 -4.75 1 91.69 180 LEU B CA 1
ATOM 3111 C C . LEU B 1 180 ? 21.969 -11.984 -4.445 1 91.69 180 LEU B C 1
ATOM 3113 O O . LEU B 1 180 ? 22.219 -12.906 -5.23 1 91.69 180 LEU B O 1
ATOM 3117 N N . TYR B 1 181 ? 22.594 -11.844 -3.303 1 91.94 181 TYR B N 1
ATOM 3118 C CA . TYR B 1 181 ? 23.859 -12.539 -3.086 1 91.94 181 TYR B CA 1
ATOM 3119 C C . TYR B 1 181 ? 23.797 -13.398 -1.831 1 91.94 181 TYR B C 1
ATOM 3121 O O . TYR B 1 181 ? 24.688 -14.219 -1.584 1 91.94 181 TYR B O 1
ATOM 3129 N N . GLY B 1 182 ? 22.766 -13.227 -1.051 1 89.69 182 GLY B N 1
ATOM 3130 C CA . GLY B 1 182 ? 22.719 -13.859 0.255 1 89.69 182 GLY B CA 1
ATOM 3131 C C . GLY B 1 182 ? 23.141 -12.938 1.386 1 89.69 182 GLY B C 1
ATOM 3132 O O . GLY B 1 182 ? 24.016 -12.094 1.209 1 89.69 182 GLY B O 1
ATOM 3133 N N . MET B 1 183 ? 22.688 -13.117 2.52 1 84.44 183 MET B N 1
ATOM 3134 C CA . MET B 1 183 ? 22.844 -12.211 3.65 1 84.44 183 MET B CA 1
ATOM 3135 C C . MET B 1 183 ? 24.266 -12.25 4.195 1 84.44 183 MET B C 1
ATOM 3137 O O . MET B 1 183 ? 24.734 -11.281 4.785 1 84.44 183 MET B O 1
ATOM 3141 N N . ARG B 1 184 ? 24.984 -13.305 3.824 1 86.69 184 ARG B N 1
ATOM 3142 C CA . ARG B 1 184 ? 26.328 -13.43 4.391 1 86.69 184 ARG B CA 1
ATOM 3143 C C . ARG B 1 184 ? 27.391 -13.359 3.301 1 86.69 184 ARG B C 1
ATOM 3145 O O . ARG B 1 184 ? 28.578 -13.594 3.562 1 86.69 184 ARG B O 1
ATOM 3152 N N . SER B 1 185 ? 27.062 -12.875 2.279 1 89.19 185 SER B N 1
ATOM 3153 C CA . SER B 1 185 ? 28 -12.875 1.164 1 89.19 185 SER B CA 1
ATOM 3154 C C . SER B 1 185 ? 28.938 -11.664 1.227 1 89.19 185 SER B C 1
ATOM 3156 O O . SER B 1 185 ? 28.531 -10.594 1.684 1 89.19 185 SER B O 1
ATOM 3158 N N . HIS B 1 186 ? 30.062 -11.828 0.798 1 91.5 186 HIS B N 1
ATOM 3159 C CA . HIS B 1 186 ? 31.031 -10.734 0.675 1 91.5 186 HIS B CA 1
ATOM 3160 C C . HIS B 1 186 ? 30.562 -9.703 -0.352 1 91.5 186 HIS B C 1
ATOM 3162 O O . HIS B 1 186 ? 30.797 -8.508 -0.188 1 91.5 186 HIS B O 1
ATOM 3168 N N . LYS B 1 187 ? 29.891 -10.18 -1.312 1 91.88 187 LYS B N 1
ATOM 3169 C CA . LYS B 1 187 ? 29.375 -9.289 -2.352 1 91.88 187 LYS B CA 1
ATOM 3170 C C . LYS B 1 187 ? 28.344 -8.328 -1.788 1 91.88 187 LYS B C 1
ATOM 3172 O O . LYS B 1 187 ? 28.297 -7.156 -2.172 1 91.88 187 LYS B O 1
ATOM 3177 N N . LYS B 1 188 ? 27.5 -8.844 -0.945 1 93.62 188 LYS B N 1
ATOM 3178 C CA . LYS B 1 188 ? 26.531 -7.973 -0.273 1 93.62 188 LYS B CA 1
ATOM 3179 C C . LYS B 1 188 ? 27.234 -6.84 0.463 1 93.62 188 LYS B C 1
ATOM 3181 O O . LYS B 1 188 ? 26.875 -5.672 0.306 1 93.62 188 LYS B O 1
ATOM 3186 N N . LYS B 1 189 ? 28.203 -7.176 1.224 1 94.31 189 LYS B N 1
ATOM 3187 C CA . LYS B 1 189 ? 28.953 -6.191 2.008 1 94.31 189 LYS B CA 1
ATOM 3188 C C . LYS B 1 189 ? 29.609 -5.148 1.104 1 94.31 189 LYS B C 1
ATOM 3190 O O . LYS B 1 189 ? 29.578 -3.955 1.416 1 94.31 189 LYS B O 1
ATOM 3195 N N . ARG B 1 190 ? 30.094 -5.605 0.065 1 93.25 190 ARG B N 1
ATOM 3196 C CA . ARG B 1 190 ? 30.766 -4.711 -0.875 1 93.25 190 ARG B CA 1
ATOM 3197 C C . ARG B 1 190 ? 29.781 -3.703 -1.465 1 93.25 190 ARG B C 1
ATOM 3199 O O . ARG B 1 190 ? 30.094 -2.516 -1.575 1 93.25 190 ARG B O 1
ATOM 3206 N N . LEU B 1 191 ? 28.719 -4.195 -1.859 1 94.38 191 LEU B N 1
ATOM 3207 C CA . LEU B 1 191 ? 27.703 -3.309 -2.439 1 94.38 191 LEU B CA 1
ATOM 3208 C C . LEU B 1 191 ? 27.25 -2.27 -1.424 1 94.38 191 LEU B C 1
ATOM 3210 O O . LEU B 1 191 ? 27.156 -1.081 -1.739 1 94.38 191 LEU B O 1
ATOM 3214 N N . VAL B 1 192 ? 26.984 -2.678 -0.242 1 96.12 192 VAL B N 1
ATOM 3215 C CA . VAL B 1 192 ? 26.516 -1.773 0.809 1 96.12 192 VAL B CA 1
ATOM 3216 C C . VAL B 1 192 ? 27.609 -0.738 1.106 1 96.12 192 VAL B C 1
ATOM 3218 O O . VAL B 1 192 ? 27.312 0.453 1.239 1 96.12 192 VAL B O 1
ATOM 3221 N N . GLU B 1 193 ? 28.766 -1.195 1.118 1 94.69 193 GLU B N 1
ATOM 3222 C CA . GLU B 1 193 ? 29.891 -0.3 1.38 1 94.69 193 GLU B CA 1
ATOM 3223 C C . GLU B 1 193 ? 30.078 0.694 0.237 1 94.69 193 GLU B C 1
ATOM 3225 O O . GLU B 1 193 ? 30.406 1.861 0.47 1 94.69 193 GLU B O 1
ATOM 3230 N N . ALA B 1 194 ? 29.922 0.22 -0.897 1 93.31 194 ALA B N 1
ATOM 3231 C CA . ALA B 1 194 ? 30.031 1.106 -2.053 1 93.31 194 ALA B CA 1
ATOM 3232 C C . ALA B 1 194 ? 29.031 2.258 -1.963 1 93.31 194 ALA B C 1
ATOM 3234 O O . ALA B 1 194 ? 29.375 3.408 -2.238 1 93.31 194 ALA B O 1
ATOM 3235 N N . VAL B 1 195 ? 27.891 1.935 -1.542 1 95.56 195 VAL B N 1
ATOM 3236 C CA . VAL B 1 195 ? 26.844 2.955 -1.424 1 95.56 195 VAL B CA 1
ATOM 3237 C C . VAL B 1 195 ? 27.172 3.883 -0.254 1 95.56 195 VAL B C 1
ATOM 3239 O O . VAL B 1 195 ? 27.062 5.105 -0.376 1 95.56 195 VAL B O 1
ATOM 3242 N N . LYS B 1 196 ? 27.578 3.357 0.826 1 95 196 LYS B N 1
ATOM 3243 C CA . LYS B 1 196 ? 27.938 4.16 1.991 1 95 196 LYS B CA 1
ATOM 3244 C C . LYS B 1 196 ? 29.047 5.152 1.651 1 95 196 LYS B C 1
ATOM 3246 O O . LYS B 1 196 ? 28.969 6.324 2.031 1 95 196 LYS B O 1
ATOM 3251 N N . ASN B 1 197 ? 29.984 4.645 0.944 1 92.88 197 ASN B N 1
ATOM 3252 C CA . ASN B 1 197 ? 31.109 5.492 0.567 1 92.88 197 ASN B CA 1
ATOM 3253 C C . ASN B 1 197 ? 30.688 6.609 -0.378 1 92.88 197 ASN B C 1
ATOM 3255 O O . ASN B 1 197 ? 31.156 7.742 -0.263 1 92.88 197 ASN B O 1
ATOM 3259 N N . ALA B 1 198 ? 29.859 6.223 -1.233 1 91.25 198 ALA B N 1
ATOM 3260 C CA . ALA B 1 198 ? 29.375 7.215 -2.191 1 91.25 198 ALA B CA 1
ATOM 3261 C C . ALA B 1 198 ? 28.547 8.297 -1.494 1 91.25 198 ALA B C 1
ATOM 3263 O O . ALA B 1 198 ? 28.547 9.453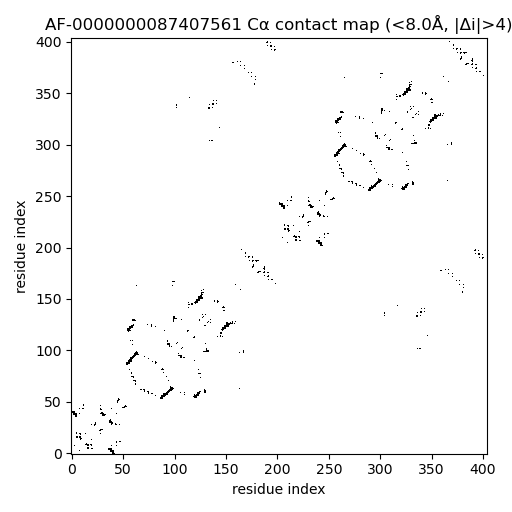 -1.917 1 91.25 198 ALA B O 1
ATOM 3264 N N . LEU B 1 199 ? 27.891 7.91 -0.416 1 91.56 199 LEU B N 1
ATOM 3265 C CA . LEU B 1 199 ? 27.062 8.852 0.32 1 91.56 199 LEU B CA 1
ATOM 3266 C C . LEU B 1 199 ? 27.891 9.742 1.227 1 91.56 199 LEU B C 1
ATOM 3268 O O . LEU B 1 199 ? 27.484 10.859 1.559 1 91.56 199 LEU B O 1
ATOM 3272 N N . ARG B 1 200 ? 29 9.266 1.827 1 83.69 200 ARG B N 1
ATOM 3273 C CA . ARG B 1 200 ? 29.891 10.016 2.719 1 83.69 200 ARG B CA 1
ATOM 3274 C C . ARG B 1 200 ? 30.641 11.094 1.957 1 83.69 200 ARG B C 1
ATOM 3276 O O . ARG B 1 200 ? 30.969 12.148 2.514 1 83.69 200 ARG B O 1
ATOM 3283 N N . ASP B 1 201 ? 31.297 10.625 0.889 1 64.12 201 ASP B N 1
ATOM 3284 C CA . ASP B 1 201 ? 32.188 11.57 0.212 1 64.12 201 ASP B CA 1
ATOM 3285 C C . ASP B 1 201 ? 31.5 12.93 0.037 1 64.12 201 ASP B C 1
ATOM 3287 O O . ASP B 1 201 ? 31.984 13.789 -0.695 1 64.12 201 ASP B O 1
ATOM 3291 N N . TYR B 1 202 ? 30.359 13.305 0.906 1 48.06 202 TYR B N 1
ATOM 3292 C CA . TYR B 1 202 ? 30.156 14.742 0.979 1 48.06 202 TYR B CA 1
ATOM 3293 C C . TYR B 1 202 ? 30.844 15.336 2.209 1 48.06 202 TYR B C 1
ATOM 3295 O O . TYR B 1 202 ? 30.891 14.688 3.26 1 48.06 202 TYR B O 1
#

Nearest PDB structures (foldseek):
  6dgc-assembly1_A  TM=9.762E-01  e=3.368E-20  Sulfolobus sp. L00 11
  6dgc-assembly1_B  TM=9.834E-01  e=7.565E-20  Sulfolobus sp. L00 11
  6dgc-assembly2_D  TM=9.713E-01  e=4.059E-20  Sulfolobus sp. L00 11
  6dgc-assembly2_C  TM=9.758E-01  e=1.699E-19  Sulfolobus sp. L00 11
  3lhk-assembly1_B  TM=9.561E-01  e=2.979E-18  Methanocaldococcus jannaschii DSM 2661

Organism: NCBI:txid2598455

InterPro domains:
  IPR006118 Recombinase, conserved site [PS00397] (60-68)
  IPR006119 Resolvase, N-terminal catalytic domain [PF00239] (57-189)
  IPR006119 Resolvase, N-terminal catalytic domain [PS51736] (56-202)
  IPR006119 Resolvase, N-terminal catalytic domain [SM00857] (57-180)
  IPR009061 Putative DNA-binding domain superfamily [SSF46955] (2-50)
  IPR010093 SinI-like, DNA-binding domain [TIGR01764] (4-49)
  IPR036162 Resolvase-like, N-terminal catalytic domain superfamily [G3DSA:3.40.50.1390] (55-154)
  IPR036162 Resolvase-like, N-terminal catalytic domain superfamily [SSF53041] (56-188)
  IPR041657 Helix-turn-helix domain, group 17 [PF12728] (3-51)
  IPR041718 IS607-like transposase, catalytic domain [cd03769] (57-191)
  IPR048046 IS607 transposase [NF033518] (8-189)
  IPR051491 Site-specific recombinase/transposase-related [PTHR36172] (7-188)

Solvent-accessible surface area (backbone atoms only — not comparable to full-atom values): 22033 Å² total; per-residue (Å²): 133,59,64,35,45,52,64,56,47,10,62,74,67,71,48,50,51,67,54,49,52,47,31,38,74,70,62,76,36,65,61,46,74,58,87,96,40,54,31,31,41,51,68,48,52,50,25,58,72,68,64,45,71,66,48,27,24,32,39,49,41,48,32,61,46,79,90,39,50,67,58,41,50,50,50,46,51,51,49,51,53,52,36,51,75,72,56,38,41,78,73,45,81,34,54,43,73,42,52,40,80,55,87,82,40,69,32,59,52,52,48,52,51,44,44,72,66,58,73,36,40,32,37,42,31,58,33,68,56,51,77,24,66,52,47,55,66,57,50,49,52,43,35,44,75,48,59,23,43,78,45,57,72,42,84,64,80,81,74,66,54,62,69,54,53,51,52,50,49,52,53,49,47,47,53,52,28,26,72,71,56,32,83,82,32,68,65,25,54,49,40,46,46,42,50,50,50,55,64,49,82,109,133,58,64,34,45,52,63,58,46,12,63,75,66,72,49,49,52,66,53,49,51,48,30,38,74,72,62,74,35,65,61,45,74,58,87,95,41,53,31,31,40,52,68,49,52,50,26,60,72,70,63,47,70,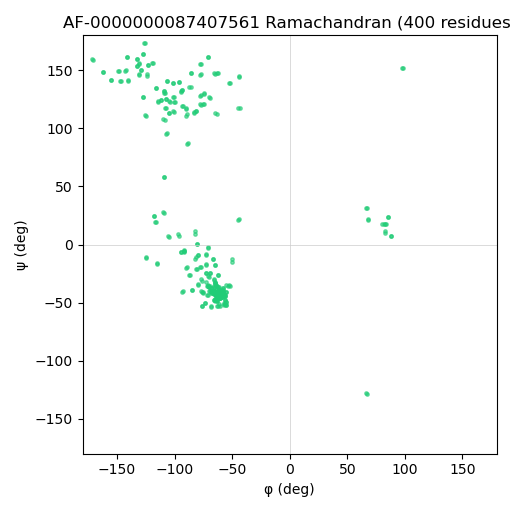66,49,27,24,32,38,49,41,48,31,62,44,79,91,37,50,66,58,41,52,51,49,47,52,52,50,50,52,52,35,51,75,72,56,37,41,78,73,45,82,35,56,43,72,43,51,40,80,55,86,84,41,70,33,58,53,52,47,52,52,44,44,70,67,57,72,35,39,32,36,41,33,58,35,70,56,50,77,23,66,54,48,56,66,57,50,51,51,43,35,44,74,48,59,22,44,78,45,56,72,42,84,65,82,82,74,66,55,62,68,56,52,51,54,51,50,51,52,50,49,47,51,52,29,25,71,71,57,33,84,82,30,68,65,24,54,48,42,44,46,42,50,50,50,56,64,48,82,109

Secondary structure (DSSP, 8-state):
--EEEHHHHHHHHTS-HHHHHHHHHTTSS--EEETTEEEEEHHHHHHHHTT----EEEEEEEESSGGGHHHHHHHHHHHHHHHHHTT-EEEEEEEEES-TT-S--HHHHHHHHHHHHT--SEEEESSGGGT-SS-HHHHHHHHHHTT-EEEES---GGGS-HHHHHHHHHHHHHHHHHHHH-TT-HHHHHHHHHHHHHHH--/--EEEHHHHHHHHTS-HHHHHHHHHTTSS--EEETTEEEEEHHHHHHHHTT----EEEEEEEESSGGGHHHHHHHHHHHHHHHHHTT-EEEEEEEEES-TT-S--HHHHHHHHHHHHT--SEEEESSGGGT-SS-HHHHHHHHHHTT-EEEES---GGGS-HHHHHHHHHHHHHHHHHHHH-TT-HHHHHHHHHHHHHHH--

Foldseek 3Di:
DDWDWLCVLCVLLVHDSVVSVVCCVVVVFPWDDDDPTTIGDPVSSCCVNVVPRAFAEEEEFEAAAPVCVVVRVVQQVVQVVVCVVVVHHYDYYFYFHHALADPDTPSLVVVLVVLQVLPGQEYEGAELSRNHPPDSVVVQVSSVVSNHHYHHNDDDPPPRDPVSVLVVVLVVLLVVLCVVANNPDPSSVVSSVVSVVVVPVD/DDWDWLCVLCVLLVHDSVVSVVCCVVVVFPFDDDDPTTTGDPVSSCCVNVVPRAFAEEEEFEAAAPVCVVVRVVQQVVQVVVCVVVVHHYDYYFYFHHALADPDTPSLVVVLVVLQVLPGQEYEGAELSRNHPPDSVVVQVSSVVSNHHYHHNDDDPPPRDPVSVLVVVLVVLLVVLCVVANNPDPSSVVSSVVSVVVVPVD